Protein AF-A0A0F7XGG3-F1 (afdb_monomer_lite)

Organism: Chlamydia pneumoniae (NCBI:txid83558)

Radius of gyration: 32.43 Å; chains: 1; bounding box: 68×94×107 Å

Sequence (416 aa):
MAEISTPSLPDSSIVSQKTPPVPDPDSSPDHIPTIPTQAPFKPQRKKETPSSIVNAIAFAILAFLSCLGGVFAICLGCSLEITVPLFILTAVFIAFTLLYFIHYLEKPKIPEPLPTPPPSPTLRAPTLTPEIPAPAPGIPLPPTLPKVDRTKLTCNPDIHYPSTYDPKACFSLLKQLFSLDPETRPEDRKYSNKLASILLRSKEKSGFRFHCFKGHFSHDKILNKKSGAVVISSHSSMDFSTTLGRAFAVTTCLQRSCWEKIKNNIPTPEKHLPIGSCVSGPWDVEEGAQLYTSHLIVINPPTLETLIKEKMRRAITLKDFSMKEAFTNLVLAYLQCFDICIEHNLESVQLEVFGLNNLSADQEEFTTWESCCHLALLESVRILLASKEEYALSNVSVNSISQVPLQTACRALFLN

Foldseek 3Di:
DDDDDDDDDDDDDDDDDDDDDDDDDDDDDDDDDDDPDDDPDDPDPPPDDPVLVVVLVVLVVLLVVLVVVLVVCVVVVHDPVRNVVSNVSSVVSVVVNVVSVVVVPPDPDDDDDDDDDDDDDDDDDDDDDDDDDDDDDDDDDDPDDPPPPCQFCLNPHPFDDDPALALVSLLVLCVVFWAWDPVADPVLLVDLVNNAKTWIAGPQDPLFIEMWGAAQLLVDPQQQDAQHEEEDEDAFQLDLVPQDANRVSVSVLADVVQSVVQLVQQPDPSSTADELGKTKDFGDDDVPRRRRHGMYIYHNYDEPVVQAPDDDPDQDDPVRGPLRVNLVSLLSSVSNVVSVSQVSQGQEYEEEQPHLVRHDPPDPCSNSRLSSSSVSVSRSVVSVSPDPDDGNHRYYYYYDHNDTRSSSSSSVSVVD

Secondary structure (DSSP, 8-state):
-----PPPPPP--------------------------PPP---------HHHHHHHHHHHHHHHHHHHHHHHHHHTT--HHHHHHHHHHHHHHHHHHHHHHHHHH-PPPPPPPPPPPPPP-PPPP---PPPPPPPP-------------TT-TTSS--PPPPS--SHHHHHHHHHHHEEE-TTS-GGGGT-TTT--EEEEEESSSTT-EEEEEES-GGG-TTT-STTEEEEEE--TT--GGG--HHHHHHHHTS-HHHHHHHHHT--STT----TTEEEEEE----TTS----SEEEEEE---HHHH-SS--SS---TTSS-HHHHHHHHHHHHHHHHHHHHHTT-SEEEE--TTTTSS-TTSTTHHHHHHHHHHHHHHHHHHHHH--S--S--EEEEEESSS-TTHHHHHHTT--

InterPro domains:
  IPR002589 Macro domain [SM00506] (209-370)

Structure (mmCIF, N/CA/C/O backbone):
data_AF-A0A0F7XGG3-F1
#
_entry.id   AF-A0A0F7XGG3-F1
#
loop_
_atom_site.group_PDB
_atom_site.id
_atom_site.type_symbol
_atom_site.label_atom_id
_atom_site.label_alt_id
_atom_site.label_comp_id
_atom_site.label_asym_id
_atom_site.label_entity_id
_atom_site.label_seq_id
_atom_site.pdbx_PDB_ins_code
_atom_site.Cartn_x
_atom_site.Cartn_y
_atom_site.Cartn_z
_atom_site.occupancy
_atom_site.B_iso_or_equiv
_atom_site.auth_seq_id
_atom_site.auth_comp_id
_atom_site.auth_asym_id
_atom_site.auth_atom_id
_atom_site.pdbx_PDB_model_num
ATOM 1 N N . MET A 1 1 ? -12.583 40.551 -48.349 1.00 45.44 1 MET A N 1
ATOM 2 C CA . MET A 1 1 ? -11.941 41.771 -47.813 1.00 45.44 1 MET A CA 1
ATOM 3 C C . MET A 1 1 ? -12.819 42.291 -46.690 1.00 45.44 1 MET A C 1
ATOM 5 O O . MET A 1 1 ? -14.002 42.454 -46.950 1.00 45.44 1 MET A O 1
ATOM 9 N N . ALA A 1 2 ? -12.240 42.417 -45.492 1.00 32.47 2 ALA A N 1
ATOM 10 C CA . ALA A 1 2 ? -12.778 42.847 -44.185 1.00 32.47 2 ALA A CA 1
ATOM 11 C C . ALA A 1 2 ? -11.985 42.007 -43.159 1.00 32.47 2 ALA A C 1
ATOM 13 O O . ALA A 1 2 ? -12.202 40.803 -43.065 1.00 32.47 2 ALA A O 1
ATOM 14 N N . GLU A 1 3 ? -10.790 42.447 -42.774 1.00 33.53 3 GLU A N 1
ATOM 15 C CA . GLU A 1 3 ? -10.509 43.355 -41.645 1.00 33.53 3 GLU A CA 1
ATOM 16 C C . GLU A 1 3 ? -10.553 42.658 -40.277 1.00 33.53 3 GLU A C 1
ATOM 18 O O . GLU A 1 3 ? -11.521 42.008 -39.894 1.00 33.53 3 GLU A O 1
ATOM 23 N N . ILE A 1 4 ? -9.426 42.781 -39.575 1.00 34.72 4 ILE A N 1
ATOM 24 C CA . ILE A 1 4 ? -9.125 42.201 -38.267 1.00 34.72 4 ILE A CA 1
ATOM 25 C C . ILE A 1 4 ? -9.261 43.322 -37.238 1.00 34.72 4 ILE A C 1
ATOM 27 O O . ILE A 1 4 ? -8.672 44.380 -37.442 1.00 34.72 4 ILE A O 1
ATOM 31 N N . SER A 1 5 ? -9.931 43.063 -36.113 1.00 32.09 5 SER A N 1
ATOM 32 C CA . SER A 1 5 ? -9.920 43.966 -34.955 1.00 32.09 5 SER A CA 1
ATOM 33 C C . SER A 1 5 ? -9.849 43.191 -33.641 1.00 32.09 5 SER A C 1
ATOM 35 O O . SER A 1 5 ? -10.707 42.367 -33.329 1.00 32.09 5 SER A O 1
ATOM 37 N N . THR A 1 6 ? -8.801 43.474 -32.873 1.00 34.25 6 THR A N 1
ATOM 38 C CA . THR A 1 6 ? -8.523 42.963 -31.524 1.00 34.25 6 THR A CA 1
ATOM 39 C C . THR A 1 6 ? -9.273 43.774 -30.459 1.00 34.25 6 THR A C 1
ATOM 41 O O . THR A 1 6 ? -9.382 44.990 -30.613 1.00 34.25 6 THR A O 1
ATOM 44 N N . PRO A 1 7 ? -9.697 43.172 -29.332 1.00 35.31 7 PRO A N 1
ATOM 45 C CA . PRO A 1 7 ? -10.076 43.916 -28.133 1.00 35.31 7 PRO A CA 1
ATOM 46 C C . PRO A 1 7 ? -8.957 43.913 -27.075 1.00 35.31 7 PRO A C 1
ATOM 48 O O . PRO A 1 7 ? -8.387 42.871 -26.749 1.00 35.31 7 PRO A O 1
ATOM 51 N N . SER A 1 8 ? -8.669 45.090 -26.519 1.00 30.08 8 SER A N 1
ATOM 52 C CA . SER A 1 8 ? -7.735 45.329 -25.410 1.00 30.08 8 SER A CA 1
ATOM 53 C C . SER A 1 8 ? -8.461 45.557 -24.069 1.00 30.08 8 SER A C 1
ATOM 55 O O . SER A 1 8 ? -9.666 45.801 -24.023 1.00 30.08 8 SER A O 1
ATOM 57 N N . LEU A 1 9 ? -7.711 45.436 -22.968 1.00 29.84 9 LEU A N 1
ATOM 58 C CA . LEU A 1 9 ? -8.166 45.607 -21.578 1.00 29.84 9 LEU A CA 1
ATOM 59 C C . LEU A 1 9 ? -8.562 47.061 -21.236 1.00 29.84 9 LEU A C 1
ATOM 61 O O . LEU A 1 9 ? -7.975 47.985 -21.800 1.00 29.84 9 LEU A O 1
ATOM 65 N N . PRO A 1 10 ? -9.454 47.275 -20.246 1.00 35.34 10 PRO A N 1
ATOM 66 C CA . PRO A 1 10 ? -9.626 48.558 -19.568 1.00 35.34 10 PRO A CA 1
ATOM 67 C C . PRO A 1 10 ? -8.900 48.621 -18.207 1.00 35.34 10 PRO A C 1
ATOM 69 O O . PRO A 1 10 ? -8.996 47.699 -17.394 1.00 35.34 10 PRO A O 1
ATOM 72 N N . ASP A 1 11 ? -8.240 49.750 -17.939 1.00 28.98 11 ASP A N 1
ATOM 73 C CA . ASP A 1 11 ? -7.736 50.143 -16.614 1.00 28.98 11 ASP A CA 1
ATOM 74 C C . ASP A 1 11 ? -8.867 50.593 -15.668 1.00 28.98 11 ASP A C 1
ATOM 76 O O . ASP A 1 11 ? -9.902 51.102 -16.106 1.00 28.98 11 ASP A O 1
ATOM 80 N N . SER A 1 12 ? -8.636 50.500 -14.352 1.00 30.14 12 SER A N 1
ATOM 81 C CA . SER A 1 12 ? -9.513 51.073 -13.317 1.00 30.14 12 SER A CA 1
ATOM 82 C C . SER A 1 12 ? -8.729 51.925 -12.312 1.00 30.14 12 SER A C 1
ATOM 84 O O . SER A 1 12 ? -7.761 51.451 -11.716 1.00 30.14 12 SER A O 1
ATOM 86 N N . SER A 1 13 ? -9.165 53.169 -12.107 1.00 29.84 13 SER A N 1
ATOM 87 C CA . SER A 1 13 ? -8.491 54.207 -11.314 1.00 29.84 13 SER A CA 1
ATOM 88 C C . SER A 1 13 ? -9.002 54.347 -9.862 1.00 29.84 13 SER A C 1
ATOM 90 O O . SER A 1 13 ? -9.987 53.736 -9.454 1.00 29.84 13 SER A O 1
ATOM 92 N N . ILE A 1 14 ? -8.280 55.143 -9.060 1.00 32.28 14 ILE A N 1
ATOM 93 C CA . ILE A 1 14 ? -8.374 55.279 -7.589 1.00 32.28 14 ILE A CA 1
ATOM 94 C C . ILE A 1 14 ? -9.290 56.446 -7.151 1.00 32.28 14 ILE A C 1
ATOM 96 O O . ILE A 1 14 ? -9.138 57.530 -7.706 1.00 32.28 14 ILE A O 1
ATOM 100 N N . VAL A 1 15 ? -10.130 56.261 -6.103 1.00 28.38 15 VAL A N 1
ATOM 101 C CA . VAL A 1 15 ? -10.662 57.263 -5.113 1.00 28.38 15 VAL A CA 1
ATOM 102 C C . VAL A 1 15 ? -11.691 56.585 -4.154 1.00 28.38 15 VAL A C 1
ATOM 104 O O . VAL A 1 15 ? -12.317 55.622 -4.577 1.00 28.38 15 VAL A O 1
ATOM 107 N N . SER A 1 16 ? -12.027 57.021 -2.917 1.00 28.38 16 SER A N 1
ATOM 108 C CA . SER A 1 16 ? -11.279 57.604 -1.770 1.00 28.38 16 SER A CA 1
ATOM 109 C C . SER A 1 16 ? -12.195 57.748 -0.510 1.00 28.38 16 SER A C 1
ATOM 111 O O . SER A 1 16 ? -13.409 57.789 -0.659 1.00 28.38 16 SER A O 1
ATOM 113 N N . GLN A 1 17 ? -11.610 57.892 0.698 1.00 28.62 17 GLN A N 1
ATOM 114 C CA . GLN A 1 17 ? -12.181 58.352 2.005 1.00 28.62 17 GLN A CA 1
ATOM 115 C C . GLN A 1 17 ? -13.479 57.737 2.617 1.00 28.62 17 GLN A C 1
ATOM 117 O O . GLN A 1 17 ? -14.562 57.900 2.064 1.00 28.62 17 GLN A O 1
ATOM 122 N N . LYS A 1 18 ? -13.415 57.293 3.898 1.00 27.94 18 LYS A N 1
ATOM 123 C CA . LYS A 1 18 ? -14.014 57.984 5.090 1.00 27.94 18 LYS A CA 1
ATOM 124 C C . LYS A 1 18 ? -13.906 57.210 6.433 1.00 27.94 18 LYS A C 1
ATOM 126 O O . LYS A 1 18 ? -14.134 56.009 6.478 1.00 27.94 18 LYS A O 1
ATOM 131 N N . THR A 1 19 ? -13.674 57.947 7.528 1.00 31.27 19 THR A N 1
ATOM 132 C CA . THR A 1 19 ? -13.891 57.585 8.964 1.00 31.27 19 THR A CA 1
ATOM 133 C C . THR A 1 19 ? -15.172 58.283 9.479 1.00 31.27 19 THR A C 1
ATOM 135 O O . THR A 1 19 ? -15.574 59.248 8.814 1.00 31.27 19 THR A O 1
ATOM 138 N N . PRO A 1 20 ? -15.859 57.866 10.581 1.00 39.50 20 PRO A N 1
ATOM 139 C CA . PRO A 1 20 ? -15.524 58.248 11.993 1.00 39.50 20 PRO A CA 1
ATOM 140 C C . PRO A 1 20 ? -16.127 57.249 13.059 1.00 39.50 20 PRO A C 1
ATOM 142 O O . PRO A 1 20 ? -16.384 56.117 12.651 1.00 39.50 20 PRO A O 1
ATOM 145 N N . PRO A 1 21 ? -16.492 57.576 14.340 1.00 45.25 21 PRO A N 1
ATOM 146 C CA . PRO A 1 21 ? -16.024 58.543 15.373 1.00 45.25 21 PRO A CA 1
ATOM 147 C C . PRO A 1 21 ? -15.689 57.898 16.770 1.00 45.25 21 PRO A C 1
ATOM 149 O O . PRO A 1 21 ? -15.742 56.683 16.936 1.00 45.25 21 PRO A O 1
ATOM 152 N N . VAL A 1 22 ? -15.399 58.735 17.788 1.00 34.94 22 VAL A N 1
ATOM 153 C CA . VAL A 1 22 ? -15.164 58.433 19.235 1.00 34.94 22 VAL A CA 1
ATOM 154 C C . VAL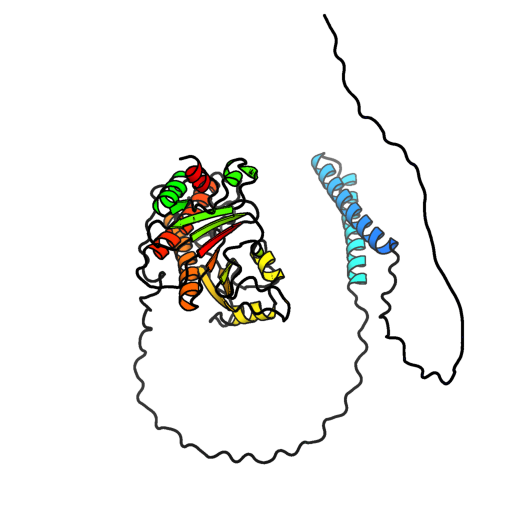 A 1 22 ? -16.182 59.194 20.124 1.00 34.94 22 VAL A C 1
ATOM 156 O O . VAL A 1 22 ? -16.723 60.198 19.652 1.00 34.94 22 VAL A O 1
ATOM 159 N N . PRO A 1 23 ? -16.434 58.771 21.386 1.00 37.69 23 PRO A N 1
ATOM 160 C CA . PRO A 1 23 ? -16.652 59.743 22.478 1.00 37.69 23 PRO A CA 1
ATOM 161 C C . PRO A 1 23 ? -15.954 59.428 23.836 1.00 37.69 23 PRO A C 1
ATOM 163 O O . PRO A 1 23 ? -15.832 58.271 24.231 1.00 37.69 23 PRO A O 1
ATOM 166 N N . ASP A 1 24 ? -15.575 60.502 24.544 1.00 31.09 24 ASP A N 1
ATOM 167 C CA . ASP A 1 24 ? -15.050 60.636 25.936 1.00 31.09 24 ASP A CA 1
ATOM 168 C C . ASP A 1 24 ? -16.215 60.934 26.951 1.00 31.09 24 ASP A C 1
ATOM 170 O O . ASP A 1 24 ? -17.339 61.051 26.442 1.00 31.09 24 ASP A O 1
ATOM 174 N N . PRO A 1 25 ? -16.076 61.096 28.315 1.00 42.84 25 PRO A N 1
ATOM 175 C CA . PRO A 1 25 ? -14.936 61.668 29.080 1.00 42.84 25 PRO A CA 1
ATOM 176 C C . PRO A 1 25 ? -14.661 61.190 30.551 1.00 42.84 25 PRO A C 1
ATOM 178 O O . PRO A 1 25 ? -15.227 60.221 31.051 1.00 42.84 25 PRO A O 1
ATOM 181 N N . ASP A 1 26 ? -13.762 61.930 31.228 1.00 29.91 26 ASP A N 1
ATOM 182 C CA . ASP A 1 26 ? -13.144 61.769 32.567 1.00 29.91 26 ASP A CA 1
ATOM 183 C C . ASP A 1 26 ? -14.029 61.568 33.822 1.00 29.91 26 ASP A C 1
ATOM 185 O O . ASP A 1 26 ? -15.065 62.209 34.005 1.00 29.91 26 ASP A O 1
ATOM 189 N N . SER A 1 27 ? -13.480 60.839 34.811 1.00 28.41 27 SER A N 1
ATOM 190 C CA . SER A 1 27 ? -13.317 61.317 36.209 1.00 28.41 27 SER A CA 1
ATOM 191 C C . SER A 1 27 ? -12.407 60.396 37.059 1.00 28.41 27 SER A C 1
ATOM 193 O O . SER A 1 27 ? -12.286 59.200 36.810 1.00 28.41 27 SER A O 1
ATOM 195 N N . SER A 1 28 ? -11.735 60.970 38.064 1.00 30.11 28 SER A N 1
ATOM 196 C CA . SER A 1 28 ? -10.765 60.342 38.994 1.00 30.11 28 SER A CA 1
ATOM 197 C C . SER A 1 28 ? -10.979 60.926 40.412 1.00 30.11 28 SER A C 1
ATOM 199 O O . SER A 1 28 ? -11.760 61.878 40.507 1.00 30.11 28 SER A O 1
ATOM 201 N N . PRO A 1 29 ? -10.271 60.520 41.493 1.00 43.91 29 PRO A N 1
ATOM 202 C CA . PRO A 1 29 ? -9.370 59.370 41.692 1.00 43.91 29 PRO A CA 1
ATOM 203 C C . PRO A 1 29 ? -9.673 58.561 42.987 1.00 43.91 29 PRO A C 1
ATOM 205 O O . PRO A 1 29 ? -10.435 59.006 43.837 1.00 43.91 29 PRO A O 1
ATOM 208 N N . ASP A 1 30 ? -8.963 57.448 43.213 1.00 30.05 30 ASP A N 1
ATOM 209 C CA . ASP A 1 30 ? -8.635 56.976 44.573 1.00 30.05 30 ASP A CA 1
ATOM 210 C C . ASP A 1 30 ? -7.249 56.298 44.578 1.00 30.05 30 ASP A C 1
ATOM 212 O O . ASP A 1 30 ? -6.901 55.549 43.662 1.00 30.05 30 ASP A O 1
ATOM 216 N N . HIS A 1 31 ? -6.416 56.611 45.573 1.00 30.27 31 HIS A N 1
ATOM 217 C CA . HIS A 1 31 ? -5.000 56.210 45.648 1.00 30.27 31 HIS A CA 1
ATOM 218 C C . HIS A 1 31 ? -4.742 55.131 46.723 1.00 30.27 31 HIS A C 1
ATOM 220 O O . HIS A 1 31 ? -5.538 54.987 47.643 1.00 30.27 31 HIS A O 1
ATOM 226 N N . ILE A 1 32 ? -3.531 54.529 46.663 1.00 29.47 32 ILE A N 1
ATOM 227 C CA . ILE A 1 32 ? -2.770 53.768 47.702 1.00 29.47 32 ILE A CA 1
ATOM 228 C C . ILE A 1 32 ? -2.697 52.235 47.453 1.00 29.47 32 ILE A C 1
ATOM 230 O O . ILE A 1 32 ? -3.733 51.586 47.386 1.00 29.47 32 ILE A O 1
ATOM 234 N N . PRO A 1 33 ? -1.500 51.594 47.453 1.00 33.78 33 PRO A N 1
ATOM 235 C CA . PRO A 1 33 ? -0.199 52.027 46.930 1.00 33.78 33 PRO A CA 1
ATOM 236 C C . PRO A 1 33 ? 0.483 50.949 46.034 1.00 33.78 33 PRO A C 1
ATOM 238 O O . PRO A 1 33 ? 0.059 49.800 45.938 1.00 33.78 33 PRO A O 1
ATOM 241 N N . THR A 1 34 ? 1.603 51.297 45.398 1.00 27.45 34 THR A N 1
ATOM 242 C CA . THR A 1 34 ? 2.355 50.401 44.497 1.00 27.45 34 THR A 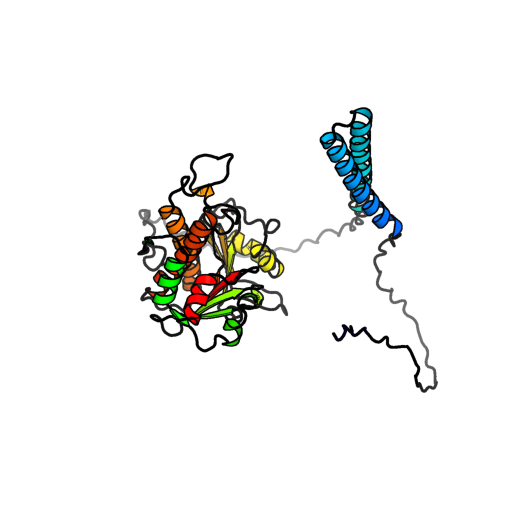CA 1
ATOM 243 C C . THR A 1 34 ? 3.105 49.275 45.228 1.00 27.45 34 THR A C 1
ATOM 245 O O . THR A 1 34 ? 3.983 49.546 46.045 1.00 27.45 34 THR A O 1
ATOM 248 N N . ILE A 1 35 ? 2.869 48.016 44.837 1.00 33.25 35 ILE A N 1
ATOM 249 C CA . ILE A 1 35 ? 3.791 46.885 45.066 1.00 33.25 35 ILE A CA 1
ATOM 250 C C . ILE A 1 35 ? 4.553 46.629 43.752 1.00 33.25 35 ILE A C 1
ATOM 252 O O . ILE A 1 35 ? 3.912 46.563 42.700 1.00 33.25 35 ILE A O 1
ATOM 256 N N . PRO A 1 36 ? 5.895 46.489 43.754 1.00 31.98 36 PRO A N 1
ATOM 257 C CA . PRO A 1 36 ? 6.671 46.296 42.531 1.00 31.98 36 PRO A CA 1
ATOM 258 C C . PRO A 1 36 ? 6.559 44.851 42.020 1.00 31.98 36 PRO A C 1
ATOM 260 O O . PRO A 1 36 ? 7.468 44.038 42.189 1.00 31.98 36 PRO A O 1
ATOM 263 N N . THR A 1 37 ? 5.443 44.524 41.368 1.00 32.81 37 THR A N 1
ATOM 264 C CA . THR A 1 37 ? 5.298 43.252 40.652 1.00 32.81 37 THR A CA 1
ATOM 265 C C . THR A 1 37 ? 6.247 43.249 39.459 1.00 32.81 37 THR A C 1
ATOM 267 O O . THR A 1 37 ? 6.067 43.997 38.497 1.00 32.81 37 THR A O 1
ATOM 270 N N . GLN A 1 38 ? 7.285 42.416 39.545 1.00 34.09 38 GLN A N 1
ATOM 271 C CA . GLN A 1 38 ? 8.300 42.257 38.508 1.00 34.09 38 GLN A CA 1
ATOM 272 C C . GLN A 1 38 ? 7.644 41.978 37.151 1.00 34.09 38 GLN A C 1
ATOM 274 O O . GLN A 1 38 ? 6.859 41.039 37.008 1.00 34.09 38 GLN A O 1
ATOM 279 N N . ALA A 1 39 ? 7.992 42.777 36.140 1.00 32.47 39 ALA A N 1
ATOM 280 C CA . ALA A 1 39 ? 7.596 42.486 34.770 1.00 32.47 39 ALA A CA 1
ATOM 281 C C . ALA A 1 39 ? 8.144 41.104 34.362 1.00 32.47 39 ALA A C 1
ATOM 283 O O . ALA A 1 39 ? 9.301 40.802 34.678 1.00 32.47 39 ALA A O 1
ATOM 284 N N . PRO A 1 40 ? 7.371 40.268 33.642 1.00 34.53 40 PRO A N 1
ATOM 285 C CA . PRO A 1 40 ? 7.863 38.977 33.187 1.00 34.53 40 PRO A CA 1
ATOM 286 C C . PRO A 1 40 ? 9.091 39.187 32.300 1.00 34.53 40 PRO A C 1
ATOM 288 O O . PRO A 1 40 ? 9.033 39.892 31.287 1.00 34.53 40 PRO A O 1
ATOM 291 N N . PHE A 1 41 ? 10.208 38.577 32.702 1.00 33.72 41 PHE A N 1
ATOM 292 C CA . PHE A 1 41 ? 11.487 38.643 32.003 1.00 33.72 41 PHE A CA 1
ATOM 293 C C . PHE A 1 41 ? 11.314 38.114 30.571 1.00 33.72 41 PHE A C 1
ATOM 295 O O . PHE A 1 41 ? 11.330 36.908 30.324 1.00 33.72 41 PHE A O 1
ATOM 302 N N . LYS A 1 42 ? 11.151 39.018 29.598 1.00 30.75 42 LYS A N 1
ATOM 303 C CA . LYS A 1 42 ? 11.278 38.652 28.186 1.00 30.75 42 LYS A CA 1
ATOM 304 C C . LYS A 1 42 ? 12.732 38.237 27.962 1.00 30.75 42 LYS A C 1
ATOM 306 O O . LYS A 1 42 ? 13.611 39.071 28.197 1.00 30.75 42 LYS A O 1
ATOM 311 N N . PRO A 1 43 ? 13.022 37.015 27.480 1.00 33.69 43 PRO A N 1
ATOM 312 C CA . PRO A 1 43 ? 14.374 36.690 27.063 1.00 33.69 43 PRO A CA 1
ATOM 313 C C . PRO A 1 43 ? 14.760 37.655 25.941 1.00 33.69 43 PRO A C 1
ATOM 315 O O . PRO A 1 43 ? 14.116 37.693 24.889 1.00 33.69 43 PRO A O 1
ATOM 318 N N . GLN A 1 44 ? 15.801 38.458 26.172 1.00 35.50 44 GLN A N 1
ATOM 319 C CA . GLN A 1 44 ? 16.398 39.282 25.129 1.00 35.50 44 GLN A CA 1
ATOM 320 C C . GLN A 1 44 ? 17.018 38.355 24.079 1.00 35.50 44 GLN A C 1
ATOM 322 O O . GLN A 1 44 ? 18.201 38.022 24.140 1.00 35.50 44 GLN A O 1
ATOM 327 N N . ARG A 1 45 ? 16.236 37.972 23.062 1.00 40.66 45 ARG A N 1
ATOM 328 C CA . ARG A 1 45 ? 16.833 37.671 21.760 1.00 40.66 45 ARG A CA 1
ATOM 329 C C . ARG A 1 45 ? 17.630 38.912 21.371 1.00 40.66 45 ARG A C 1
ATOM 331 O O . ARG A 1 45 ? 17.048 39.996 21.276 1.00 40.66 45 ARG A O 1
ATOM 338 N N . LYS A 1 46 ? 18.941 38.758 21.147 1.00 40.56 46 LYS A N 1
ATOM 339 C CA . LYS A 1 46 ? 19.716 39.752 20.394 1.00 40.56 46 LYS A CA 1
ATOM 340 C C . LYS A 1 46 ? 18.889 40.082 19.151 1.00 40.56 46 LYS A C 1
ATOM 342 O O . LYS A 1 46 ? 18.532 39.173 18.406 1.00 40.56 46 LYS A O 1
ATOM 347 N N . LYS A 1 47 ? 18.552 41.358 18.946 1.00 43.84 47 LYS A N 1
ATOM 348 C CA . LYS A 1 47 ? 18.032 41.797 17.650 1.00 43.84 47 LYS A CA 1
ATOM 349 C C . LYS A 1 47 ? 19.164 41.607 16.653 1.00 43.84 47 LYS A C 1
ATOM 351 O O . LYS A 1 47 ? 20.091 42.411 16.614 1.00 43.84 47 LYS A O 1
ATOM 356 N N . GLU A 1 48 ? 19.103 40.514 15.908 1.00 50.31 48 GLU A N 1
ATOM 357 C CA . GLU A 1 48 ? 19.951 40.297 14.747 1.00 50.31 48 GLU A CA 1
ATOM 358 C C . GLU A 1 48 ? 19.779 41.489 13.809 1.00 50.31 48 GLU A C 1
ATOM 360 O O . GLU A 1 48 ? 18.659 41.897 13.486 1.00 50.31 48 GLU A O 1
ATOM 365 N N . THR A 1 49 ? 20.891 42.084 13.388 1.00 52.22 49 THR A N 1
ATOM 366 C CA . THR A 1 49 ? 20.850 43.036 12.287 1.00 52.22 49 THR A CA 1
ATOM 367 C C . THR A 1 49 ? 20.511 42.238 11.024 1.00 52.22 49 THR A C 1
ATOM 369 O O . THR A 1 49 ? 21.242 41.299 10.699 1.00 52.22 49 THR A O 1
ATOM 372 N N . PRO A 1 50 ? 19.439 42.581 10.276 1.00 55.47 50 PRO A N 1
ATOM 373 C CA . PRO A 1 50 ? 19.010 41.799 9.109 1.00 55.47 50 PRO A CA 1
ATOM 374 C C . PRO A 1 50 ? 20.107 41.669 8.039 1.00 55.47 50 PRO A C 1
ATOM 376 O O . PRO A 1 50 ? 20.116 40.712 7.272 1.00 55.47 50 PRO A O 1
ATOM 379 N N . SER A 1 51 ? 21.091 42.576 8.053 1.00 61.78 51 SER A N 1
ATOM 380 C CA . SER A 1 51 ? 22.330 42.487 7.275 1.00 61.78 51 SER A CA 1
ATOM 381 C C . SER A 1 51 ? 23.073 41.148 7.421 1.00 61.78 51 SER A C 1
ATOM 383 O O . SER A 1 51 ? 23.612 40.656 6.436 1.00 61.78 51 SER A O 1
ATOM 385 N N . SER A 1 52 ? 23.108 40.535 8.610 1.00 69.00 52 SER A N 1
ATOM 386 C CA . SER A 1 52 ? 23.976 39.374 8.862 1.00 69.00 52 SER A CA 1
ATOM 387 C C . SER A 1 52 ? 23.485 38.096 8.162 1.00 69.00 52 SER A C 1
ATOM 389 O O . SER A 1 52 ? 24.271 37.429 7.492 1.00 69.00 52 SER A O 1
ATOM 391 N N . ILE A 1 53 ? 22.177 37.813 8.224 1.00 75.94 53 ILE A N 1
ATOM 392 C CA . ILE A 1 53 ? 21.548 36.696 7.491 1.00 75.94 53 ILE A CA 1
ATOM 393 C C . ILE A 1 53 ? 21.633 36.931 5.976 1.00 75.94 53 ILE A C 1
ATOM 395 O O . ILE A 1 53 ? 21.964 36.016 5.224 1.00 75.94 53 ILE A O 1
ATOM 399 N N . VAL A 1 54 ? 21.376 38.164 5.522 1.00 79.44 54 VAL A N 1
ATOM 400 C CA . VAL A 1 54 ? 21.448 38.526 4.097 1.00 79.44 54 VAL A CA 1
ATOM 401 C C . VAL A 1 54 ? 22.855 38.294 3.536 1.00 79.44 54 VAL A C 1
ATOM 403 O O . VAL A 1 54 ? 22.983 37.734 2.450 1.00 79.44 54 VAL A O 1
ATOM 406 N N . ASN A 1 55 ? 23.907 38.626 4.291 1.00 80.00 55 ASN A N 1
ATOM 407 C CA . ASN A 1 55 ? 25.290 38.365 3.883 1.00 80.00 55 ASN A CA 1
ATOM 408 C C . ASN A 1 55 ? 25.590 36.858 3.775 1.00 80.00 55 ASN A C 1
ATOM 410 O O . ASN A 1 55 ? 26.216 36.433 2.809 1.00 80.00 55 ASN A O 1
ATOM 414 N N . ALA A 1 56 ? 25.114 36.035 4.718 1.00 81.12 56 ALA A N 1
ATOM 415 C CA . ALA A 1 56 ? 25.298 34.582 4.664 1.00 81.12 56 ALA A CA 1
ATOM 416 C C . ALA A 1 56 ? 24.612 33.948 3.438 1.00 81.12 56 ALA A C 1
ATOM 418 O O . ALA A 1 56 ? 25.207 33.123 2.746 1.00 81.12 56 ALA A O 1
ATOM 419 N N . ILE A 1 57 ? 23.388 34.387 3.120 1.00 83.94 57 ILE A N 1
ATOM 420 C CA . ILE A 1 57 ? 22.663 33.963 1.912 1.00 83.94 57 ILE A CA 1
ATOM 421 C C . ILE A 1 57 ? 23.396 34.434 0.644 1.00 83.94 57 ILE A C 1
ATOM 423 O O . ILE A 1 57 ? 23.544 33.660 -0.301 1.00 83.94 57 ILE A O 1
ATOM 427 N N . ALA A 1 58 ? 23.910 35.668 0.626 1.00 86.75 58 ALA A N 1
ATOM 428 C CA . ALA A 1 58 ? 24.679 36.193 -0.501 1.00 86.75 58 ALA A CA 1
ATOM 429 C C . ALA A 1 58 ? 25.966 35.387 -0.757 1.00 86.75 58 ALA A C 1
ATOM 431 O O . ALA A 1 58 ? 26.251 35.055 -1.908 1.00 86.75 58 ALA A O 1
ATOM 432 N N . PHE A 1 59 ? 26.710 35.002 0.288 1.00 88.31 59 PHE A N 1
ATOM 433 C CA . PHE A 1 59 ? 27.891 34.143 0.138 1.00 88.31 59 PHE A CA 1
ATOM 434 C C . PHE A 1 59 ? 27.539 32.738 -0.367 1.00 88.31 59 PHE A C 1
ATOM 436 O O . PHE A 1 59 ? 28.235 32.228 -1.243 1.00 88.31 59 PHE A O 1
ATOM 443 N N . ALA A 1 60 ? 26.433 32.141 0.086 1.00 87.00 60 ALA A N 1
ATOM 444 C CA . ALA A 1 60 ? 25.971 30.853 -0.435 1.00 87.00 60 ALA A CA 1
ATOM 445 C C . ALA A 1 60 ? 25.618 30.917 -1.939 1.00 87.00 60 ALA A C 1
ATOM 447 O O . ALA A 1 60 ? 25.993 30.028 -2.706 1.00 87.00 60 ALA A O 1
ATOM 448 N N . ILE A 1 61 ? 24.959 31.995 -2.383 1.00 89.44 61 ILE A N 1
ATOM 449 C CA . ILE A 1 61 ? 24.651 32.231 -3.805 1.00 89.44 61 ILE A CA 1
ATOM 450 C C . ILE A 1 61 ? 25.940 32.440 -4.615 1.00 89.44 61 ILE A C 1
ATOM 452 O O . ILE A 1 61 ? 26.102 31.845 -5.680 1.00 89.44 61 ILE A O 1
ATOM 456 N N . LEU A 1 62 ? 26.888 33.233 -4.107 1.00 90.69 62 LEU A N 1
ATOM 457 C CA . LEU A 1 62 ? 28.176 33.469 -4.765 1.00 90.69 62 LEU A CA 1
ATOM 458 C C . LEU A 1 62 ? 29.031 32.196 -4.869 1.00 90.69 62 LEU A C 1
ATOM 460 O O . LEU A 1 62 ? 29.671 31.987 -5.901 1.00 90.69 62 LEU A O 1
ATOM 464 N N . ALA A 1 63 ? 29.004 31.313 -3.864 1.00 90.12 63 ALA A N 1
ATOM 465 C CA . ALA A 1 63 ? 29.631 29.992 -3.936 1.00 90.12 63 ALA A CA 1
ATOM 466 C C . ALA A 1 63 ? 29.032 29.145 -5.071 1.00 90.12 63 ALA A C 1
ATOM 468 O O . ALA A 1 63 ? 29.766 28.589 -5.886 1.00 90.12 63 ALA A O 1
ATOM 469 N N . PHE A 1 64 ? 27.700 29.086 -5.158 1.00 91.06 64 PHE A N 1
ATOM 470 C CA . PHE A 1 64 ? 26.990 28.320 -6.184 1.00 91.06 64 PHE A CA 1
ATOM 471 C C . PHE A 1 64 ? 27.286 28.829 -7.604 1.00 91.06 64 PHE A C 1
ATOM 473 O O . PHE A 1 64 ? 27.615 28.037 -8.487 1.00 91.06 64 PHE A O 1
ATOM 480 N N . LEU A 1 65 ? 27.250 30.151 -7.809 1.00 91.31 65 LEU A N 1
ATOM 481 C CA . LEU A 1 65 ? 27.579 30.782 -9.092 1.00 91.31 65 LEU A CA 1
ATOM 482 C C . LEU A 1 65 ? 29.052 30.583 -9.484 1.00 91.31 65 LEU A C 1
ATOM 484 O O . LEU A 1 65 ? 29.337 30.309 -10.648 1.00 91.31 65 LEU A O 1
ATOM 488 N N . SER A 1 66 ? 29.980 30.664 -8.525 1.00 88.69 66 SER A N 1
ATOM 489 C CA . SER A 1 66 ? 31.412 30.421 -8.770 1.00 88.69 66 SER A CA 1
ATOM 490 C C . SER A 1 66 ? 31.679 28.962 -9.159 1.00 88.69 66 SER A C 1
ATOM 492 O O . SER A 1 66 ? 32.447 28.701 -10.085 1.00 88.69 66 SER A O 1
ATOM 494 N N . CYS A 1 67 ? 30.988 28.016 -8.513 1.00 91.12 67 CYS A N 1
ATOM 495 C CA . CYS A 1 67 ? 31.088 26.588 -8.807 1.00 91.12 67 CYS A CA 1
ATOM 496 C C . CYS A 1 67 ? 30.554 26.268 -10.211 1.00 91.12 67 CYS A C 1
ATOM 498 O O . CYS A 1 67 ? 31.246 25.639 -11.011 1.00 91.12 67 CYS A O 1
ATOM 500 N N . LEU A 1 68 ? 29.360 26.776 -10.545 1.00 90.81 68 LEU A N 1
ATOM 501 C CA . LEU A 1 68 ? 28.788 26.680 -11.891 1.00 90.81 68 LEU A CA 1
ATOM 502 C C . LEU A 1 68 ? 29.722 27.282 -12.943 1.00 90.81 68 LEU A C 1
ATOM 504 O O . LEU A 1 68 ? 29.975 26.643 -13.960 1.00 90.81 68 LEU A O 1
ATOM 508 N N . GLY A 1 69 ? 30.278 28.469 -12.686 1.00 88.25 69 GLY A N 1
ATOM 509 C CA . GLY A 1 69 ? 31.259 29.105 -13.566 1.00 88.25 69 GLY A CA 1
ATOM 510 C C . GLY A 1 69 ? 32.493 28.231 -13.804 1.00 88.25 69 GLY A C 1
ATOM 511 O O . GLY A 1 69 ? 32.920 28.087 -14.947 1.00 88.25 69 GLY A O 1
ATOM 512 N N . GLY A 1 70 ? 33.029 27.597 -12.756 1.00 86.06 70 GLY A N 1
ATOM 513 C CA . GLY A 1 70 ? 34.153 26.661 -12.860 1.00 86.06 70 GLY A CA 1
ATOM 514 C C . GLY A 1 70 ? 33.822 25.413 -13.686 1.00 86.06 70 GLY A C 1
ATOM 515 O O . GLY A 1 70 ? 34.615 25.009 -14.535 1.00 86.06 70 GLY A O 1
ATOM 516 N N . VAL A 1 71 ? 32.630 24.835 -13.504 1.00 88.38 71 VAL A N 1
ATOM 517 C CA . VAL A 1 71 ? 32.154 23.692 -14.306 1.00 88.38 71 VAL A CA 1
ATOM 518 C C . VAL A 1 71 ? 31.961 24.088 -15.774 1.00 88.38 71 VAL A C 1
ATOM 520 O O . VAL A 1 71 ? 32.452 23.389 -16.658 1.00 88.38 71 VAL A O 1
ATOM 523 N N . PHE A 1 72 ? 31.327 25.231 -16.056 1.00 88.19 72 PHE A N 1
ATOM 524 C CA . PHE A 1 72 ? 31.178 25.732 -17.427 1.00 88.19 72 PHE A CA 1
ATOM 525 C C . PHE A 1 72 ? 32.528 26.045 -18.087 1.00 88.19 72 PHE A C 1
ATOM 527 O O . PHE A 1 72 ? 32.704 25.724 -19.259 1.00 88.19 72 PHE A O 1
ATOM 534 N N . ALA A 1 73 ? 33.497 26.601 -17.352 1.00 86.69 73 ALA A N 1
ATOM 535 C CA . ALA A 1 73 ? 34.849 26.838 -17.860 1.00 86.69 73 ALA A CA 1
ATOM 536 C C . ALA A 1 73 ? 35.549 25.530 -18.277 1.00 86.69 73 ALA A C 1
ATOM 538 O O . ALA A 1 73 ? 36.161 25.487 -19.344 1.00 86.69 73 ALA A O 1
ATOM 539 N N . ILE A 1 74 ? 35.394 24.447 -17.502 1.00 86.44 74 ILE A N 1
ATOM 540 C CA . ILE A 1 74 ? 35.888 23.109 -17.876 1.00 86.44 74 ILE A CA 1
ATOM 541 C C . ILE A 1 74 ? 35.171 22.595 -19.131 1.00 86.44 74 ILE A C 1
ATOM 543 O O . ILE A 1 74 ? 35.828 22.167 -20.078 1.00 86.44 74 ILE A O 1
ATOM 547 N N . CYS A 1 75 ? 33.836 22.656 -19.171 1.00 87.19 75 CYS A N 1
ATOM 548 C CA . CYS A 1 75 ? 33.048 22.171 -20.309 1.00 87.19 75 CYS A CA 1
ATOM 549 C C . CYS A 1 75 ? 33.323 22.934 -21.618 1.00 87.19 75 CYS A C 1
ATOM 551 O O . CYS A 1 75 ? 33.159 22.365 -22.694 1.00 87.19 75 CYS A O 1
ATOM 553 N N . LEU A 1 76 ? 33.747 24.198 -21.532 1.00 87.88 76 LEU A N 1
ATOM 554 C CA . LEU A 1 76 ? 34.131 25.037 -22.671 1.00 87.88 76 LEU A CA 1
ATOM 555 C C . LEU A 1 76 ? 35.634 24.964 -23.010 1.00 87.88 76 LEU A C 1
ATOM 557 O O . LEU A 1 76 ? 36.079 25.646 -23.931 1.00 87.88 76 LEU A O 1
ATOM 561 N N . GLY A 1 77 ? 36.418 24.144 -22.300 1.00 83.88 77 GLY A N 1
ATOM 562 C CA . GLY A 1 77 ? 37.848 23.955 -22.567 1.00 83.88 77 GLY A CA 1
ATOM 563 C C . GLY A 1 77 ? 38.735 25.151 -22.197 1.00 83.88 77 GLY A C 1
ATOM 564 O O . GLY A 1 77 ? 39.814 25.311 -22.767 1.00 83.88 77 GLY A O 1
ATOM 565 N N . CYS A 1 78 ? 38.301 26.005 -21.267 1.00 83.06 78 CYS A N 1
ATOM 566 C CA . CYS A 1 78 ? 39.080 27.155 -20.810 1.00 83.06 78 CYS A CA 1
ATOM 567 C C . CYS A 1 78 ? 40.349 26.733 -20.045 1.00 83.06 78 CYS A C 1
ATOM 569 O O . CYS A 1 78 ? 40.392 25.691 -19.389 1.00 83.06 78 CYS A O 1
ATOM 571 N N . SER A 1 79 ? 41.372 27.596 -20.066 1.00 85.44 79 SER A N 1
ATOM 572 C CA . SER A 1 79 ? 42.632 27.383 -19.337 1.00 85.44 79 SER A CA 1
ATOM 573 C C . SER A 1 79 ? 42.417 27.127 -17.836 1.00 85.44 79 SER A C 1
ATOM 575 O O . SER A 1 79 ? 41.509 27.681 -17.200 1.00 85.44 79 SER A O 1
ATOM 577 N N . LEU A 1 80 ? 43.317 26.337 -17.241 1.00 81.19 80 LEU A N 1
ATOM 578 C CA . LEU A 1 80 ? 43.392 26.134 -15.791 1.00 81.19 80 LEU A CA 1
ATOM 579 C C . LEU A 1 80 ? 43.574 27.457 -15.031 1.00 81.19 80 LEU A C 1
ATOM 581 O O . LEU A 1 80 ? 43.089 27.576 -13.911 1.00 81.19 80 LEU A O 1
ATOM 585 N N . GLU A 1 81 ? 44.178 28.469 -15.656 1.00 83.62 81 GLU A N 1
ATOM 586 C CA . GLU A 1 81 ? 44.347 29.819 -15.096 1.00 83.62 81 GLU A CA 1
ATOM 587 C C . GLU A 1 81 ? 43.018 30.541 -14.814 1.00 83.62 81 GLU A C 1
ATOM 589 O O . GLU A 1 81 ? 42.969 31.402 -13.943 1.00 83.62 81 GLU A O 1
ATOM 594 N N . ILE A 1 82 ? 41.935 30.179 -15.510 1.00 78.75 82 ILE A N 1
ATOM 595 C CA . ILE A 1 82 ? 40.578 30.711 -15.282 1.00 78.75 82 ILE A CA 1
ATOM 596 C C . ILE A 1 82 ? 39.796 29.773 -14.355 1.00 78.75 82 ILE A C 1
ATOM 598 O O . ILE A 1 82 ? 39.095 30.208 -13.441 1.00 78.75 82 ILE A O 1
ATOM 602 N N . THR A 1 83 ? 39.944 28.468 -14.576 1.00 83.31 83 THR A N 1
ATOM 603 C CA . THR A 1 83 ? 39.203 27.423 -13.864 1.00 83.31 83 THR A CA 1
ATOM 604 C C . THR A 1 83 ? 39.599 27.325 -12.386 1.00 83.31 83 THR A C 1
ATOM 606 O O . THR A 1 83 ? 38.733 27.259 -11.514 1.00 83.31 83 THR A O 1
ATOM 609 N N . VAL A 1 84 ? 40.899 27.344 -12.071 1.00 84.88 84 VAL A N 1
ATOM 610 C CA . VAL A 1 84 ? 41.403 27.164 -10.697 1.00 84.88 84 VAL A CA 1
ATOM 611 C C . VAL A 1 84 ? 40.966 28.306 -9.760 1.00 84.88 84 VAL A C 1
ATOM 613 O O . VAL A 1 84 ? 40.445 27.994 -8.684 1.00 84.88 84 VAL A O 1
ATOM 616 N N . PRO A 1 85 ? 41.059 29.602 -10.131 1.00 89.50 85 PRO A N 1
ATOM 617 C CA . PRO A 1 85 ? 40.534 30.691 -9.304 1.00 89.50 85 PRO A CA 1
ATOM 618 C C . PRO A 1 85 ? 39.040 30.582 -8.976 1.00 89.50 85 PRO A C 1
ATOM 620 O O . PRO A 1 85 ? 38.651 30.919 -7.861 1.00 89.50 85 PRO A O 1
ATOM 623 N N . LEU A 1 86 ? 38.203 30.074 -9.890 1.00 86.44 86 LEU A N 1
ATOM 624 C CA . LEU A 1 86 ? 36.760 29.913 -9.652 1.00 86.44 86 LEU A CA 1
ATOM 625 C C . LEU A 1 86 ? 36.462 28.859 -8.574 1.00 86.44 86 LEU A C 1
ATOM 627 O O . LEU A 1 86 ? 35.607 29.075 -7.709 1.00 86.44 86 LEU A O 1
ATOM 631 N N . PHE A 1 87 ? 37.208 27.751 -8.551 1.00 87.06 87 PHE A N 1
ATOM 632 C CA . PHE A 1 87 ? 37.090 26.748 -7.486 1.00 87.06 87 PHE A CA 1
ATOM 633 C C . PHE A 1 87 ? 37.687 27.220 -6.152 1.00 87.06 87 PHE A C 1
ATOM 635 O O . PHE A 1 87 ? 37.100 26.954 -5.103 1.00 87.06 87 PHE A O 1
ATOM 642 N N . ILE A 1 88 ? 38.781 27.991 -6.171 1.00 90.75 88 ILE A N 1
ATOM 643 C CA . ILE A 1 88 ? 39.315 28.644 -4.961 1.00 90.75 88 ILE A CA 1
ATOM 644 C C . ILE A 1 88 ? 38.275 29.612 -4.377 1.00 90.75 88 ILE A C 1
ATOM 646 O O . ILE A 1 88 ? 37.977 29.555 -3.185 1.00 90.75 88 ILE A O 1
ATOM 650 N N . LEU A 1 89 ? 37.667 30.455 -5.215 1.00 88.19 89 LEU A N 1
ATOM 651 C CA . LEU A 1 89 ? 36.641 31.415 -4.806 1.00 88.19 89 LEU A CA 1
ATOM 652 C C . LEU A 1 89 ? 35.390 30.713 -4.244 1.00 88.19 89 LEU A C 1
ATOM 654 O O . LEU A 1 89 ? 34.846 31.132 -3.222 1.00 88.19 89 LEU A O 1
ATOM 658 N N . THR A 1 90 ? 34.991 29.591 -4.851 1.00 89.69 90 THR A N 1
ATOM 659 C CA . THR A 1 90 ? 33.928 28.710 -4.339 1.00 89.69 90 THR A CA 1
ATOM 660 C C . THR A 1 90 ? 34.240 28.221 -2.922 1.00 89.69 90 THR A C 1
ATOM 662 O O . THR A 1 90 ? 33.407 28.362 -2.026 1.00 89.69 90 THR A O 1
ATOM 665 N N . ALA A 1 91 ? 35.446 27.691 -2.689 1.00 89.31 91 ALA A N 1
ATOM 666 C CA . ALA A 1 91 ? 35.866 27.206 -1.374 1.00 89.31 91 ALA A CA 1
ATOM 667 C C . ALA A 1 91 ? 35.894 28.326 -0.317 1.00 89.31 91 ALA A C 1
ATOM 669 O O . ALA A 1 91 ? 35.460 28.114 0.816 1.00 89.31 91 ALA A O 1
ATOM 670 N N . VAL A 1 92 ? 36.329 29.533 -0.695 1.00 91.06 92 VAL A N 1
ATOM 671 C CA . VAL A 1 92 ? 36.332 30.722 0.174 1.00 91.06 92 VAL A CA 1
ATOM 672 C C . VAL A 1 92 ? 34.910 31.122 0.590 1.00 91.06 92 VAL A C 1
ATOM 674 O O . VAL A 1 92 ? 34.655 31.328 1.777 1.00 91.06 92 VAL A O 1
ATOM 677 N N . PHE A 1 93 ? 33.954 31.183 -0.341 1.00 90.25 93 PHE A N 1
ATOM 678 C CA . PHE A 1 93 ? 32.564 31.516 -0.006 1.00 90.25 93 PHE A CA 1
ATOM 679 C C . PHE A 1 93 ? 31.865 30.429 0.827 1.00 90.25 93 PHE A C 1
ATOM 681 O O . PHE A 1 93 ? 31.091 30.755 1.734 1.00 90.25 93 PHE A O 1
ATOM 688 N N . ILE A 1 94 ? 32.176 29.149 0.596 1.00 87.94 94 ILE A N 1
ATOM 689 C CA . ILE A 1 94 ? 31.720 28.049 1.461 1.00 87.94 94 ILE A CA 1
ATOM 690 C C . ILE A 1 94 ? 32.295 28.213 2.874 1.00 87.94 94 ILE A C 1
ATOM 692 O O . ILE A 1 94 ? 31.543 28.118 3.841 1.00 87.94 94 ILE A O 1
ATOM 696 N N . ALA A 1 95 ? 33.586 28.530 3.017 1.00 87.81 95 ALA A N 1
ATOM 697 C CA . ALA A 1 95 ? 34.211 28.750 4.321 1.00 87.81 95 ALA A CA 1
ATOM 698 C C . ALA A 1 95 ? 33.560 29.911 5.095 1.00 87.81 95 ALA A C 1
ATOM 700 O O . ALA A 1 95 ? 33.238 29.745 6.271 1.00 87.81 95 ALA A O 1
ATOM 701 N N . PHE A 1 96 ? 33.278 31.050 4.449 1.00 85.94 96 PHE A N 1
ATOM 702 C CA . PHE A 1 96 ? 32.543 32.154 5.086 1.00 85.94 96 PHE A CA 1
ATOM 703 C C . PHE A 1 96 ? 31.120 31.760 5.507 1.00 85.94 96 PHE A C 1
ATOM 705 O O . PHE A 1 96 ? 30.677 32.119 6.599 1.00 85.94 96 PHE A O 1
ATOM 712 N N . THR A 1 97 ? 30.424 30.978 4.680 1.00 84.88 97 THR A N 1
ATOM 713 C CA . THR A 1 97 ? 29.078 30.471 4.991 1.00 84.88 97 THR A CA 1
ATOM 714 C C . THR A 1 97 ? 29.109 29.510 6.188 1.00 84.88 97 THR A C 1
ATOM 716 O O . THR A 1 97 ? 28.286 29.618 7.095 1.00 84.88 97 THR A O 1
ATOM 719 N N . LEU A 1 98 ? 30.092 28.606 6.251 1.00 83.44 98 LEU A N 1
ATOM 720 C CA . LEU A 1 98 ? 30.272 27.678 7.371 1.00 83.44 98 LEU A CA 1
ATOM 721 C C . LEU A 1 98 ? 30.677 28.394 8.666 1.00 83.44 98 LEU A C 1
ATOM 723 O O . LEU A 1 98 ? 30.129 28.077 9.717 1.00 83.44 98 LEU A O 1
ATOM 727 N N . LEU A 1 99 ? 31.571 29.387 8.605 1.00 83.38 99 LEU A N 1
ATOM 728 C CA . LEU A 1 99 ? 31.938 30.212 9.764 1.00 83.38 99 LEU A CA 1
ATOM 729 C C . LEU A 1 99 ? 30.725 30.952 10.342 1.00 83.38 99 LEU A C 1
ATOM 731 O O . LEU A 1 99 ? 30.572 31.007 11.562 1.00 83.38 99 LEU A O 1
ATOM 735 N N . TYR A 1 100 ? 29.832 31.454 9.483 1.00 81.38 100 TYR A N 1
ATOM 736 C CA . TYR A 1 100 ? 28.561 32.031 9.916 1.00 81.38 100 TYR A CA 1
ATOM 737 C C . TYR A 1 100 ? 27.696 31.006 10.667 1.00 81.38 100 TYR A C 1
ATOM 739 O O . TYR A 1 100 ? 27.254 31.284 11.781 1.00 81.38 100 TYR A O 1
ATOM 747 N N . PHE A 1 101 ? 27.502 29.802 10.115 1.00 74.56 101 PHE A N 1
ATOM 748 C CA . PHE A 1 101 ? 26.716 28.758 10.783 1.00 74.56 101 PHE A CA 1
ATOM 749 C C . PHE A 1 101 ? 27.350 28.259 12.087 1.00 74.56 101 PHE A C 1
ATOM 751 O O . PHE A 1 101 ? 26.624 28.034 13.051 1.00 74.56 101 PHE A O 1
ATOM 758 N N . ILE A 1 102 ? 28.678 28.134 12.163 1.00 79.38 102 ILE A N 1
ATOM 759 C CA . ILE A 1 102 ? 29.385 27.761 13.399 1.00 79.38 102 ILE A CA 1
ATOM 760 C C . ILE A 1 102 ? 29.149 28.822 14.481 1.00 79.38 102 ILE A C 1
ATOM 762 O O . ILE A 1 102 ? 28.737 28.479 15.587 1.00 79.38 102 ILE A O 1
ATOM 766 N N . HIS A 1 103 ? 29.309 30.107 14.150 1.00 70.06 103 HIS A N 1
ATOM 767 C CA . HIS A 1 103 ? 29.070 31.203 15.093 1.00 70.06 103 HIS A CA 1
ATOM 768 C C . HIS A 1 103 ? 27.587 31.351 15.486 1.00 70.06 103 HIS A C 1
ATOM 770 O O . HIS A 1 103 ? 27.276 31.809 16.582 1.00 70.06 103 HIS A O 1
ATOM 776 N N . TYR A 1 104 ? 26.660 30.937 14.615 1.00 66.44 104 TYR A N 1
ATOM 777 C CA . TYR A 1 104 ? 25.219 30.938 14.885 1.00 66.44 104 TYR A CA 1
ATOM 778 C C . TYR A 1 104 ? 24.756 29.740 15.738 1.00 66.44 104 TYR A C 1
ATOM 780 O O . TYR A 1 104 ? 23.812 29.854 16.521 1.00 66.44 104 TYR A O 1
ATOM 788 N N . LEU A 1 105 ? 25.415 28.584 15.606 1.00 61.62 105 LEU A N 1
ATOM 789 C CA . LEU A 1 105 ? 25.119 27.370 16.377 1.00 61.62 105 LEU A CA 1
ATOM 790 C C . LEU A 1 105 ? 25.766 27.365 17.771 1.00 61.62 105 LEU A C 1
ATOM 792 O O . LEU A 1 105 ? 25.365 26.568 18.625 1.00 61.62 105 LEU A O 1
ATOM 796 N N . GLU A 1 106 ? 26.708 28.274 18.032 1.00 56.62 106 GLU A N 1
ATOM 797 C CA . GLU A 1 106 ? 27.294 28.516 19.351 1.00 56.62 106 GLU A CA 1
ATOM 798 C C . GLU A 1 106 ? 26.264 29.181 20.293 1.00 56.62 106 GLU A C 1
ATOM 800 O O . GLU A 1 106 ? 26.234 30.393 20.516 1.00 56.62 106 GLU A O 1
ATOM 805 N N . LYS A 1 107 ? 25.350 28.361 20.831 1.00 44.34 107 LYS A N 1
ATOM 806 C CA . LYS A 1 107 ? 24.316 28.800 21.781 1.00 44.34 107 LYS A CA 1
ATOM 807 C C . LYS A 1 107 ? 24.942 29.500 22.998 1.00 44.34 107 LYS A C 1
ATOM 809 O O . LYS A 1 107 ? 25.972 29.046 23.499 1.00 44.34 107 LYS A O 1
ATOM 814 N N . PRO A 1 108 ? 24.286 30.536 23.558 1.00 47.50 108 PRO A N 1
ATOM 815 C CA . PRO A 1 108 ? 24.747 31.140 24.799 1.00 47.50 108 PRO A CA 1
ATOM 816 C C . PRO A 1 108 ? 24.757 30.097 25.921 1.00 47.50 108 PRO A C 1
ATOM 818 O O . PRO A 1 108 ? 23.796 29.339 26.077 1.00 47.50 108 PRO A O 1
ATOM 821 N N . LYS A 1 109 ? 25.842 30.076 26.707 1.00 38.84 109 LYS A N 1
ATOM 822 C CA . LYS A 1 109 ? 25.966 29.221 27.893 1.00 38.84 109 LYS A CA 1
ATOM 823 C C . LYS A 1 109 ? 24.761 29.441 28.809 1.00 38.84 109 LYS A C 1
ATOM 825 O O . LYS A 1 109 ? 24.509 30.562 29.248 1.00 38.84 109 LYS A O 1
ATOM 830 N N . ILE A 1 110 ? 24.040 28.361 29.096 1.00 41.31 110 ILE A N 1
ATOM 831 C CA . ILE A 1 110 ? 23.000 28.336 30.126 1.00 41.31 110 ILE A CA 1
ATOM 832 C C . ILE A 1 110 ? 23.702 28.576 31.475 1.00 41.31 110 ILE A C 1
ATOM 834 O O . ILE A 1 110 ? 24.696 27.895 31.738 1.00 41.31 110 ILE A O 1
ATOM 838 N N . PRO A 1 111 ? 23.246 29.524 32.315 1.00 41.09 111 PRO A N 1
ATOM 839 C CA . PRO A 1 111 ? 23.788 29.687 33.658 1.00 41.09 111 PRO A CA 1
ATOM 840 C C . PRO A 1 111 ? 23.588 28.412 34.480 1.00 41.09 111 PRO A C 1
ATOM 842 O O . PRO A 1 111 ? 22.502 27.834 34.490 1.00 41.09 111 PRO A O 1
ATOM 845 N N . GLU A 1 112 ? 24.642 27.993 35.170 1.00 41.53 112 GLU A N 1
ATOM 846 C CA . GLU A 1 112 ? 24.631 26.849 36.081 1.00 41.53 112 GLU A CA 1
ATOM 847 C C . GLU A 1 112 ? 23.571 27.064 37.185 1.00 41.53 112 GLU A C 1
ATOM 849 O O . GLU A 1 112 ? 23.572 28.122 37.825 1.00 41.53 112 GLU A O 1
ATOM 854 N N . PRO A 1 113 ? 22.641 26.118 37.420 1.00 42.12 113 PRO A N 1
ATOM 855 C CA . PRO A 1 113 ? 21.710 26.230 38.535 1.00 42.12 113 PRO A CA 1
ATOM 856 C C . PRO A 1 113 ? 22.463 26.053 39.861 1.00 42.12 113 PRO A C 1
ATOM 858 O O . PRO A 1 113 ? 23.312 25.171 39.986 1.00 42.12 113 PRO A O 1
ATOM 861 N N . LEU A 1 114 ? 22.143 26.887 40.860 1.00 44.44 114 LEU A N 1
ATOM 862 C CA . LEU A 1 114 ? 22.767 26.810 42.186 1.00 44.44 114 LEU A CA 1
ATOM 863 C C . LEU A 1 114 ? 22.592 25.416 42.826 1.00 44.44 114 LEU A C 1
ATOM 865 O O . LEU A 1 114 ? 21.567 24.767 42.596 1.00 44.44 114 LEU A O 1
ATOM 869 N N . PRO A 1 115 ? 23.527 24.978 43.694 1.00 46.44 115 PRO A N 1
ATOM 870 C CA . PRO A 1 115 ? 23.420 23.690 44.368 1.00 46.44 115 PRO A CA 1
ATOM 871 C C . PRO A 1 115 ? 22.179 23.642 45.266 1.00 46.44 115 PRO A C 1
ATOM 873 O O . PRO A 1 115 ? 22.046 24.430 46.204 1.00 46.44 115 PRO A O 1
ATOM 876 N N . THR A 1 116 ? 21.283 22.687 45.020 1.00 45.47 116 THR A N 1
ATOM 877 C CA . THR A 1 116 ? 20.203 22.366 45.960 1.00 45.47 116 THR A CA 1
ATOM 878 C C . THR A 1 116 ? 20.776 21.766 47.250 1.00 45.47 116 THR A C 1
ATOM 880 O O . THR A 1 116 ? 21.668 20.917 47.169 1.00 45.47 116 THR A O 1
ATOM 883 N N . PRO A 1 117 ? 20.270 22.154 48.437 1.00 46.03 117 PRO A N 1
ATOM 884 C CA . PRO A 1 117 ? 20.731 21.603 49.710 1.00 46.03 117 PRO A CA 1
ATOM 885 C C . PRO A 1 117 ? 20.399 20.102 49.835 1.00 46.03 117 PRO A C 1
ATOM 887 O O . PRO A 1 117 ? 19.441 19.630 49.217 1.00 46.03 117 PRO A O 1
ATOM 890 N N . PRO A 1 118 ? 21.172 19.335 50.628 1.00 51.16 118 PRO A N 1
ATOM 891 C CA . PRO A 1 118 ? 21.009 17.887 50.726 1.00 51.16 118 PRO A CA 1
ATOM 892 C C . PRO A 1 118 ? 19.681 17.497 51.405 1.00 51.16 118 PRO A C 1
ATOM 894 O O . PRO A 1 118 ? 19.240 18.183 52.331 1.00 51.16 118 PRO A O 1
ATOM 897 N N . PRO A 1 119 ? 19.051 16.379 50.998 1.00 44.62 119 PRO A N 1
ATOM 898 C CA . PRO A 1 119 ? 17.806 15.918 51.601 1.00 44.62 119 PRO A CA 1
ATOM 899 C C . PRO A 1 119 ? 18.025 15.446 53.045 1.00 44.62 119 PRO A C 1
ATOM 901 O O . PRO A 1 119 ? 18.928 14.658 53.330 1.00 44.62 119 PRO A O 1
ATOM 904 N N . SER A 1 120 ? 17.164 15.895 53.960 1.00 35.38 120 SER A N 1
ATOM 905 C CA . SER A 1 120 ? 17.121 15.374 55.331 1.00 35.38 120 SER A CA 1
ATOM 906 C C . SER A 1 120 ? 16.659 13.906 55.350 1.00 35.38 120 SER A C 1
ATOM 908 O O . SER A 1 120 ? 15.818 13.520 54.534 1.00 35.38 120 SER A O 1
ATOM 910 N N . PRO A 1 121 ? 17.171 13.068 56.270 1.00 40.44 121 PRO A N 1
ATOM 911 C CA . PRO A 1 121 ? 16.909 11.633 56.251 1.00 40.44 121 PRO A CA 1
ATOM 912 C C . PRO A 1 121 ? 15.468 11.313 56.666 1.00 40.44 121 PRO A C 1
ATOM 914 O O . PRO A 1 121 ? 15.083 11.483 57.823 1.00 40.44 121 PRO A O 1
ATOM 917 N N . THR A 1 122 ? 14.669 10.787 55.737 1.00 38.59 122 THR A N 1
ATOM 918 C CA . THR A 1 122 ? 13.363 10.205 56.065 1.00 38.59 122 THR A CA 1
ATOM 919 C C . THR A 1 122 ? 13.565 8.834 56.712 1.00 38.59 122 THR A C 1
ATOM 921 O O . THR A 1 122 ? 14.108 7.922 56.086 1.00 38.59 122 THR A O 1
ATOM 924 N N . LEU A 1 123 ? 13.118 8.673 57.961 1.00 35.41 123 LEU A N 1
ATOM 925 C CA . LEU A 1 123 ? 13.108 7.376 58.642 1.00 35.41 123 LEU A CA 1
ATOM 926 C C . LEU A 1 123 ? 12.286 6.355 57.842 1.00 35.41 123 LEU A C 1
ATOM 928 O O . LEU A 1 123 ? 11.082 6.526 57.654 1.00 35.41 123 LEU A O 1
ATOM 932 N N . ARG A 1 124 ? 12.923 5.257 57.420 1.00 34.91 124 ARG A N 1
ATOM 933 C CA . ARG A 1 124 ? 12.205 4.068 56.949 1.00 34.91 124 ARG A CA 1
ATOM 934 C C . ARG A 1 124 ? 11.612 3.340 58.152 1.00 34.91 124 ARG A C 1
ATOM 936 O O . ARG A 1 124 ? 12.358 2.820 58.979 1.00 34.91 124 ARG A O 1
ATOM 943 N N . ALA A 1 125 ? 10.287 3.256 58.217 1.00 36.75 125 ALA A N 1
ATOM 944 C CA . ALA A 1 125 ? 9.628 2.260 59.055 1.00 36.75 125 ALA A CA 1
ATOM 945 C C . ALA A 1 125 ? 9.917 0.847 58.497 1.00 36.75 125 ALA A C 1
ATOM 947 O O . ALA A 1 125 ? 9.966 0.684 57.273 1.00 36.75 125 ALA A O 1
ATOM 948 N N . PRO A 1 126 ? 10.124 -0.174 59.347 1.00 36.22 126 PRO A N 1
ATOM 949 C CA . PRO A 1 126 ? 10.363 -1.534 58.881 1.00 36.22 126 PRO A CA 1
ATOM 950 C C . PRO A 1 126 ? 9.062 -2.161 58.368 1.00 36.22 126 PRO A C 1
ATOM 952 O O . PRO A 1 126 ? 8.134 -2.414 59.136 1.00 36.22 126 PRO A O 1
ATOM 955 N N . THR A 1 127 ? 9.001 -2.450 57.069 1.00 32.97 127 THR A N 1
ATOM 956 C CA . THR A 1 127 ? 7.922 -3.260 56.495 1.00 32.97 127 THR A CA 1
ATOM 957 C C . THR A 1 127 ? 8.164 -4.725 56.844 1.00 32.97 127 THR A C 1
ATOM 959 O O . THR A 1 127 ? 9.121 -5.329 56.362 1.00 32.97 127 THR A O 1
ATOM 962 N N . LEU A 1 128 ? 7.299 -5.299 57.681 1.00 35.41 128 LEU A N 1
ATOM 963 C CA . LEU A 1 128 ? 7.262 -6.738 57.930 1.00 35.41 128 LEU A CA 1
ATOM 964 C C . LEU A 1 128 ? 6.796 -7.459 56.660 1.00 35.41 128 LEU A C 1
ATOM 966 O O . LEU A 1 128 ? 5.652 -7.296 56.239 1.00 35.41 128 LEU A O 1
ATOM 970 N N . THR A 1 129 ? 7.674 -8.268 56.073 1.00 33.00 129 THR A N 1
ATOM 971 C CA . THR A 1 129 ? 7.345 -9.168 54.962 1.00 33.00 129 THR A CA 1
ATOM 972 C C . THR A 1 129 ? 7.040 -10.555 55.532 1.00 33.00 129 THR A C 1
ATOM 974 O O . THR A 1 129 ? 7.938 -11.150 56.128 1.00 33.00 129 THR A O 1
ATOM 977 N N . PRO A 1 130 ? 5.824 -11.106 55.371 1.00 39.84 130 PRO A N 1
ATOM 978 C CA . PRO A 1 130 ? 5.572 -12.511 55.674 1.00 39.84 130 PRO A CA 1
ATOM 979 C C . PRO A 1 130 ? 6.267 -13.394 54.631 1.00 39.84 130 PRO A C 1
ATOM 981 O O . PRO A 1 130 ? 6.045 -13.222 53.431 1.00 39.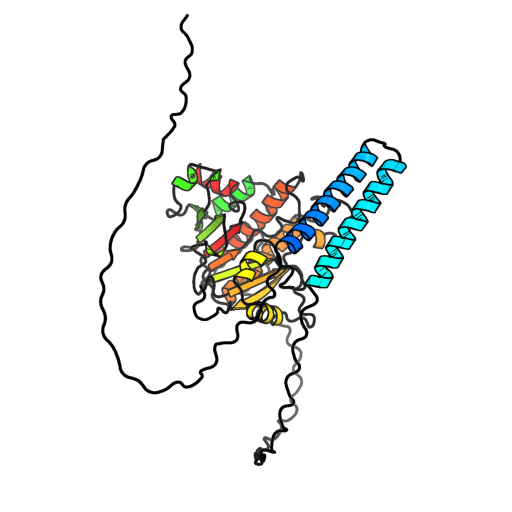84 130 PRO A O 1
ATOM 984 N N . GLU A 1 131 ? 7.091 -14.346 55.071 1.00 32.84 131 GLU A N 1
ATOM 985 C CA . GLU A 1 131 ? 7.634 -15.376 54.182 1.00 32.84 131 GLU A CA 1
ATOM 986 C C . GLU A 1 131 ? 6.501 -16.255 53.636 1.00 32.84 131 GLU A C 1
ATOM 988 O O . GLU A 1 131 ? 5.770 -16.898 54.391 1.00 32.84 131 GLU A O 1
ATOM 993 N N . ILE A 1 132 ? 6.383 -16.319 52.310 1.00 40.22 132 ILE A N 1
ATOM 994 C CA . ILE A 1 132 ? 5.626 -17.368 51.625 1.00 40.22 132 ILE A CA 1
ATOM 995 C C . ILE A 1 132 ? 6.640 -18.464 51.265 1.00 40.22 132 ILE A C 1
ATOM 997 O O . ILE A 1 132 ? 7.593 -18.168 50.538 1.00 40.22 132 ILE A O 1
ATOM 1001 N N . PRO A 1 133 ? 6.488 -19.710 51.753 1.00 41.16 133 PRO A N 1
ATOM 1002 C CA . PRO A 1 133 ? 7.447 -20.772 51.471 1.00 41.16 133 PRO A CA 1
ATOM 1003 C C . PRO A 1 133 ? 7.440 -21.149 49.983 1.00 41.16 133 PRO A C 1
ATOM 1005 O O . PRO A 1 133 ? 6.389 -21.225 49.344 1.00 41.16 133 PRO A O 1
ATOM 1008 N N . ALA A 1 134 ? 8.630 -21.398 49.435 1.00 38.84 134 ALA A N 1
ATOM 1009 C CA . ALA A 1 134 ? 8.811 -21.720 48.024 1.00 38.84 134 ALA A CA 1
ATOM 1010 C C . ALA A 1 134 ? 8.163 -23.072 47.644 1.00 38.84 134 ALA A C 1
ATOM 1012 O O . ALA A 1 134 ? 8.292 -24.043 48.397 1.00 38.84 134 ALA A O 1
ATOM 1013 N N . PRO A 1 135 ? 7.516 -23.185 46.468 1.00 41.41 135 PRO A N 1
ATOM 1014 C CA . PRO A 1 135 ? 7.023 -24.465 45.975 1.00 41.41 135 PRO A CA 1
ATOM 1015 C C . PRO A 1 135 ? 8.176 -25.364 45.494 1.00 41.41 135 PRO A C 1
ATOM 1017 O O . PRO A 1 135 ? 9.171 -24.898 44.939 1.00 41.41 135 PRO A O 1
ATOM 1020 N N . ALA A 1 136 ? 8.021 -26.671 45.714 1.00 45.12 136 ALA A N 1
ATOM 1021 C CA . ALA A 1 136 ? 9.003 -27.699 45.373 1.00 45.12 136 ALA A CA 1
ATOM 1022 C C . ALA A 1 136 ? 9.286 -27.790 43.852 1.00 45.12 136 ALA A C 1
ATOM 1024 O O . ALA A 1 136 ? 8.409 -27.463 43.047 1.00 45.12 136 ALA A O 1
ATOM 1025 N N . PRO A 1 137 ? 10.478 -28.266 43.434 1.00 44.72 137 PRO A N 1
ATOM 1026 C CA . PRO A 1 137 ? 10.852 -28.343 42.022 1.00 44.72 137 PRO A CA 1
ATOM 1027 C C . PRO A 1 137 ? 9.973 -29.335 41.249 1.00 44.72 137 PRO A C 1
ATOM 1029 O O . PRO A 1 137 ? 10.086 -30.553 41.397 1.00 44.72 137 PRO A O 1
ATOM 1032 N N . GLY A 1 138 ? 9.100 -28.792 40.400 1.00 39.66 138 GLY A N 1
ATOM 1033 C CA . GLY A 1 138 ? 8.286 -29.552 39.456 1.00 39.66 138 GLY A CA 1
ATOM 1034 C C . GLY A 1 138 ? 9.102 -30.092 38.277 1.00 39.66 138 GLY A C 1
ATOM 1035 O O . GLY A 1 138 ? 10.049 -29.463 37.808 1.00 39.66 138 GLY A O 1
ATOM 1036 N N . ILE A 1 139 ? 8.698 -31.268 37.798 1.00 42.47 139 ILE A N 1
ATOM 1037 C CA . ILE A 1 139 ? 9.290 -31.999 36.668 1.00 42.47 139 ILE A CA 1
ATOM 1038 C C . ILE A 1 139 ? 9.337 -31.102 35.411 1.00 42.47 139 ILE A C 1
ATOM 1040 O O . ILE A 1 139 ? 8.326 -30.466 35.102 1.00 42.47 139 ILE A O 1
ATOM 1044 N N . PRO A 1 140 ? 10.448 -31.065 34.647 1.00 37.81 140 PRO A N 1
ATOM 1045 C CA . PRO A 1 140 ? 10.500 -30.301 33.405 1.00 37.8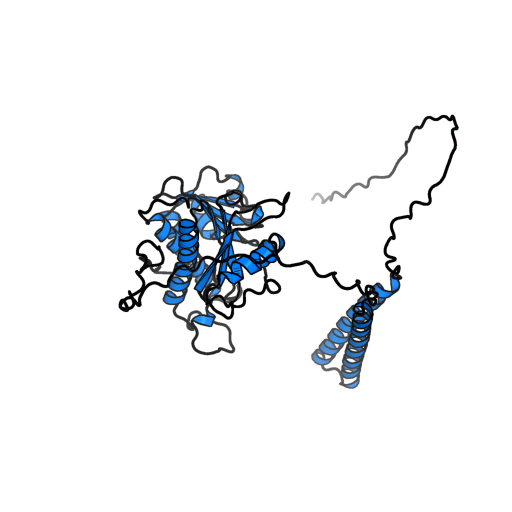1 140 PRO A CA 1
ATOM 1046 C C . PRO A 1 140 ? 9.550 -30.907 32.365 1.00 37.81 140 PRO A C 1
ATOM 1048 O O . PRO A 1 140 ? 9.773 -32.017 31.878 1.00 37.81 140 PRO A O 1
ATOM 1051 N N . LEU A 1 141 ? 8.496 -30.170 31.996 1.00 38.16 141 LEU A N 1
ATOM 1052 C CA . LEU A 1 141 ? 7.723 -30.502 30.800 1.00 38.16 141 LEU A CA 1
ATOM 1053 C C . LEU A 1 141 ? 8.608 -30.320 29.552 1.00 38.16 141 LEU A C 1
ATOM 1055 O O . LEU A 1 141 ? 9.401 -29.375 29.500 1.00 38.16 141 LEU A O 1
ATOM 1059 N N . PRO A 1 142 ? 8.471 -31.186 28.531 1.00 39.09 142 PRO A N 1
ATOM 1060 C CA . PRO A 1 142 ? 9.166 -30.998 27.265 1.00 39.09 142 PRO A CA 1
ATOM 1061 C C . PRO A 1 142 ? 8.719 -29.684 26.602 1.00 39.09 142 PRO A C 1
ATOM 1063 O O . PRO A 1 142 ? 7.572 -29.268 26.789 1.00 39.09 142 PRO A O 1
ATOM 1066 N N . PRO A 1 143 ? 9.586 -29.029 25.807 1.00 42.47 143 PRO A N 1
ATOM 1067 C CA . PRO A 1 143 ? 9.236 -27.790 25.130 1.00 42.47 143 PRO A CA 1
ATOM 1068 C C . PRO A 1 143 ? 8.082 -28.038 24.155 1.00 42.47 143 PRO A C 1
ATOM 1070 O O . PRO A 1 143 ? 8.249 -28.665 23.106 1.00 42.47 143 PRO A O 1
ATOM 1073 N N . THR A 1 144 ? 6.899 -27.539 24.504 1.00 39.78 144 THR A N 1
ATOM 1074 C CA . THR A 1 144 ? 5.744 -27.545 23.611 1.00 39.78 144 THR A CA 1
ATOM 1075 C C . THR A 1 144 ? 6.080 -26.680 22.402 1.00 39.78 144 THR A C 1
ATOM 1077 O O . THR A 1 144 ? 6.229 -25.465 22.535 1.00 39.78 144 THR A O 1
ATOM 1080 N N . LEU A 1 145 ? 6.204 -27.307 21.227 1.00 39.88 145 LEU A N 1
ATOM 1081 C CA . LEU A 1 145 ? 6.302 -26.608 19.944 1.00 39.88 145 LEU A CA 1
ATOM 1082 C C . LEU A 1 145 ? 5.222 -25.513 19.882 1.00 39.88 145 LEU A C 1
ATOM 1084 O O . LEU A 1 145 ? 4.065 -25.810 20.203 1.00 39.88 145 LEU A O 1
ATOM 1088 N N . PRO A 1 146 ? 5.562 -24.268 19.494 1.00 38.50 146 PRO A N 1
ATOM 1089 C CA . PRO A 1 146 ? 4.584 -23.193 19.444 1.00 38.50 146 PRO A CA 1
ATOM 1090 C C . PRO A 1 146 ? 3.427 -23.609 18.535 1.00 38.50 146 PRO A C 1
ATOM 1092 O O . PRO A 1 146 ? 3.631 -23.983 17.377 1.00 38.50 146 PRO A O 1
ATOM 1095 N N . LYS A 1 147 ? 2.202 -23.573 19.076 1.00 32.84 147 LYS A N 1
ATOM 1096 C CA . LYS A 1 147 ? 0.988 -23.787 18.286 1.00 32.84 147 LYS A CA 1
ATOM 1097 C C . LYS A 1 147 ? 0.973 -22.747 17.169 1.00 32.84 147 LYS A C 1
ATOM 1099 O O . LYS A 1 147 ? 0.854 -21.559 17.445 1.00 32.84 147 LYS A O 1
ATOM 1104 N N . VAL A 1 148 ? 1.077 -23.209 15.925 1.00 37.34 148 VAL A N 1
ATOM 1105 C CA . VAL A 1 148 ? 0.801 -22.374 14.754 1.00 37.34 148 VAL A CA 1
ATOM 1106 C C . VAL A 1 148 ? -0.663 -21.964 14.836 1.00 37.34 148 VAL A C 1
ATOM 1108 O O . VAL A 1 148 ? -1.544 -22.828 14.828 1.00 37.34 148 VAL A O 1
ATOM 1111 N N . ASP A 1 149 ? -0.905 -20.664 14.959 1.00 50.19 149 ASP A N 1
ATOM 1112 C CA . ASP A 1 149 ? -2.246 -20.114 15.099 1.00 50.19 149 ASP A CA 1
ATOM 1113 C C . ASP A 1 149 ? -2.935 -20.140 13.728 1.00 50.19 149 ASP A C 1
ATOM 1115 O O . ASP A 1 149 ? -2.645 -19.339 12.839 1.00 50.19 149 ASP A O 1
ATOM 1119 N N . ARG A 1 150 ? -3.776 -21.161 13.515 1.00 50.78 150 ARG A N 1
ATOM 1120 C CA . ARG A 1 150 ? -4.338 -21.530 12.198 1.00 50.78 150 ARG A CA 1
ATOM 1121 C C . ARG A 1 150 ? -5.382 -20.543 11.650 1.00 50.78 150 ARG A C 1
ATOM 1123 O O . ARG A 1 150 ? -5.937 -20.805 10.590 1.00 50.78 150 ARG A O 1
ATOM 1130 N N . THR A 1 151 ? -5.655 -19.469 12.380 1.00 65.62 151 THR A N 1
ATOM 1131 C CA . THR A 1 151 ? -6.617 -18.397 12.077 1.00 65.62 151 THR A CA 1
ATOM 1132 C C . THR A 1 151 ? -5.995 -17.224 11.313 1.00 65.62 151 THR A C 1
ATOM 1134 O O . THR A 1 151 ? -6.707 -16.443 10.694 1.00 65.62 151 THR A O 1
ATOM 1137 N N . LYS A 1 152 ? -4.661 -17.080 11.307 1.00 86.12 152 LYS A N 1
ATOM 1138 C CA . LYS A 1 152 ? -4.002 -15.970 10.597 1.00 86.12 152 LYS A CA 1
ATOM 1139 C C . LYS A 1 152 ? -4.076 -16.158 9.078 1.00 86.12 152 LYS A C 1
ATOM 1141 O O . LYS A 1 152 ? -3.710 -17.217 8.570 1.00 86.12 152 LYS A O 1
ATOM 1146 N N . LEU A 1 153 ? -4.460 -15.113 8.342 1.00 90.81 153 LEU A N 1
ATOM 1147 C CA . LEU A 1 153 ? -4.517 -15.080 6.872 1.00 90.81 153 LEU A CA 1
ATOM 1148 C C . LEU A 1 153 ? -3.147 -15.374 6.244 1.00 90.81 153 LEU A C 1
ATOM 1150 O O . LEU A 1 153 ? -3.056 -15.910 5.142 1.00 90.81 153 LEU A O 1
ATOM 1154 N N . THR A 1 154 ? -2.068 -15.045 6.957 1.00 90.19 154 THR A N 1
ATOM 1155 C CA . THR A 1 154 ? -0.684 -15.370 6.583 1.00 90.19 154 THR A CA 1
ATOM 1156 C C . THR A 1 154 ? -0.314 -16.856 6.710 1.00 90.19 154 THR A C 1
ATOM 1158 O O . THR A 1 154 ? 0.722 -17.269 6.183 1.00 90.19 154 THR A O 1
ATOM 1161 N N . CYS A 1 155 ? -1.132 -17.693 7.358 1.00 87.75 155 CYS A N 1
ATOM 1162 C CA . CYS A 1 155 ? -0.868 -19.122 7.531 1.00 87.75 155 CYS A CA 1
ATOM 1163 C C . CYS A 1 155 ? -1.318 -19.936 6.301 1.00 87.75 155 CYS A C 1
ATOM 1165 O O . CYS A 1 155 ? -2.449 -20.411 6.235 1.00 87.75 155 CYS A O 1
ATOM 1167 N N . ASN A 1 156 ? -0.395 -20.171 5.362 1.00 86.19 156 ASN A N 1
ATOM 1168 C CA . ASN A 1 156 ? -0.634 -20.879 4.091 1.00 86.19 156 ASN A CA 1
ATOM 1169 C C . ASN A 1 156 ? -1.753 -20.250 3.226 1.00 86.19 156 ASN A C 1
ATOM 1171 O O . ASN A 1 156 ? -2.718 -20.941 2.887 1.00 86.19 156 ASN A O 1
ATOM 1175 N N . PRO A 1 157 ? -1.642 -18.963 2.847 1.00 92.50 157 PRO A N 1
ATOM 1176 C CA . PRO A 1 157 ? -2.619 -18.320 1.979 1.00 92.50 157 PRO A CA 1
ATOM 1177 C C . PRO A 1 157 ? -2.706 -19.004 0.611 1.00 92.50 157 PRO A C 1
ATOM 1179 O O . PRO A 1 157 ? -1.693 -19.314 -0.022 1.00 92.50 157 PRO A O 1
ATOM 1182 N N . ASP A 1 158 ? -3.933 -19.165 0.129 1.00 94.31 158 ASP A N 1
ATOM 1183 C CA . ASP A 1 158 ? -4.240 -19.612 -1.228 1.00 94.31 158 ASP A CA 1
ATOM 1184 C C . ASP A 1 158 ? -3.988 -18.466 -2.221 1.00 94.31 158 ASP A C 1
ATOM 1186 O O . ASP A 1 158 ? -4.910 -17.742 -2.584 1.00 94.31 158 ASP A O 1
ATOM 1190 N N . ILE A 1 159 ? -2.720 -18.231 -2.582 1.00 97.31 159 ILE A N 1
ATOM 1191 C CA . ILE A 1 159 ? -2.311 -17.137 -3.479 1.00 97.31 159 ILE A CA 1
ATOM 1192 C C . ILE A 1 159 ? -2.492 -17.548 -4.945 1.00 97.31 159 ILE A C 1
ATOM 1194 O O . ILE A 1 159 ? -1.792 -18.425 -5.460 1.00 97.31 159 ILE A O 1
ATOM 1198 N N . HIS A 1 160 ? -3.367 -16.836 -5.649 1.00 96.88 160 HIS A N 1
ATOM 1199 C CA . HIS A 1 160 ? -3.525 -16.911 -7.093 1.00 96.88 160 HIS A CA 1
ATOM 1200 C C . HIS A 1 160 ? -2.484 -16.035 -7.797 1.00 96.88 160 HIS A C 1
ATOM 1202 O O . HIS A 1 160 ? -2.407 -14.823 -7.601 1.00 96.88 160 HIS A O 1
ATOM 1208 N N . TYR A 1 161 ? -1.692 -16.656 -8.669 1.00 95.88 161 TYR A N 1
ATOM 1209 C CA . TYR A 1 161 ? -0.675 -15.962 -9.454 1.00 95.88 161 TYR A CA 1
ATOM 1210 C C . TYR A 1 161 ? -1.268 -15.463 -10.778 1.00 95.88 161 TYR A C 1
ATOM 1212 O O . TYR A 1 161 ? -1.849 -16.268 -11.514 1.00 95.88 161 TYR A O 1
ATOM 1220 N N . PRO A 1 162 ? -1.120 -14.172 -11.123 1.00 92.31 162 PRO A N 1
ATOM 1221 C CA . PRO A 1 162 ? -1.626 -13.643 -12.381 1.00 92.31 162 PRO A CA 1
ATOM 1222 C C . PRO A 1 162 ? -0.816 -14.188 -13.567 1.00 92.31 162 PRO A C 1
ATOM 1224 O O . PRO A 1 162 ? 0.399 -14.374 -13.483 1.00 92.31 162 PRO A O 1
ATOM 1227 N N . SER A 1 163 ? -1.487 -14.424 -14.697 1.00 90.81 163 SER A N 1
ATOM 1228 C CA . SER A 1 163 ? -0.841 -14.862 -15.943 1.00 90.81 163 SER A CA 1
ATOM 1229 C C . SER A 1 163 ? -0.056 -13.742 -16.634 1.00 90.81 163 SER A C 1
ATOM 1231 O O . SER A 1 163 ? 0.936 -14.020 -17.307 1.00 90.81 163 SER A O 1
ATOM 1233 N N . THR A 1 164 ? -0.468 -12.485 -16.449 1.00 94.25 164 THR A N 1
ATOM 1234 C CA . THR A 1 164 ? 0.247 -11.284 -16.896 1.00 94.25 164 THR A CA 1
ATOM 1235 C C . THR A 1 164 ? 0.241 -10.210 -15.807 1.00 94.25 164 THR A C 1
ATOM 1237 O O . THR A 1 164 ? -0.719 -10.068 -15.051 1.00 94.25 164 THR A O 1
ATOM 1240 N N . TYR A 1 165 ? 1.322 -9.434 -15.731 1.00 94.69 165 TYR A N 1
ATOM 1241 C CA . TYR A 1 165 ? 1.475 -8.321 -14.790 1.00 94.69 165 TYR A CA 1
ATOM 1242 C C . TYR A 1 165 ? 1.227 -7.001 -15.526 1.00 94.69 165 TYR A C 1
ATOM 1244 O O . TYR A 1 165 ? 2.158 -6.253 -15.806 1.00 94.69 165 TYR A O 1
ATOM 1252 N N . ASP A 1 166 ? -0.026 -6.749 -15.910 1.00 93.94 166 ASP A N 1
ATOM 1253 C CA . ASP A 1 166 ? -0.403 -5.588 -16.726 1.00 93.94 166 ASP A CA 1
ATOM 1254 C C . ASP A 1 166 ? -1.690 -4.883 -16.226 1.00 93.94 166 ASP A C 1
ATOM 1256 O O . ASP A 1 166 ? -2.450 -5.448 -15.428 1.00 93.94 166 ASP A O 1
ATOM 1260 N N . PRO A 1 167 ? -1.997 -3.657 -16.703 1.00 91.94 167 PRO A N 1
ATOM 1261 C CA . PRO A 1 167 ? -3.174 -2.913 -16.249 1.00 91.94 167 PRO A CA 1
ATOM 1262 C C . PRO A 1 167 ? -4.532 -3.566 -16.565 1.00 91.94 167 PRO A C 1
ATOM 1264 O O . PRO A 1 167 ? -5.525 -3.248 -15.903 1.00 91.94 167 PRO A O 1
ATOM 1267 N N . LYS A 1 168 ? -4.616 -4.472 -17.552 1.00 93.00 168 LYS A N 1
ATOM 1268 C CA . LYS A 1 168 ? -5.842 -5.230 -17.860 1.00 93.00 168 LYS A CA 1
ATOM 1269 C C . LYS A 1 168 ? -6.060 -6.345 -16.842 1.00 93.00 168 LYS A C 1
ATOM 1271 O O . LYS A 1 168 ? -7.211 -6.590 -16.480 1.00 93.00 168 LYS A O 1
ATOM 1276 N N . ALA A 1 169 ? -4.994 -6.978 -16.350 1.00 95.25 169 ALA A N 1
ATOM 1277 C CA . ALA A 1 169 ? -5.074 -7.916 -15.233 1.00 95.25 169 ALA A CA 1
ATOM 1278 C C . ALA A 1 169 ? -5.583 -7.202 -13.967 1.00 95.25 169 ALA A C 1
ATOM 1280 O O . ALA A 1 169 ? -6.554 -7.661 -13.362 1.00 95.25 169 ALA A O 1
ATOM 1281 N N . CYS A 1 170 ? -5.032 -6.020 -13.644 1.00 95.25 170 CYS A N 1
ATOM 1282 C CA . CYS A 1 170 ? -5.519 -5.176 -12.542 1.00 95.25 170 CYS A CA 1
ATOM 1283 C C . CYS A 1 170 ? -7.019 -4.867 -12.679 1.00 95.25 170 CYS A C 1
ATOM 1285 O O . CYS A 1 170 ? -7.783 -5.059 -11.736 1.00 95.25 170 CYS A O 1
ATOM 1287 N N . PHE A 1 171 ? -7.458 -4.420 -13.862 1.00 94.56 171 PHE A N 1
ATOM 1288 C CA . PHE A 1 171 ? -8.874 -4.158 -14.142 1.00 94.56 171 PHE A CA 1
ATOM 1289 C C . PHE A 1 171 ? -9.754 -5.404 -14.003 1.00 94.56 171 PHE A C 1
ATOM 1291 O O . PHE A 1 171 ? -10.832 -5.319 -13.421 1.00 94.56 171 PHE A O 1
ATOM 1298 N N . SER A 1 172 ? -9.309 -6.550 -14.517 1.00 95.12 172 SER A N 1
ATOM 1299 C CA . SER A 1 172 ? -10.093 -7.789 -14.510 1.00 95.12 172 SER A CA 1
ATOM 1300 C C . SER A 1 172 ? -10.329 -8.290 -13.086 1.00 95.12 172 SER A C 1
ATOM 1302 O O . SER A 1 172 ? -11.474 -8.563 -12.728 1.00 95.12 172 SER A O 1
ATOM 1304 N N . LEU A 1 173 ? -9.285 -8.316 -12.249 1.00 96.06 173 LEU A N 1
ATOM 1305 C CA . LEU A 1 173 ? -9.404 -8.698 -10.840 1.00 96.06 173 LEU A CA 1
ATOM 1306 C C . LEU A 1 173 ? -10.241 -7.678 -10.050 1.00 96.06 173 LEU A C 1
ATOM 1308 O O . LEU A 1 173 ? -11.166 -8.058 -9.337 1.00 96.06 173 LEU A O 1
ATOM 1312 N N . LEU A 1 174 ? -10.015 -6.375 -10.246 1.00 95.56 174 LEU A N 1
ATOM 1313 C CA . LEU A 1 174 ? -10.828 -5.329 -9.616 1.00 95.56 174 LEU A CA 1
ATOM 1314 C C . LEU A 1 174 ? -12.319 -5.458 -9.989 1.00 95.56 174 LEU A C 1
ATOM 1316 O O . LEU A 1 174 ? -13.189 -5.368 -9.122 1.00 95.56 174 LEU A O 1
ATOM 1320 N N . LYS A 1 175 ? -12.622 -5.724 -11.268 1.00 95.25 175 LYS A N 1
ATOM 1321 C CA . LYS A 1 175 ? -13.982 -5.957 -11.776 1.00 95.25 175 LYS A CA 1
ATOM 1322 C C . LYS A 1 175 ? -14.589 -7.252 -11.247 1.00 95.25 175 LYS A C 1
ATOM 1324 O O . LYS A 1 175 ? -15.807 -7.304 -11.084 1.00 95.25 175 LYS A O 1
ATOM 1329 N N . GLN A 1 176 ? -13.793 -8.287 -10.997 1.00 95.69 176 GLN A N 1
ATOM 1330 C CA . GLN A 1 176 ? -14.263 -9.531 -10.390 1.00 95.69 176 GLN A CA 1
ATOM 1331 C C . GLN A 1 176 ? -14.721 -9.290 -8.947 1.00 95.69 176 GLN A C 1
ATOM 1333 O O . GLN A 1 176 ? -15.864 -9.602 -8.624 1.00 95.69 176 GLN A O 1
ATOM 1338 N N . LEU A 1 177 ? -13.866 -8.681 -8.121 1.00 96.25 177 LEU A N 1
ATOM 1339 C CA . LEU A 1 177 ? -14.086 -8.517 -6.679 1.00 96.25 177 LEU A CA 1
ATOM 1340 C C . LEU A 1 177 ? -15.143 -7.454 -6.337 1.00 96.25 177 LEU A C 1
ATOM 1342 O O . LEU A 1 177 ? -15.884 -7.592 -5.360 1.00 96.25 177 LEU A O 1
ATOM 1346 N N . PHE A 1 178 ? -15.225 -6.385 -7.135 1.00 95.62 178 PHE A N 1
ATOM 1347 C CA . PHE A 1 178 ? -15.942 -5.172 -6.753 1.00 95.62 178 PHE A CA 1
ATOM 1348 C C . PHE A 1 178 ? -16.998 -4.704 -7.757 1.00 95.62 178 PHE A C 1
ATOM 1350 O O . PHE A 1 178 ? -16.962 -4.988 -8.957 1.00 95.62 178 PHE A O 1
ATOM 1357 N N . SER A 1 179 ? -17.950 -3.929 -7.236 1.00 92.38 179 SER A N 1
ATOM 1358 C CA . SER A 1 179 ? -18.796 -3.013 -8.006 1.00 92.38 179 SER A CA 1
ATOM 1359 C C . SER A 1 179 ? -18.515 -1.578 -7.570 1.00 92.38 179 SER A C 1
ATOM 1361 O O . SER A 1 179 ? -18.118 -1.348 -6.429 1.00 92.38 179 SER A O 1
ATOM 1363 N N . LEU A 1 180 ? -18.793 -0.602 -8.432 1.00 89.50 180 LEU A N 1
ATOM 1364 C CA . LEU A 1 180 ? -18.786 0.803 -8.028 1.00 89.50 180 LEU A CA 1
ATOM 1365 C C . LEU A 1 180 ? -19.825 1.053 -6.916 1.00 89.50 180 LEU A C 1
ATOM 1367 O O . LEU A 1 180 ? -20.968 0.598 -7.026 1.00 89.50 180 LEU A O 1
ATOM 1371 N N . ASP A 1 181 ? -19.439 1.766 -5.857 1.00 87.44 181 ASP A N 1
ATOM 1372 C CA . ASP A 1 181 ? -20.374 2.196 -4.814 1.00 87.44 181 ASP A CA 1
ATOM 1373 C C . ASP A 1 181 ? -21.168 3.434 -5.299 1.00 87.44 181 ASP A C 1
ATOM 1375 O O . ASP A 1 181 ? -20.547 4.376 -5.812 1.00 87.44 181 ASP A O 1
ATOM 1379 N N . PRO A 1 182 ? -22.512 3.464 -5.159 1.00 83.38 182 PRO A N 1
ATOM 1380 C CA . PRO A 1 182 ? -23.354 4.609 -5.518 1.00 83.38 182 PRO A CA 1
ATOM 1381 C C . PRO A 1 182 ? -22.978 5.940 -4.852 1.00 83.38 182 PRO A C 1
ATOM 1383 O O . PRO A 1 182 ? -23.299 6.990 -5.404 1.00 83.38 182 PRO A O 1
ATOM 1386 N N . GLU A 1 183 ? -22.289 5.924 -3.707 1.00 80.19 183 GLU A N 1
ATOM 1387 C CA . GLU A 1 183 ? -21.766 7.134 -3.054 1.00 80.19 183 GLU A CA 1
ATOM 1388 C C . GLU A 1 183 ? -20.617 7.795 -3.843 1.00 80.19 183 GLU A C 1
ATOM 1390 O O . GLU A 1 183 ? -20.272 8.954 -3.591 1.00 80.19 183 GLU A O 1
ATOM 1395 N N . THR A 1 184 ? -20.026 7.099 -4.823 1.00 74.62 184 THR A N 1
ATOM 1396 C CA . THR A 1 184 ? -18.967 7.661 -5.671 1.00 74.62 184 THR A CA 1
ATOM 1397 C C . THR A 1 184 ? -19.527 8.726 -6.607 1.00 74.62 184 THR A C 1
ATOM 1399 O O . THR A 1 184 ? -20.324 8.438 -7.505 1.00 74.62 184 THR A O 1
ATOM 1402 N N . ARG A 1 185 ? -19.069 9.970 -6.431 1.00 68.50 185 ARG A N 1
ATOM 1403 C CA . ARG A 1 185 ? -19.620 11.139 -7.123 1.00 68.50 185 ARG A CA 1
ATOM 1404 C C . ARG A 1 185 ? -19.480 11.001 -8.648 1.00 68.50 185 ARG A C 1
ATOM 1406 O O . ARG A 1 185 ? -18.371 10.808 -9.147 1.00 68.50 185 ARG A O 1
ATOM 1413 N N . PRO A 1 186 ? -20.566 11.169 -9.428 1.00 64.19 186 PRO A N 1
ATOM 1414 C CA . PRO A 1 186 ? -20.493 11.118 -10.890 1.00 64.19 186 PRO A CA 1
ATOM 1415 C C . PRO A 1 186 ? -19.570 12.180 -11.507 1.00 64.19 186 PRO A C 1
ATOM 1417 O O . PRO A 1 186 ? -19.016 11.962 -12.581 1.00 64.19 186 PRO A O 1
ATOM 1420 N N . GLU A 1 187 ? -19.376 13.315 -10.831 1.00 62.97 187 GLU A N 1
ATOM 1421 C CA . GLU A 1 187 ? -18.516 14.416 -11.284 1.00 62.97 187 GLU A CA 1
ATOM 1422 C C . GLU A 1 187 ? -17.035 14.026 -11.385 1.00 62.97 187 GLU A C 1
ATOM 1424 O O . GLU A 1 187 ? -16.352 14.466 -12.314 1.00 62.97 187 GLU A O 1
ATOM 1429 N N . ASP A 1 188 ? -16.564 13.127 -10.513 1.00 61.53 188 ASP A N 1
ATOM 1430 C CA . ASP A 1 188 ? -15.187 12.616 -10.523 1.00 61.53 188 ASP A CA 1
ATOM 1431 C C . ASP A 1 188 ? -14.866 11.856 -11.829 1.00 61.53 188 ASP A C 1
ATOM 1433 O O . ASP A 1 188 ? -13.709 11.766 -12.242 1.00 61.53 188 ASP A O 1
ATOM 1437 N N . ARG A 1 189 ? -15.897 11.372 -12.543 1.00 57.12 189 ARG A N 1
ATOM 1438 C CA . ARG A 1 189 ? -15.769 10.727 -13.862 1.00 57.12 189 ARG A CA 1
ATOM 1439 C C . ARG A 1 189 ? -15.468 11.718 -14.991 1.00 57.12 189 ARG A C 1
ATOM 1441 O O . ARG A 1 189 ? -14.879 11.331 -15.995 1.00 57.12 189 ARG A O 1
ATOM 1448 N N . LYS A 1 190 ? -15.910 12.977 -14.867 1.00 54.00 190 LYS A N 1
ATOM 1449 C CA . LYS A 1 190 ? -15.951 13.944 -15.983 1.00 54.00 190 LYS A CA 1
ATOM 1450 C C . LYS A 1 190 ? -14.597 14.597 -16.272 1.00 54.00 190 LYS A C 1
ATOM 1452 O O . LYS A 1 190 ? -14.352 15.028 -17.395 1.00 54.00 190 LYS A O 1
ATOM 1457 N N . TYR A 1 191 ? -13.715 14.656 -15.275 1.00 59.97 191 TYR A N 1
ATOM 1458 C CA . TYR A 1 191 ? -12.392 15.270 -15.386 1.00 59.97 191 TYR A CA 1
ATOM 1459 C C . TYR A 1 191 ? -11.334 14.309 -14.849 1.00 59.97 191 TYR A C 1
ATOM 1461 O O . TYR A 1 191 ? -11.075 14.247 -13.649 1.00 59.97 191 TYR A O 1
ATOM 1469 N N . SER A 1 192 ? -10.706 13.557 -15.755 1.00 56.31 192 SER A N 1
ATOM 1470 C CA . SER A 1 192 ? -9.735 12.505 -15.430 1.00 56.31 192 SER A CA 1
ATOM 1471 C C . SER A 1 192 ? -8.610 12.984 -14.501 1.00 56.31 192 SER A C 1
ATOM 1473 O O . SER A 1 192 ? -8.226 12.260 -13.584 1.00 56.31 192 SER A O 1
ATOM 1475 N N . ASN A 1 193 ? -8.129 14.213 -14.692 1.00 61.78 193 ASN A N 1
ATOM 1476 C CA . ASN A 1 193 ? -7.098 14.871 -13.886 1.00 61.78 193 ASN A CA 1
ATOM 1477 C C . ASN A 1 193 ? -7.570 15.364 -12.500 1.00 61.78 193 ASN A C 1
ATOM 1479 O O . ASN A 1 193 ? -6.725 15.661 -11.658 1.00 61.78 193 ASN A O 1
ATOM 1483 N N . LYS A 1 194 ? -8.885 15.446 -12.254 1.00 65.62 194 LYS A N 1
ATOM 1484 C CA . LYS A 1 194 ? -9.483 15.843 -10.963 1.00 65.62 194 LYS A CA 1
ATOM 1485 C C . LYS A 1 194 ? -9.975 14.665 -10.120 1.00 65.62 194 LYS A C 1
ATOM 1487 O O . LYS A 1 194 ? -10.275 14.867 -8.950 1.00 65.62 194 LYS A O 1
ATOM 1492 N N . LEU A 1 195 ? -10.038 13.462 -10.696 1.00 71.44 195 LEU A N 1
ATOM 1493 C CA . LEU A 1 195 ? -10.404 12.221 -10.013 1.00 71.44 195 LEU A CA 1
ATOM 1494 C C . LEU A 1 195 ? -9.554 12.044 -8.745 1.00 71.44 195 LEU A C 1
ATOM 1496 O O . LEU A 1 195 ? -8.355 11.776 -8.839 1.00 71.44 195 LEU A O 1
ATOM 1500 N N . ALA A 1 196 ? -10.180 12.226 -7.580 1.00 79.38 196 ALA A N 1
ATOM 1501 C CA . ALA A 1 196 ? -9.506 12.251 -6.280 1.00 79.38 196 ALA A CA 1
ATOM 1502 C C . ALA A 1 196 ? -9.932 11.112 -5.341 1.00 79.38 196 ALA A C 1
ATOM 1504 O O . ALA A 1 196 ? -9.204 10.793 -4.407 1.00 79.38 196 ALA A O 1
ATOM 1505 N N . SER A 1 197 ? -11.090 10.492 -5.570 1.00 86.81 197 SER A N 1
ATOM 1506 C CA . SER A 1 197 ? -11.652 9.444 -4.714 1.00 86.81 197 SER A CA 1
ATOM 1507 C C . SER A 1 197 ? -12.507 8.488 -5.543 1.00 86.81 197 SER A C 1
ATOM 1509 O O . SER A 1 197 ? -13.247 8.926 -6.420 1.00 86.81 197 SER A O 1
ATOM 1511 N N . ILE A 1 198 ? -12.424 7.189 -5.262 1.00 88.56 198 ILE A N 1
ATOM 1512 C CA . ILE A 1 198 ? -13.227 6.138 -5.901 1.00 88.56 198 ILE A CA 1
ATOM 1513 C C . ILE A 1 198 ? -13.618 5.136 -4.824 1.00 88.56 198 ILE A C 1
ATOM 1515 O O . ILE A 1 198 ? -12.733 4.527 -4.224 1.00 88.56 198 ILE A O 1
ATOM 1519 N N . LEU A 1 199 ? -14.919 4.967 -4.578 1.00 90.06 199 LEU A N 1
ATOM 1520 C CA . LEU A 1 199 ? -15.423 4.008 -3.603 1.00 90.06 199 LEU A CA 1
ATOM 1521 C C . LEU A 1 199 ? -16.020 2.794 -4.315 1.00 90.06 199 LEU A C 1
ATOM 1523 O O . LEU A 1 199 ? -16.845 2.906 -5.222 1.00 90.06 199 LEU A O 1
ATOM 1527 N N . LEU A 1 200 ? -15.587 1.616 -3.898 1.00 92.75 200 LEU A N 1
ATOM 1528 C CA . LEU A 1 200 ? -16.015 0.335 -4.424 1.00 92.75 200 LEU A CA 1
ATOM 1529 C C . LEU A 1 200 ? -16.629 -0.492 -3.293 1.00 92.75 200 LEU A C 1
ATOM 1531 O O . LEU A 1 200 ? -16.129 -0.490 -2.171 1.00 92.75 200 LEU A O 1
ATOM 1535 N N . ARG A 1 201 ? -17.695 -1.231 -3.593 1.00 94.12 201 ARG A N 1
ATOM 1536 C CA . ARG A 1 201 ? -18.328 -2.188 -2.672 1.00 94.12 201 ARG A CA 1
ATOM 1537 C C . ARG A 1 201 ? -18.012 -3.612 -3.110 1.00 94.12 201 ARG A C 1
ATOM 1539 O O . ARG A 1 201 ? -18.036 -3.901 -4.313 1.00 94.12 201 ARG A O 1
ATOM 1546 N N . SER A 1 202 ? -17.702 -4.490 -2.159 1.00 95.50 202 SER A N 1
ATOM 1547 C CA . SER A 1 202 ? -17.460 -5.905 -2.458 1.00 95.50 202 SER A CA 1
ATOM 1548 C C . SER A 1 202 ? -18.711 -6.554 -3.051 1.00 95.50 202 SER A C 1
ATOM 1550 O O . SER A 1 202 ? -19.841 -6.194 -2.711 1.00 95.50 202 SER A O 1
ATOM 1552 N N . LYS A 1 203 ? -18.505 -7.505 -3.963 1.00 94.94 203 LYS A N 1
ATOM 1553 C CA . LYS A 1 203 ? -19.566 -8.377 -4.486 1.00 94.94 203 LYS A CA 1
ATOM 1554 C C . LYS A 1 203 ? -19.826 -9.594 -3.601 1.00 94.94 203 LYS A C 1
ATOM 1556 O O . LYS A 1 203 ? -20.917 -10.149 -3.666 1.00 94.94 203 LYS A O 1
ATOM 1561 N N . GLU A 1 204 ? -18.842 -9.995 -2.800 1.00 90.56 204 GLU A N 1
ATOM 1562 C CA . GLU A 1 204 ? -18.865 -11.243 -2.026 1.00 90.56 204 GLU A CA 1
ATOM 1563 C C . GLU A 1 204 ? -19.178 -10.999 -0.542 1.00 90.56 204 GLU A C 1
ATOM 1565 O O . GLU A 1 204 ? -19.959 -11.744 0.047 1.00 90.56 204 GLU A O 1
ATOM 1570 N N . LYS A 1 205 ? -18.635 -9.928 0.059 1.00 91.19 205 LYS A N 1
ATOM 1571 C CA . LYS A 1 205 ? -18.813 -9.611 1.487 1.00 91.19 205 LYS A CA 1
ATOM 1572 C C . LYS A 1 205 ? -19.618 -8.322 1.659 1.00 91.19 205 LYS A C 1
ATOM 1574 O O . LYS A 1 205 ? -19.110 -7.221 1.451 1.00 91.19 205 LYS A O 1
ATOM 1579 N N . SER A 1 206 ? -20.899 -8.461 2.009 1.00 89.75 206 SER A N 1
ATOM 1580 C CA . SER A 1 206 ? -21.802 -7.319 2.218 1.00 89.75 206 SER A CA 1
ATOM 1581 C C . SER A 1 206 ? -21.241 -6.345 3.261 1.00 89.75 206 SER A C 1
ATOM 1583 O O . SER A 1 206 ? -20.625 -6.759 4.239 1.00 89.75 206 SER A O 1
ATOM 1585 N N . GLY A 1 207 ? -21.428 -5.043 3.037 1.00 89.81 207 GLY A N 1
ATOM 1586 C CA . GLY A 1 207 ? -20.880 -3.983 3.889 1.00 89.81 207 GLY A CA 1
ATOM 1587 C C . GLY A 1 207 ? -19.382 -3.699 3.705 1.00 89.81 207 GLY A C 1
ATOM 1588 O O . GLY A 1 207 ? -18.935 -2.637 4.131 1.00 89.81 207 GLY A O 1
ATOM 1589 N N . PHE A 1 208 ? -18.613 -4.569 3.035 1.00 95.00 208 PHE A N 1
ATOM 1590 C CA . PHE A 1 208 ? -17.193 -4.316 2.791 1.00 95.00 208 PHE A CA 1
ATOM 1591 C C . PHE A 1 208 ? -16.976 -3.284 1.675 1.00 95.00 208 PHE A C 1
ATOM 1593 O O . PHE A 1 208 ? -17.507 -3.417 0.563 1.00 95.00 208 PHE A O 1
ATOM 1600 N N . ARG A 1 209 ? -16.130 -2.290 1.951 1.00 94.62 209 ARG A N 1
ATOM 1601 C CA . ARG A 1 209 ? -15.762 -1.199 1.046 1.00 94.62 209 ARG A CA 1
ATOM 1602 C C . ARG A 1 209 ? -14.259 -1.162 0.782 1.00 94.62 209 ARG A C 1
ATOM 1604 O O . ARG A 1 209 ? -13.446 -1.285 1.694 1.00 94.62 209 ARG A O 1
ATOM 1611 N N . PHE A 1 210 ? -13.904 -0.934 -0.478 1.00 95.19 210 PHE A N 1
ATOM 1612 C CA . PHE A 1 210 ? -12.540 -0.677 -0.927 1.00 95.19 210 PHE A CA 1
ATOM 1613 C C . PHE A 1 210 ? -12.460 0.722 -1.542 1.00 95.19 210 PHE A C 1
ATOM 1615 O O . PHE A 1 210 ? -13.292 1.089 -2.373 1.00 95.19 210 PHE A O 1
ATOM 1622 N N . HIS A 1 211 ? -11.487 1.524 -1.127 1.00 93.25 211 HIS A N 1
ATOM 1623 C CA . HIS A 1 211 ? -11.421 2.948 -1.458 1.00 93.25 211 HIS A CA 1
ATOM 1624 C C . HIS A 1 211 ? -10.058 3.313 -2.032 1.00 93.25 211 HIS A C 1
ATOM 1626 O O . HIS A 1 211 ? -9.030 3.032 -1.428 1.00 93.25 211 HIS A O 1
ATOM 1632 N N . CYS A 1 212 ? -10.037 3.951 -3.201 1.00 92.56 212 CYS A N 1
ATOM 1633 C CA . CYS A 1 212 ? -8.816 4.510 -3.777 1.00 92.56 212 CYS A CA 1
ATOM 1634 C C . CYS A 1 212 ? -8.881 6.033 -3.700 1.00 92.56 212 CYS A C 1
ATOM 1636 O O . CYS A 1 212 ? -9.792 6.641 -4.267 1.00 92.56 212 CYS A O 1
ATOM 1638 N N . PHE A 1 213 ? -7.908 6.657 -3.037 1.00 89.00 213 PHE A N 1
ATOM 1639 C CA . PHE A 1 213 ? -7.935 8.090 -2.745 1.00 89.00 213 PHE A CA 1
ATOM 1640 C C . PHE A 1 213 ? -6.583 8.779 -2.991 1.00 89.00 213 PHE A C 1
ATOM 1642 O O . PHE A 1 213 ? -5.526 8.302 -2.580 1.00 89.00 213 PHE A O 1
ATOM 1649 N N . LYS A 1 214 ? -6.635 9.941 -3.650 1.00 89.75 214 LYS A N 1
ATOM 1650 C CA . LYS A 1 214 ? -5.508 10.851 -3.862 1.00 89.75 214 LYS A CA 1
ATOM 1651 C C . LYS A 1 214 ? -5.559 12.006 -2.864 1.00 89.75 214 LYS A C 1
ATOM 1653 O O . LYS A 1 214 ? -6.453 12.848 -2.949 1.00 89.75 214 LYS A O 1
ATOM 1658 N N . GLY A 1 215 ? -4.548 12.119 -2.007 1.00 88.31 215 GLY A N 1
ATOM 1659 C CA . GLY A 1 215 ? -4.379 13.269 -1.117 1.00 88.31 215 GLY A CA 1
ATOM 1660 C C . GLY A 1 215 ? -3.607 12.950 0.160 1.00 88.31 215 GLY A C 1
ATOM 1661 O O . GLY A 1 215 ? -2.885 11.961 0.231 1.00 88.31 215 GLY A O 1
ATOM 1662 N N . HIS A 1 216 ? -3.757 13.808 1.169 1.00 88.75 216 HIS A N 1
ATOM 1663 C CA . HIS A 1 216 ? -3.166 13.619 2.495 1.00 88.75 216 HIS A CA 1
ATOM 1664 C C . HIS A 1 216 ? -3.942 12.571 3.308 1.00 88.75 216 HIS A C 1
ATOM 1666 O O . HIS A 1 216 ? -5.173 12.575 3.268 1.00 88.75 216 HIS A O 1
ATOM 1672 N N . PHE A 1 217 ? -3.248 11.717 4.071 1.00 87.62 217 PHE A N 1
ATOM 1673 C CA . PHE A 1 217 ? -3.846 10.567 4.772 1.00 87.62 217 PHE A CA 1
ATOM 1674 C C . PHE A 1 217 ? -5.060 10.945 5.644 1.00 87.62 217 PHE A C 1
ATOM 1676 O O . PHE A 1 217 ? -6.065 10.237 5.635 1.00 87.62 217 PHE A O 1
ATOM 1683 N N . SER A 1 218 ? -4.999 12.098 6.324 1.00 86.12 218 SER A N 1
ATOM 1684 C CA . SER A 1 218 ? -6.045 12.606 7.226 1.00 86.12 218 SER A CA 1
ATOM 1685 C C . SER A 1 218 ? -7.327 13.093 6.539 1.00 86.12 218 SER A C 1
ATOM 1687 O O . SER A 1 218 ? -8.331 13.321 7.213 1.00 86.12 218 SER A O 1
ATOM 1689 N N . HIS A 1 219 ? -7.329 13.275 5.215 1.00 86.62 219 HIS A N 1
ATOM 1690 C CA . HIS A 1 219 ? -8.531 13.668 4.466 1.00 86.62 219 HIS A CA 1
ATOM 1691 C C . HIS A 1 219 ? -9.395 12.467 4.052 1.00 86.62 219 HIS A C 1
ATOM 1693 O O . HIS A 1 219 ? -10.466 12.647 3.464 1.00 86.62 219 HIS A O 1
ATOM 1699 N N . ASP A 1 220 ? -8.953 11.248 4.362 1.00 84.19 220 ASP A N 1
ATOM 1700 C CA . ASP A 1 220 ? -9.719 10.035 4.129 1.00 84.19 220 ASP A CA 1
ATOM 1701 C C . ASP A 1 220 ? -10.896 9.921 5.109 1.00 84.19 220 ASP A C 1
ATOM 1703 O O . ASP A 1 220 ? -10.756 9.662 6.306 1.00 84.19 220 ASP A O 1
ATOM 1707 N N . LYS A 1 221 ? -12.096 10.101 4.559 1.00 73.31 221 LYS A N 1
ATOM 1708 C CA . LYS A 1 221 ? -13.364 10.082 5.297 1.00 73.31 221 LYS A CA 1
ATOM 1709 C C . LYS A 1 221 ? -13.741 8.702 5.834 1.00 73.31 221 LYS A C 1
ATOM 1711 O O . LYS A 1 221 ? -14.629 8.624 6.675 1.00 73.31 221 LYS A O 1
ATOM 1716 N N . ILE A 1 222 ? -13.119 7.636 5.335 1.00 73.62 222 ILE A N 1
ATOM 1717 C CA . ILE A 1 222 ? -13.430 6.253 5.707 1.00 73.62 222 ILE A CA 1
ATOM 1718 C C . ILE A 1 222 ? -12.545 5.796 6.872 1.00 73.62 222 ILE A C 1
ATOM 1720 O O . ILE A 1 222 ? -12.991 5.047 7.744 1.00 73.62 222 ILE A O 1
ATOM 1724 N N . LEU A 1 223 ? -11.308 6.294 6.911 1.00 71.12 223 LEU A N 1
ATOM 1725 C CA . LEU A 1 223 ? -10.337 6.007 7.960 1.00 71.12 223 LEU A CA 1
ATOM 1726 C C . LEU A 1 223 ? -10.656 6.703 9.292 1.00 71.12 223 LEU A C 1
ATOM 1728 O O . LEU A 1 223 ? -10.453 6.079 10.329 1.00 71.12 223 LEU A O 1
ATOM 1732 N N . ASN A 1 224 ? -11.126 7.960 9.261 1.00 67.75 224 ASN A N 1
ATOM 1733 C CA . ASN A 1 224 ? -11.245 8.859 10.425 1.00 67.75 224 ASN A CA 1
ATOM 1734 C C . ASN A 1 224 ? -12.267 8.387 11.491 1.00 67.75 224 ASN A C 1
ATOM 1736 O O . ASN A 1 224 ? -13.337 8.973 11.671 1.00 67.75 224 ASN A O 1
ATOM 1740 N N . LYS A 1 225 ? -11.924 7.311 12.205 1.00 73.62 225 LYS A N 1
ATOM 1741 C CA . LYS A 1 225 ? -12.728 6.586 13.196 1.00 73.62 225 LYS A CA 1
ATOM 1742 C C . LYS A 1 225 ? -11.855 6.108 14.365 1.00 73.62 225 LYS A C 1
ATOM 1744 O O . LYS A 1 225 ? -10.659 5.867 14.222 1.00 73.62 225 LYS A O 1
ATOM 1749 N N . LYS A 1 226 ? -12.491 5.854 15.516 1.00 79.81 226 LYS A N 1
ATOM 1750 C CA . LYS A 1 226 ? -11.858 5.258 16.716 1.00 79.81 226 LYS A CA 1
ATOM 1751 C C . LYS A 1 226 ? -11.476 3.772 16.569 1.00 79.81 226 LYS A C 1
ATOM 1753 O O . LYS A 1 226 ? -10.896 3.200 17.485 1.00 79.81 226 LYS A O 1
ATOM 1758 N N . SER A 1 227 ? -11.788 3.158 15.435 1.00 88.19 227 SER A N 1
ATOM 1759 C CA . SER A 1 227 ? -11.528 1.756 15.081 1.00 88.19 227 SER A CA 1
ATOM 1760 C C . SER A 1 227 ? -10.704 1.646 13.785 1.00 88.19 227 SER A C 1
ATOM 1762 O O . SER A 1 227 ? -10.803 0.652 13.071 1.00 88.19 227 SER A O 1
ATOM 1764 N N . GLY A 1 228 ? -9.918 2.679 13.462 1.00 92.38 228 GLY A N 1
ATOM 1765 C CA . GLY A 1 228 ? -9.040 2.710 12.290 1.00 92.38 228 GLY A CA 1
ATOM 1766 C C . GLY A 1 228 ? -7.581 2.331 12.579 1.00 92.38 228 GLY A C 1
ATOM 1767 O O . GLY A 1 228 ? -7.107 2.467 13.709 1.00 92.38 228 GLY A O 1
ATOM 1768 N N . ALA A 1 229 ? -6.862 1.929 11.526 1.00 94.38 229 ALA A N 1
ATOM 1769 C CA . ALA A 1 229 ? -5.401 1.854 11.466 1.00 94.38 229 ALA A CA 1
ATOM 1770 C C . ALA A 1 229 ? -4.826 2.583 10.241 1.00 94.38 229 ALA A C 1
ATOM 1772 O O . ALA A 1 229 ? -5.305 2.430 9.116 1.00 94.38 229 ALA A O 1
ATOM 1773 N N . VAL A 1 230 ? -3.715 3.296 10.434 1.00 94.62 230 VAL A N 1
ATOM 1774 C CA . VAL A 1 230 ? -2.854 3.756 9.332 1.00 94.62 230 VAL A CA 1
ATOM 1775 C C . VAL A 1 230 ? -1.662 2.818 9.211 1.00 94.62 230 VAL A C 1
ATOM 1777 O O . VAL A 1 230 ? -0.969 2.580 10.198 1.00 94.62 230 VAL A O 1
ATOM 1780 N N . VAL A 1 231 ? -1.389 2.334 7.999 1.00 95.44 231 VAL A N 1
ATOM 1781 C CA . VAL A 1 231 ? -0.133 1.644 7.678 1.00 95.44 231 VAL A CA 1
ATOM 1782 C C . VAL A 1 231 ? 0.870 2.628 7.077 1.00 95.44 231 VAL A C 1
ATOM 1784 O O . VAL A 1 231 ? 0.497 3.469 6.251 1.00 95.44 231 VAL A O 1
ATOM 1787 N N . ILE A 1 232 ? 2.138 2.520 7.471 1.00 94.31 232 ILE A N 1
ATOM 1788 C CA . ILE A 1 232 ? 3.265 3.242 6.866 1.00 94.31 232 ILE A CA 1
ATOM 1789 C C . ILE A 1 232 ? 4.472 2.328 6.670 1.00 94.31 232 ILE A C 1
ATOM 1791 O O . ILE A 1 232 ? 4.823 1.541 7.551 1.00 94.31 232 ILE A O 1
ATOM 1795 N N . SER A 1 233 ? 5.143 2.481 5.533 1.00 93.06 233 SER A N 1
ATOM 1796 C CA . SER A 1 233 ? 6.452 1.877 5.296 1.00 93.06 233 SER A CA 1
ATOM 1797 C C . SER A 1 233 ? 7.541 2.601 6.090 1.00 93.06 233 SER A C 1
ATOM 1799 O O . SER A 1 233 ? 7.603 3.830 6.118 1.00 93.06 233 SER A O 1
ATOM 1801 N N . SER A 1 234 ? 8.446 1.837 6.688 1.00 92.25 234 SER A N 1
ATOM 1802 C CA . SER A 1 234 ? 9.685 2.319 7.293 1.00 92.25 234 SER A CA 1
ATOM 1803 C C . SER A 1 234 ? 10.839 1.377 6.941 1.00 92.25 234 SER A C 1
ATOM 1805 O O . SER A 1 234 ? 10.659 0.363 6.276 1.00 92.25 234 SER A O 1
ATOM 1807 N N . HIS A 1 235 ? 12.042 1.734 7.362 1.00 89.44 235 HIS A N 1
ATOM 1808 C CA . HIS A 1 235 ? 13.259 0.942 7.208 1.00 89.44 235 HIS A CA 1
ATOM 1809 C C . HIS A 1 235 ? 13.566 0.203 8.523 1.00 89.44 235 HIS A C 1
ATOM 1811 O O . HIS A 1 235 ? 13.019 0.539 9.574 1.00 89.44 235 HIS A O 1
ATOM 1817 N N . SER A 1 236 ? 14.475 -0.777 8.477 1.00 91.56 236 SER A N 1
ATOM 1818 C CA . SER A 1 236 ? 14.761 -1.692 9.598 1.00 91.56 236 SER A CA 1
ATOM 1819 C C . SER A 1 236 ? 14.973 -1.005 10.955 1.00 91.56 236 SER A C 1
ATOM 1821 O O . SER A 1 236 ? 14.378 -1.416 11.947 1.00 91.56 236 SER A O 1
ATOM 1823 N N . SER A 1 237 ? 15.758 0.076 11.029 1.00 90.50 237 SER A N 1
ATOM 1824 C CA . SER A 1 237 ? 16.031 0.744 12.310 1.00 90.50 237 SER A CA 1
ATOM 1825 C C . SER A 1 237 ? 14.875 1.576 12.867 1.00 90.50 237 SER A C 1
ATOM 1827 O O . SER A 1 237 ? 14.983 2.033 14.007 1.00 90.50 237 SER A O 1
ATOM 1829 N N . MET A 1 238 ? 13.786 1.783 12.114 1.00 91.62 238 MET A N 1
ATOM 1830 C CA . MET A 1 238 ? 12.659 2.644 12.491 1.00 91.62 238 MET A CA 1
ATOM 1831 C C . MET A 1 238 ? 13.122 3.959 13.142 1.00 91.62 238 MET A C 1
ATOM 1833 O O . MET A 1 238 ? 12.686 4.324 14.237 1.00 91.62 238 MET A O 1
ATOM 1837 N N . ASP A 1 239 ? 14.065 4.652 12.507 1.00 88.88 239 ASP A N 1
ATOM 1838 C CA . ASP A 1 239 ? 14.482 5.976 12.957 1.00 88.88 239 ASP A CA 1
ATOM 1839 C C . ASP A 1 239 ? 13.409 7.003 12.563 1.00 88.88 239 ASP A C 1
ATOM 1841 O O . ASP A 1 239 ? 13.028 7.136 11.400 1.00 88.88 239 ASP A O 1
ATOM 1845 N N . PHE A 1 240 ? 12.894 7.719 13.563 1.00 85.88 240 PHE A N 1
ATOM 1846 C CA . PHE A 1 240 ? 11.884 8.760 13.390 1.00 85.88 240 PHE A CA 1
ATOM 1847 C C . PHE A 1 240 ? 12.387 9.898 12.479 1.00 85.88 240 PHE A C 1
ATOM 1849 O O . PHE A 1 240 ? 11.615 10.473 11.711 1.00 85.88 240 PHE A O 1
ATOM 1856 N N . SER A 1 241 ? 13.688 10.209 12.546 1.00 86.00 241 SER A N 1
ATOM 1857 C CA . SER A 1 241 ? 14.316 11.351 11.870 1.00 86.00 241 SER A CA 1
ATOM 1858 C C . SER A 1 241 ? 14.550 11.155 10.369 1.00 86.00 241 SER A C 1
ATOM 1860 O O . SER A 1 241 ? 14.710 12.134 9.645 1.00 86.00 241 SER A O 1
ATOM 1862 N N . THR A 1 242 ? 14.523 9.910 9.891 1.00 85.81 242 THR A N 1
ATOM 1863 C CA . THR A 1 242 ? 14.739 9.536 8.483 1.00 85.81 242 THR A CA 1
ATOM 1864 C C . THR A 1 242 ? 13.439 9.131 7.777 1.00 85.81 242 THR A C 1
ATOM 1866 O O . THR A 1 242 ? 13.463 8.569 6.679 1.00 85.81 242 THR A O 1
ATOM 1869 N N . THR A 1 243 ? 12.284 9.417 8.387 1.00 86.31 243 THR A N 1
ATOM 1870 C CA . THR A 1 243 ? 10.974 9.201 7.759 1.00 86.31 243 THR A CA 1
ATOM 1871 C C . THR A 1 243 ? 10.763 10.157 6.580 1.00 86.31 243 THR A C 1
ATOM 1873 O O . THR A 1 243 ? 11.114 11.333 6.637 1.00 86.31 243 THR A O 1
ATOM 1876 N N . LEU A 1 244 ? 10.196 9.645 5.481 1.00 85.00 244 LEU A N 1
ATOM 1877 C CA . LEU A 1 244 ? 9.990 10.377 4.224 1.00 85.00 244 LEU A CA 1
ATOM 1878 C C . LEU A 1 244 ? 8.580 10.139 3.665 1.00 85.00 244 LEU A C 1
ATOM 1880 O O . LEU A 1 244 ? 7.900 9.181 4.035 1.00 85.00 244 LEU A O 1
ATOM 1884 N N . GLY A 1 245 ? 8.135 11.015 2.759 1.00 85.62 245 GLY A N 1
ATOM 1885 C CA . GLY A 1 245 ? 6.865 10.868 2.041 1.00 85.62 245 GLY A CA 1
ATOM 1886 C C . GLY A 1 245 ? 5.658 10.712 2.973 1.00 85.62 245 GLY A C 1
ATOM 1887 O O . GLY A 1 245 ? 5.429 11.538 3.856 1.00 85.62 245 GLY A O 1
ATOM 1888 N N . ARG A 1 246 ? 4.882 9.637 2.781 1.00 87.44 246 ARG A N 1
ATOM 1889 C CA . ARG A 1 246 ? 3.720 9.314 3.624 1.00 87.44 246 ARG A CA 1
ATOM 1890 C C . ARG A 1 246 ? 4.106 9.056 5.080 1.00 87.44 246 ARG A C 1
ATOM 1892 O O . ARG A 1 246 ? 3.404 9.533 5.967 1.00 87.44 246 ARG A O 1
ATOM 1899 N N . ALA A 1 247 ? 5.205 8.340 5.329 1.00 90.50 247 ALA A N 1
ATOM 1900 C CA . ALA A 1 247 ? 5.663 8.063 6.687 1.00 90.50 247 ALA A CA 1
ATOM 1901 C C . ALA A 1 247 ? 5.955 9.368 7.437 1.00 90.50 247 ALA A C 1
ATOM 1903 O O . ALA A 1 247 ? 5.480 9.527 8.554 1.00 90.50 247 ALA A O 1
ATOM 1904 N N . PHE A 1 248 ? 6.619 10.330 6.784 1.00 90.31 248 PHE A N 1
ATOM 1905 C CA . PHE A 1 248 ? 6.843 11.672 7.334 1.00 90.31 248 PHE A CA 1
ATOM 1906 C C . PHE A 1 248 ? 5.532 12.420 7.614 1.00 90.31 248 PHE A C 1
ATOM 1908 O O . PHE A 1 248 ? 5.339 12.947 8.704 1.00 90.31 248 PHE A O 1
ATOM 1915 N N . ALA A 1 249 ? 4.596 12.438 6.660 1.00 89.19 249 ALA A N 1
ATOM 1916 C CA . ALA A 1 249 ? 3.300 13.089 6.858 1.00 89.19 249 ALA A CA 1
ATOM 1917 C C . ALA A 1 249 ? 2.576 12.537 8.103 1.00 89.19 249 ALA A C 1
ATOM 1919 O O . ALA A 1 249 ? 2.119 13.299 8.952 1.00 89.19 249 ALA A O 1
ATOM 1920 N N . VAL A 1 250 ? 2.552 11.212 8.257 1.00 89.69 250 VAL A N 1
ATOM 1921 C CA . VAL A 1 250 ? 1.967 10.526 9.416 1.00 89.69 250 VAL A CA 1
ATOM 1922 C C . VAL A 1 250 ? 2.728 10.835 10.709 1.00 89.69 250 VAL A C 1
ATOM 1924 O O . VAL A 1 250 ? 2.096 11.181 11.707 1.00 89.69 250 VAL A O 1
ATOM 1927 N N . THR A 1 251 ? 4.065 10.784 10.708 1.00 88.69 251 THR A N 1
ATOM 1928 C CA . THR A 1 251 ? 4.867 11.056 11.912 1.00 88.69 251 THR A CA 1
ATOM 1929 C C . THR A 1 251 ? 4.822 12.514 12.360 1.00 88.69 251 THR A C 1
ATOM 1931 O O . THR A 1 251 ? 4.924 12.758 13.557 1.00 88.69 251 THR A O 1
ATOM 1934 N N . THR A 1 252 ? 4.572 13.486 11.472 1.00 87.62 252 THR A N 1
ATOM 1935 C CA . THR A 1 252 ? 4.345 14.889 11.893 1.00 87.62 252 THR A CA 1
ATOM 1936 C C . THR A 1 252 ? 3.072 15.088 12.720 1.00 87.62 252 THR A C 1
ATOM 1938 O O . THR A 1 252 ? 2.975 16.065 13.460 1.00 87.62 252 THR A O 1
ATOM 1941 N N . CYS A 1 253 ? 2.110 14.165 12.634 1.00 86.69 253 CYS A N 1
ATOM 1942 C CA . CYS A 1 253 ? 0.903 14.149 13.463 1.00 86.69 253 CYS A CA 1
ATOM 1943 C C . CYS A 1 253 ? 1.009 13.206 14.677 1.00 86.69 253 CYS A C 1
ATOM 1945 O O . CYS A 1 253 ? 0.061 13.104 15.456 1.00 86.69 253 CYS A O 1
ATOM 1947 N N . LEU A 1 254 ? 2.131 12.497 14.827 1.00 87.06 254 LEU A N 1
ATOM 1948 C CA . LEU A 1 254 ? 2.356 11.475 15.844 1.00 87.06 254 LEU A CA 1
ATOM 1949 C C . LEU A 1 254 ? 3.325 12.000 16.907 1.00 87.06 254 LEU A C 1
ATOM 1951 O O . LEU A 1 254 ? 4.395 12.520 16.589 1.00 87.06 254 LEU A O 1
ATOM 1955 N N . GLN A 1 255 ? 3.017 11.799 18.188 1.00 84.88 255 GLN A N 1
ATOM 1956 C CA . GLN A 1 255 ? 4.016 12.050 19.224 1.00 84.88 255 GLN A CA 1
ATOM 1957 C C . GLN A 1 255 ? 5.191 11.073 19.082 1.00 84.88 255 GLN A C 1
ATOM 1959 O O . GLN A 1 255 ? 5.002 9.863 18.937 1.00 84.88 255 GLN A O 1
ATOM 1964 N N . ARG A 1 256 ? 6.423 11.570 19.244 1.00 87.88 256 ARG A N 1
ATOM 1965 C CA . ARG A 1 256 ? 7.617 10.710 19.257 1.00 87.88 256 ARG A CA 1
ATOM 1966 C C . ARG A 1 256 ? 7.536 9.615 20.329 1.00 87.88 256 ARG A C 1
ATOM 1968 O O . ARG A 1 256 ? 7.954 8.494 20.077 1.00 87.88 256 ARG A O 1
ATOM 1975 N N . SER A 1 257 ? 6.950 9.900 21.492 1.00 88.75 257 SER A N 1
ATOM 1976 C CA . SER A 1 257 ? 6.675 8.908 22.546 1.00 88.75 257 SER A CA 1
ATOM 1977 C C . SER A 1 257 ? 5.876 7.703 22.032 1.00 88.75 257 SER A C 1
ATOM 1979 O O . SER A 1 257 ? 6.209 6.569 22.364 1.00 88.75 257 SER A O 1
ATOM 1981 N N . CYS A 1 258 ? 4.858 7.931 21.198 1.00 89.44 258 CYS A N 1
ATOM 1982 C CA . CYS A 1 258 ? 4.043 6.882 20.591 1.00 89.44 258 CYS A CA 1
ATOM 1983 C C . CYS A 1 258 ? 4.860 6.039 19.593 1.00 89.44 258 CYS A C 1
ATOM 1985 O O . CYS A 1 258 ? 4.820 4.810 19.653 1.00 89.44 258 CYS A O 1
ATOM 1987 N N . TRP A 1 259 ? 5.698 6.676 18.764 1.00 90.75 259 TRP A N 1
ATOM 1988 C CA . TRP A 1 259 ? 6.641 5.966 17.889 1.00 90.75 259 TRP A CA 1
ATOM 1989 C C . TRP A 1 259 ? 7.602 5.062 18.670 1.00 90.75 259 TRP A C 1
ATOM 1991 O O . TRP A 1 259 ? 7.734 3.882 18.349 1.00 90.75 259 TRP A O 1
ATOM 2001 N N . GLU A 1 260 ? 8.251 5.584 19.717 1.00 91.50 260 GLU A N 1
ATOM 2002 C CA . GLU A 1 260 ? 9.201 4.798 20.515 1.00 91.50 260 GLU A CA 1
ATOM 2003 C C . GLU A 1 260 ? 8.487 3.666 21.286 1.00 91.50 260 GLU A C 1
ATOM 2005 O O . GLU A 1 260 ? 9.041 2.575 21.405 1.00 91.50 260 GLU A O 1
ATOM 2010 N N . LYS A 1 261 ? 7.240 3.856 21.761 1.00 92.38 261 LYS A N 1
ATOM 2011 C CA . LYS A 1 261 ? 6.414 2.763 22.325 1.00 92.38 261 LYS A CA 1
ATOM 2012 C C . LYS A 1 261 ? 6.208 1.636 21.307 1.00 92.38 261 LYS A C 1
ATOM 2014 O O . LYS A 1 261 ? 6.471 0.482 21.628 1.00 92.38 261 LYS A O 1
ATOM 2019 N N . ILE A 1 262 ? 5.791 1.968 20.083 1.00 93.56 262 ILE A N 1
ATOM 2020 C CA . ILE A 1 262 ? 5.563 0.987 19.010 1.00 93.56 262 ILE A CA 1
ATOM 2021 C C . ILE A 1 262 ? 6.875 0.288 18.635 1.00 93.56 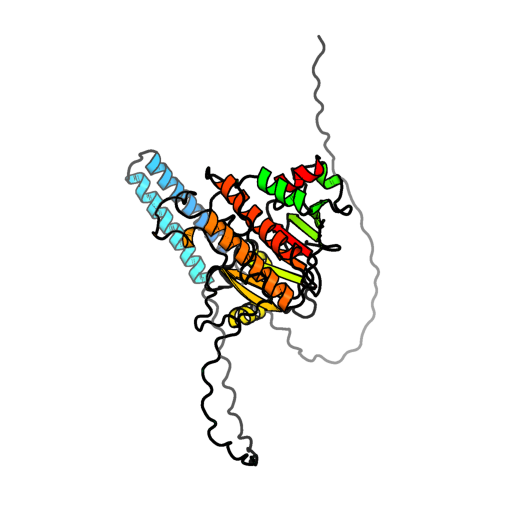262 ILE A C 1
ATOM 2023 O O . ILE A 1 262 ? 6.927 -0.937 18.572 1.00 93.56 262 ILE A O 1
ATOM 2027 N N . LYS A 1 263 ? 7.973 1.036 18.478 1.00 92.81 263 LYS A N 1
ATOM 2028 C CA . LYS A 1 263 ? 9.307 0.470 18.233 1.00 92.81 263 LYS A CA 1
ATOM 2029 C C . LYS A 1 263 ? 9.758 -0.472 19.357 1.00 92.81 263 LYS A C 1
ATOM 2031 O O . LYS A 1 263 ? 10.382 -1.496 19.091 1.00 92.81 263 LYS A O 1
ATOM 2036 N N . ASN A 1 264 ? 9.412 -0.182 20.611 1.00 91.62 264 ASN A N 1
ATOM 2037 C CA . ASN A 1 264 ? 9.730 -1.056 21.740 1.00 91.62 264 ASN A CA 1
ATOM 2038 C C . ASN A 1 264 ? 8.989 -2.404 21.709 1.00 91.62 264 ASN A C 1
ATOM 2040 O O . ASN A 1 264 ? 9.514 -3.361 22.284 1.00 91.62 264 ASN A O 1
ATOM 2044 N N . ASN A 1 265 ? 7.870 -2.525 20.983 1.00 91.38 265 ASN A N 1
ATOM 2045 C CA . ASN A 1 265 ? 7.173 -3.801 20.765 1.00 91.38 265 ASN A CA 1
ATOM 2046 C C . ASN A 1 265 ? 7.941 -4.758 19.831 1.00 91.38 265 ASN A C 1
ATOM 2048 O O . ASN A 1 265 ? 7.617 -5.943 19.780 1.00 91.38 265 ASN A O 1
ATOM 2052 N N . ILE A 1 266 ? 8.977 -4.293 19.117 1.00 91.19 266 ILE A N 1
ATOM 2053 C CA . ILE A 1 266 ? 9.834 -5.169 18.307 1.00 91.19 266 ILE A CA 1
ATOM 2054 C C . ILE A 1 266 ? 10.540 -6.176 19.241 1.00 91.19 266 ILE A C 1
ATOM 2056 O O . ILE A 1 266 ? 11.241 -5.753 20.169 1.00 91.19 266 ILE A O 1
ATOM 2060 N N . PRO A 1 267 ? 10.415 -7.499 19.019 1.00 82.69 267 PRO A N 1
ATOM 2061 C CA . PRO A 1 267 ? 10.929 -8.514 19.945 1.00 82.69 267 PRO A CA 1
ATOM 2062 C C . PRO A 1 267 ? 12.458 -8.679 19.903 1.00 82.69 267 PRO A C 1
ATOM 2064 O O . PRO A 1 267 ? 13.025 -9.347 20.765 1.00 82.69 267 PRO A O 1
ATOM 2067 N N . THR A 1 268 ? 13.146 -8.085 18.922 1.00 82.88 268 THR A N 1
ATOM 2068 C CA . THR A 1 268 ? 14.608 -8.154 18.798 1.00 82.88 268 THR A CA 1
ATOM 2069 C C . THR A 1 268 ? 15.300 -7.212 19.800 1.00 82.88 268 THR A C 1
ATOM 2071 O O . THR A 1 268 ? 14.821 -6.094 20.019 1.00 82.88 268 THR A O 1
ATOM 2074 N N . PRO A 1 269 ? 16.448 -7.601 20.396 1.00 82.25 269 PRO A N 1
ATOM 2075 C CA . PRO A 1 269 ? 17.208 -6.720 21.292 1.00 82.25 269 PRO A CA 1
ATOM 2076 C C . PRO A 1 269 ? 17.661 -5.414 20.624 1.00 82.25 269 PRO A C 1
ATOM 2078 O O . PRO A 1 269 ? 17.666 -4.367 21.261 1.00 82.25 269 PRO A O 1
ATOM 2081 N N . GLU A 1 270 ? 17.988 -5.470 19.330 1.00 84.25 270 GLU A N 1
ATOM 2082 C CA . GLU A 1 270 ? 18.422 -4.319 18.525 1.00 84.25 270 GLU A CA 1
ATOM 2083 C C . GLU A 1 270 ? 17.286 -3.335 18.189 1.00 84.25 270 GLU A C 1
ATOM 2085 O O . GLU A 1 270 ? 17.551 -2.247 17.683 1.00 84.25 270 GLU A O 1
ATOM 2090 N N . LYS A 1 271 ? 16.017 -3.706 18.431 1.00 88.50 271 LYS A N 1
ATOM 2091 C CA . LYS A 1 271 ? 14.825 -2.953 17.987 1.00 88.50 271 LYS A CA 1
ATOM 2092 C C . LYS A 1 271 ? 14.853 -2.630 16.487 1.00 88.50 271 LYS A C 1
ATOM 2094 O O . LYS A 1 271 ? 14.414 -1.567 16.046 1.00 88.50 271 LYS A O 1
ATOM 2099 N N . HIS A 1 272 ? 15.362 -3.592 15.721 1.00 92.25 272 HIS A N 1
ATOM 2100 C CA . HIS A 1 272 ? 15.369 -3.621 14.265 1.00 92.25 272 HIS A CA 1
ATOM 2101 C C . HIS A 1 272 ? 14.181 -4.447 13.758 1.00 92.25 272 HIS A C 1
ATOM 2103 O O . HIS A 1 272 ? 14.032 -5.612 14.141 1.00 92.25 272 HIS A O 1
ATOM 2109 N N . LEU A 1 273 ? 13.338 -3.836 12.921 1.00 92.19 273 LEU A N 1
ATOM 2110 C CA . LEU A 1 273 ? 12.169 -4.448 12.293 1.00 92.19 273 LEU A CA 1
ATOM 2111 C C . LEU A 1 273 ? 12.614 -5.260 11.062 1.00 92.19 273 LEU A C 1
ATOM 2113 O O . LEU A 1 273 ? 13.083 -4.662 10.088 1.00 92.19 273 LEU A O 1
ATOM 2117 N N . PRO A 1 274 ? 12.483 -6.601 11.054 1.00 91.62 274 PRO A N 1
ATOM 2118 C CA . PRO A 1 274 ? 12.928 -7.409 9.922 1.00 91.62 274 PRO A CA 1
ATOM 2119 C C . PRO A 1 274 ? 12.172 -7.077 8.629 1.00 91.62 274 PRO A C 1
ATOM 2121 O O . PRO A 1 274 ? 11.035 -6.606 8.654 1.00 91.62 274 PRO A O 1
ATOM 2124 N N . ILE A 1 275 ? 12.803 -7.342 7.485 1.00 90.50 275 ILE A N 1
ATOM 2125 C CA . ILE A 1 275 ? 12.174 -7.177 6.168 1.00 90.50 275 ILE A CA 1
ATOM 2126 C C . ILE A 1 275 ? 10.942 -8.084 6.071 1.00 90.50 275 ILE A C 1
ATOM 2128 O O . ILE A 1 275 ? 10.968 -9.235 6.505 1.00 90.50 275 ILE A O 1
ATOM 2132 N N . GLY A 1 276 ? 9.861 -7.554 5.505 1.00 87.50 276 GLY A N 1
ATOM 2133 C CA . GLY A 1 276 ? 8.575 -8.231 5.403 1.00 87.50 276 GLY A CA 1
ATOM 2134 C C . GLY A 1 276 ? 7.860 -8.411 6.743 1.00 87.50 276 GLY A C 1
ATOM 2135 O O . GLY A 1 276 ? 6.960 -9.238 6.804 1.00 87.50 276 GLY A O 1
ATOM 2136 N N . SER A 1 277 ? 8.255 -7.695 7.804 1.00 92.19 277 SER A N 1
ATOM 2137 C CA . SER A 1 277 ? 7.601 -7.740 9.121 1.00 92.19 277 SER A CA 1
ATOM 2138 C C . SER A 1 277 ? 6.906 -6.426 9.469 1.00 92.19 277 SER A C 1
ATOM 2140 O O . SER A 1 277 ? 7.362 -5.340 9.095 1.00 92.19 277 SER A O 1
ATOM 2142 N N . CYS A 1 278 ? 5.834 -6.538 10.251 1.00 95.12 278 CYS A N 1
ATOM 2143 C CA . CYS A 1 278 ? 5.097 -5.421 10.835 1.00 95.12 278 CYS A CA 1
ATOM 2144 C C . CYS A 1 278 ? 5.342 -5.298 12.348 1.00 95.12 278 CYS A C 1
ATOM 2146 O O . CYS A 1 278 ? 5.609 -6.285 13.033 1.00 95.12 278 CYS A O 1
ATOM 2148 N N . VAL A 1 279 ? 5.165 -4.091 12.881 1.00 95.75 279 VAL A N 1
ATOM 2149 C CA . VAL A 1 279 ? 4.954 -3.819 14.308 1.00 95.75 279 VAL A CA 1
ATOM 2150 C C . VAL A 1 279 ? 3.824 -2.799 14.457 1.00 95.75 279 VAL A C 1
ATOM 2152 O O . VAL A 1 279 ? 3.674 -1.905 13.624 1.00 95.75 279 VAL A O 1
ATOM 2155 N N . SER A 1 280 ? 3.005 -2.932 15.495 1.00 95.31 280 SER A N 1
ATOM 2156 C CA . SER A 1 280 ? 1.816 -2.106 15.706 1.00 95.31 280 SER A CA 1
ATOM 2157 C C . SER A 1 280 ? 1.711 -1.582 17.136 1.00 95.31 280 SER A C 1
ATOM 2159 O O . SER A 1 280 ? 2.399 -2.034 18.059 1.00 95.31 280 SER A O 1
ATOM 2161 N N . GLY A 1 281 ? 0.822 -0.610 17.311 1.00 94.00 281 GLY A N 1
ATOM 2162 C CA . GLY A 1 281 ? 0.331 -0.187 18.614 1.00 94.00 281 GLY A CA 1
ATOM 2163 C C . GLY A 1 281 ? -0.713 0.927 18.508 1.00 94.00 281 GLY A C 1
ATOM 2164 O O . GLY A 1 281 ? -1.023 1.387 17.401 1.00 94.00 281 GLY A O 1
ATOM 2165 N N . PRO A 1 282 ? -1.264 1.358 19.653 1.00 91.44 282 PRO A N 1
ATOM 2166 C CA . PRO A 1 282 ? -2.219 2.454 19.701 1.00 91.44 282 PRO A CA 1
ATOM 2167 C C . PRO A 1 282 ? -1.562 3.773 19.280 1.00 91.44 282 PRO A C 1
ATOM 2169 O O . PRO A 1 282 ? -0.409 4.042 19.622 1.00 91.44 282 PRO A O 1
ATOM 2172 N N . TRP A 1 283 ? -2.319 4.612 18.577 1.00 89.19 283 TRP A N 1
ATOM 2173 C CA . TRP A 1 283 ? -1.972 6.008 18.325 1.00 89.19 283 TRP A CA 1
ATOM 2174 C C . TRP A 1 283 ? -2.482 6.856 19.493 1.00 89.19 283 TRP A C 1
ATOM 2176 O O . TRP A 1 283 ? -3.636 7.285 19.519 1.00 89.19 283 TRP A O 1
ATOM 2186 N N . ASP A 1 284 ? -1.604 7.118 20.458 1.00 82.62 284 ASP A N 1
ATOM 2187 C CA . ASP A 1 284 ? -1.888 8.058 21.544 1.00 82.62 284 ASP A CA 1
ATOM 2188 C C . ASP A 1 284 ? -1.887 9.502 21.007 1.00 82.62 284 ASP A C 1
ATOM 2190 O O . ASP A 1 284 ? -0.971 9.906 20.283 1.00 82.62 284 ASP A O 1
ATOM 2194 N N . VAL A 1 285 ? -2.893 10.297 21.380 1.00 74.88 285 VAL A N 1
ATOM 2195 C CA . VAL A 1 285 ? -2.984 11.734 21.058 1.00 74.88 285 VAL A CA 1
ATOM 2196 C C . VAL A 1 285 ? -3.057 12.574 22.325 1.00 74.88 285 VAL A C 1
ATOM 2198 O O . VAL A 1 285 ? -3.591 12.150 23.348 1.00 74.88 285 VAL A O 1
ATOM 2201 N N . GLU A 1 286 ? -2.523 13.786 22.222 1.00 70.31 286 GLU A N 1
ATOM 2202 C CA . GLU A 1 286 ? -2.599 14.821 23.251 1.00 70.31 286 GLU A CA 1
ATOM 2203 C C . GLU A 1 286 ? -4.044 15.307 23.460 1.00 70.31 286 GLU A C 1
ATOM 2205 O O . GLU A 1 286 ? -4.875 15.265 22.547 1.00 70.31 286 GLU A O 1
ATOM 2210 N N . GLU A 1 287 ? -4.353 15.794 24.661 1.00 67.81 287 GLU A N 1
ATOM 2211 C CA . GLU A 1 287 ? -5.682 16.319 24.974 1.00 67.81 287 GLU A CA 1
ATOM 2212 C C . GLU A 1 287 ? -5.986 17.559 24.111 1.00 67.81 287 GLU A C 1
ATOM 2214 O O . GLU A 1 287 ? -5.243 18.538 24.111 1.00 67.81 287 GLU A O 1
ATOM 2219 N N . GLY A 1 288 ? -7.067 17.496 23.327 1.00 66.50 288 GLY A N 1
ATOM 2220 C CA . GLY A 1 288 ? -7.433 18.527 22.347 1.00 66.50 288 GLY A CA 1
ATOM 2221 C C . GLY A 1 288 ? -6.854 18.338 20.936 1.00 66.50 288 GLY A C 1
ATOM 2222 O O . GLY A 1 288 ? -7.245 19.075 20.030 1.00 66.50 288 GLY A O 1
ATOM 2223 N N . ALA A 1 289 ? -5.983 17.349 20.702 1.00 71.75 289 ALA A N 1
ATOM 2224 C CA . ALA A 1 289 ? -5.505 17.015 19.359 1.00 71.75 289 ALA A CA 1
ATOM 2225 C C . ALA A 1 289 ? -6.550 16.221 18.547 1.00 71.75 289 ALA A C 1
ATOM 2227 O O . ALA A 1 289 ? -7.364 15.470 19.090 1.00 71.75 289 ALA A O 1
ATOM 2228 N N . GLN A 1 290 ? -6.519 16.353 17.216 1.00 73.25 290 GLN A N 1
ATOM 2229 C CA . GLN A 1 290 ? -7.413 15.598 16.334 1.00 73.25 290 GLN A CA 1
ATOM 2230 C C . GLN A 1 290 ? -6.964 14.131 16.219 1.00 73.25 290 GLN A C 1
ATOM 2232 O O . GLN A 1 290 ? -5.924 13.832 15.637 1.00 73.25 290 GLN A O 1
ATOM 2237 N N . LEU A 1 291 ? -7.787 13.208 16.724 1.00 72.06 291 LEU A N 1
ATOM 2238 C CA . LEU A 1 291 ? -7.628 11.769 16.504 1.00 72.06 291 LEU A CA 1
ATOM 2239 C C . LEU A 1 291 ? -8.006 11.414 15.054 1.00 72.06 291 LEU A C 1
ATOM 2241 O O . LEU A 1 291 ? -9.178 11.489 14.685 1.00 72.06 291 LEU A O 1
ATOM 2245 N N . TYR A 1 292 ? -7.027 10.996 14.250 1.00 77.69 292 TYR A N 1
ATOM 2246 C CA . TYR A 1 292 ? -7.248 10.510 12.877 1.00 77.69 292 TYR A CA 1
ATOM 2247 C C . TYR A 1 292 ? -7.541 9.004 12.812 1.00 77.69 292 TYR A C 1
ATOM 2249 O O . TYR A 1 292 ? -8.244 8.533 11.929 1.00 77.69 292 TYR A O 1
ATOM 2257 N N . THR A 1 293 ? -6.970 8.231 13.729 1.00 85.94 293 THR A N 1
ATOM 2258 C CA . THR A 1 293 ? -6.981 6.763 13.732 1.00 85.94 293 THR A CA 1
ATOM 2259 C C . THR A 1 293 ? -6.657 6.296 15.147 1.00 85.94 293 THR A C 1
ATOM 2261 O O . THR A 1 293 ? -5.992 7.032 15.873 1.00 85.94 293 THR A O 1
ATOM 2264 N N . SER A 1 294 ? -7.098 5.108 15.566 1.00 88.31 294 SER A N 1
ATOM 2265 C CA . SER A 1 294 ? -6.748 4.582 16.896 1.00 88.31 294 SER A CA 1
ATOM 2266 C C . SER A 1 294 ? -5.464 3.767 16.912 1.00 88.31 294 SER A C 1
ATOM 2268 O O . SER A 1 294 ? -4.889 3.593 17.982 1.00 88.31 294 SER A O 1
ATOM 2270 N N . HIS A 1 295 ? -5.008 3.276 15.759 1.00 93.25 295 HIS A N 1
ATOM 2271 C CA . HIS A 1 295 ? -3.799 2.466 15.636 1.00 93.25 295 HIS A CA 1
ATOM 2272 C C . HIS A 1 295 ? -2.860 2.967 14.536 1.00 93.25 295 HIS A C 1
ATOM 2274 O O . HIS A 1 295 ? -3.280 3.548 13.527 1.00 93.25 295 HIS A O 1
ATOM 2280 N N . LEU A 1 296 ? -1.576 2.672 14.734 1.00 94.56 296 LEU A N 1
ATOM 2281 C CA . LEU A 1 296 ? -0.520 2.786 13.738 1.00 94.56 296 LEU A CA 1
ATOM 2282 C C . LEU A 1 296 ? 0.116 1.406 13.534 1.00 94.56 296 LEU A C 1
ATOM 2284 O O . LEU A 1 296 ? 0.439 0.709 14.497 1.00 94.56 296 LEU A O 1
ATOM 2288 N N . ILE A 1 297 ? 0.311 1.031 12.273 1.00 96.44 297 ILE A N 1
ATOM 2289 C CA . ILE A 1 297 ? 1.037 -0.170 11.862 1.00 96.44 297 ILE A CA 1
ATOM 2290 C C . ILE A 1 297 ? 2.245 0.296 11.051 1.00 96.44 297 ILE A C 1
ATOM 2292 O O . ILE A 1 297 ? 2.103 0.972 10.031 1.00 96.44 297 ILE A O 1
ATOM 2296 N N . VAL A 1 298 ? 3.443 -0.057 11.504 1.00 96.31 298 VAL A N 1
ATOM 2297 C CA . VAL A 1 298 ? 4.689 0.207 10.785 1.00 96.31 298 VAL A CA 1
ATOM 2298 C C . VAL A 1 298 ? 5.169 -1.097 10.172 1.00 96.31 298 VAL A C 1
ATOM 2300 O O . VAL A 1 298 ? 5.328 -2.093 10.874 1.00 96.31 298 VAL A O 1
ATOM 2303 N N . ILE A 1 299 ? 5.409 -1.091 8.866 1.00 96.06 299 ILE A N 1
ATOM 2304 C CA . ILE A 1 299 ? 5.941 -2.235 8.126 1.00 96.06 299 ILE A CA 1
ATOM 2305 C C . ILE A 1 299 ? 7.316 -1.890 7.559 1.00 96.06 299 ILE A C 1
ATOM 2307 O O . ILE A 1 299 ? 7.536 -0.770 7.106 1.00 96.06 299 ILE A O 1
ATOM 2311 N N . ASN A 1 300 ? 8.240 -2.848 7.553 1.00 94.12 300 ASN A N 1
ATOM 2312 C CA . ASN A 1 300 ? 9.445 -2.785 6.728 1.00 94.12 300 ASN A CA 1
ATOM 2313 C C . ASN A 1 300 ? 9.186 -3.635 5.472 1.00 94.12 300 ASN A C 1
ATOM 2315 O O . ASN A 1 300 ? 9.391 -4.849 5.525 1.00 94.12 300 ASN A O 1
ATOM 2319 N N . PRO A 1 301 ? 8.616 -3.072 4.388 1.00 91.38 301 PRO A N 1
ATOM 2320 C CA . PRO A 1 301 ? 8.112 -3.869 3.275 1.00 91.38 301 PRO A CA 1
ATOM 2321 C C . PRO A 1 301 ? 9.254 -4.571 2.522 1.00 91.38 301 PRO A C 1
ATOM 2323 O O . PRO A 1 301 ? 10.375 -4.060 2.478 1.00 91.38 301 PRO A O 1
ATOM 2326 N N . PRO A 1 302 ? 8.990 -5.728 1.889 1.00 90.56 302 PRO A N 1
ATOM 2327 C CA . PRO A 1 302 ? 9.968 -6.367 1.019 1.00 90.56 302 PRO A CA 1
ATOM 2328 C C . PRO A 1 302 ? 10.301 -5.452 -0.166 1.00 90.56 302 PRO A C 1
ATOM 2330 O O . PRO A 1 302 ? 9.414 -4.827 -0.750 1.00 90.56 302 PRO A O 1
ATOM 2333 N N . THR A 1 303 ? 11.580 -5.392 -0.536 1.00 90.62 303 THR A N 1
ATOM 2334 C CA . THR A 1 303 ? 12.061 -4.627 -1.696 1.00 90.62 303 THR A CA 1
ATOM 2335 C C . THR A 1 303 ? 12.729 -5.551 -2.705 1.00 90.62 303 THR A C 1
ATOM 2337 O O . THR A 1 303 ? 13.235 -6.616 -2.345 1.00 90.62 303 THR A O 1
ATOM 2340 N N . LEU A 1 304 ? 12.789 -5.135 -3.972 1.00 91.06 304 LEU A N 1
ATOM 2341 C CA . LEU A 1 304 ? 13.479 -5.900 -5.018 1.00 91.06 304 LEU A CA 1
ATOM 2342 C C . LEU A 1 304 ? 14.940 -6.216 -4.670 1.00 91.06 304 LEU A C 1
ATOM 2344 O O . LEU A 1 304 ? 15.395 -7.327 -4.916 1.00 91.06 304 LEU A O 1
ATOM 2348 N N . GLU A 1 305 ? 15.647 -5.289 -4.017 1.00 86.38 305 GLU A N 1
ATOM 2349 C CA . GLU A 1 305 ? 17.023 -5.496 -3.542 1.00 86.38 305 GLU A CA 1
ATOM 2350 C C . GLU A 1 305 ? 17.166 -6.717 -2.626 1.00 86.38 305 GLU A C 1
ATOM 2352 O O . GLU A 1 305 ? 18.180 -7.406 -2.677 1.00 86.38 305 GLU A O 1
ATOM 2357 N N . THR A 1 306 ? 16.145 -7.030 -1.822 1.00 85.38 306 THR A N 1
ATOM 2358 C CA . THR A 1 306 ? 16.184 -8.158 -0.873 1.00 85.38 306 THR A CA 1
ATOM 2359 C C . THR A 1 306 ? 16.019 -9.526 -1.538 1.00 85.38 306 THR A C 1
ATOM 2361 O O . THR A 1 306 ? 16.325 -10.543 -0.922 1.00 85.38 306 THR A O 1
ATOM 2364 N N . LEU A 1 307 ? 15.590 -9.555 -2.804 1.00 86.75 307 LEU A N 1
ATOM 2365 C CA . LEU A 1 307 ? 15.480 -10.765 -3.627 1.00 86.75 307 LEU A CA 1
ATOM 2366 C C . LEU A 1 307 ? 16.736 -11.022 -4.473 1.00 86.75 307 LEU A C 1
ATOM 2368 O O . LEU A 1 307 ? 16.891 -12.099 -5.051 1.00 86.75 307 LEU A O 1
ATOM 2372 N N . ILE A 1 308 ? 17.631 -10.037 -4.569 1.00 87.12 308 ILE A N 1
ATOM 2373 C CA . ILE A 1 308 ? 18.808 -10.080 -5.432 1.00 87.12 308 ILE A CA 1
ATOM 2374 C C . ILE A 1 308 ? 20.009 -10.526 -4.592 1.00 87.12 308 ILE A C 1
ATOM 2376 O O . ILE A 1 308 ? 20.449 -9.839 -3.673 1.00 87.12 308 ILE A O 1
ATOM 2380 N N . LYS A 1 309 ? 20.570 -11.694 -4.923 1.00 77.00 309 LYS A N 1
ATOM 2381 C CA . LYS A 1 309 ? 21.665 -12.316 -4.150 1.00 77.00 309 LYS A CA 1
ATOM 2382 C C . LYS A 1 309 ? 22.989 -11.549 -4.211 1.00 77.00 309 LYS A C 1
ATOM 2384 O O . LYS A 1 309 ? 23.814 -11.688 -3.311 1.00 77.00 309 LYS A O 1
ATOM 2389 N N . GLU A 1 310 ? 23.209 -10.768 -5.266 1.00 78.31 310 GLU A N 1
ATOM 2390 C CA . GLU A 1 310 ? 24.462 -10.056 -5.522 1.00 78.31 310 GLU A CA 1
ATOM 2391 C C . GLU A 1 310 ? 24.253 -8.539 -5.523 1.00 78.31 310 GLU A C 1
ATOM 2393 O O . GLU A 1 310 ? 23.329 -8.022 -6.147 1.00 78.31 310 GLU A O 1
ATOM 2398 N N . LYS A 1 311 ? 25.150 -7.790 -4.867 1.00 76.06 311 LYS A N 1
ATOM 2399 C CA . LYS A 1 311 ? 25.106 -6.321 -4.893 1.00 76.06 311 LYS A CA 1
ATOM 2400 C C . LYS A 1 311 ? 25.409 -5.797 -6.296 1.00 76.06 311 LYS A C 1
ATOM 2402 O O . LYS A 1 311 ? 26.571 -5.689 -6.690 1.00 76.06 311 LYS A O 1
ATOM 2407 N N . MET A 1 312 ? 24.366 -5.426 -7.029 1.00 74.75 312 MET A N 1
ATOM 2408 C CA . MET A 1 312 ? 24.506 -4.856 -8.364 1.00 74.75 312 MET A CA 1
ATOM 2409 C C . MET A 1 312 ? 24.938 -3.387 -8.336 1.00 74.75 312 MET A C 1
ATOM 2411 O O . MET A 1 312 ? 24.577 -2.618 -7.451 1.00 74.75 312 MET A O 1
ATOM 2415 N N . ARG A 1 313 ? 25.713 -2.996 -9.354 1.00 81.12 313 ARG A N 1
ATOM 2416 C CA . ARG A 1 313 ? 26.144 -1.608 -9.620 1.00 81.12 313 ARG A CA 1
ATOM 2417 C C . ARG A 1 313 ? 25.422 -0.987 -10.827 1.00 81.12 313 ARG A C 1
ATOM 2419 O O . ARG A 1 313 ? 25.938 -0.063 -11.447 1.00 81.12 313 ARG A O 1
ATOM 2426 N N . ARG A 1 314 ? 24.263 -1.536 -11.193 1.00 86.69 314 ARG A N 1
ATOM 2427 C CA . ARG A 1 314 ? 23.405 -1.099 -12.305 1.00 86.69 314 ARG A CA 1
ATOM 2428 C C . ARG A 1 314 ? 21.948 -1.050 -11.851 1.00 86.69 314 ARG A C 1
ATOM 2430 O O . ARG A 1 314 ? 21.631 -1.585 -10.791 1.00 86.69 314 ARG A O 1
ATOM 2437 N N . ALA A 1 315 ? 21.080 -0.465 -12.673 1.00 85.75 315 ALA A N 1
ATOM 2438 C CA . ALA A 1 315 ? 19.637 -0.536 -12.469 1.00 85.75 315 ALA A CA 1
ATOM 2439 C C . ALA A 1 315 ? 19.150 -1.996 -12.380 1.00 85.75 315 ALA A C 1
ATOM 2441 O O . ALA A 1 315 ? 19.672 -2.886 -13.067 1.00 85.75 315 ALA A O 1
ATOM 2442 N N . ILE A 1 316 ? 18.158 -2.210 -11.516 1.00 8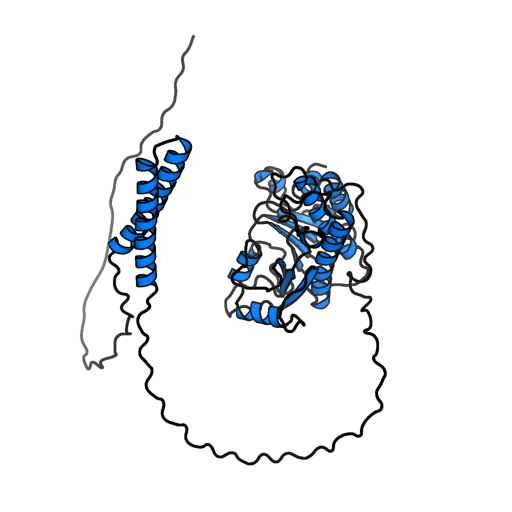8.19 316 ILE A N 1
ATOM 2443 C CA . ILE A 1 316 ? 17.442 -3.476 -11.357 1.00 88.19 316 ILE A CA 1
ATOM 2444 C C . ILE A 1 316 ? 16.489 -3.644 -12.543 1.00 88.19 316 ILE A C 1
ATOM 2446 O O . ILE A 1 316 ? 15.830 -2.695 -12.948 1.00 88.19 316 ILE A O 1
ATOM 2450 N N . THR A 1 317 ? 16.412 -4.859 -13.072 1.00 89.50 317 THR A N 1
ATOM 2451 C CA . THR A 1 317 ? 15.519 -5.274 -14.161 1.00 89.50 317 THR A CA 1
ATOM 2452 C C . THR A 1 317 ? 14.692 -6.476 -13.708 1.00 89.50 317 THR A C 1
ATOM 2454 O O . THR A 1 317 ? 15.072 -7.182 -12.770 1.00 89.50 317 THR A O 1
ATOM 2457 N N . LEU A 1 318 ? 13.597 -6.801 -14.404 1.00 90.38 318 LEU A N 1
ATOM 2458 C CA . LEU A 1 318 ? 12.759 -7.967 -14.047 1.00 90.38 318 LEU A CA 1
ATOM 2459 C C . LEU A 1 318 ? 13.451 -9.330 -14.246 1.00 90.38 318 LEU A C 1
ATOM 2461 O O . LEU A 1 318 ? 12.869 -10.366 -13.935 1.00 90.38 318 LEU A O 1
ATOM 2465 N N . LYS A 1 319 ? 14.676 -9.347 -14.786 1.00 90.19 319 LYS A N 1
ATOM 2466 C CA . LYS A 1 319 ? 15.502 -10.555 -14.942 1.00 90.19 319 LYS A CA 1
ATOM 2467 C C . LYS A 1 319 ? 16.315 -10.884 -13.689 1.00 90.19 319 LYS A C 1
ATOM 2469 O O . LYS A 1 319 ? 16.855 -11.981 -13.597 1.00 90.19 319 LYS A O 1
ATOM 2474 N N . ASP A 1 320 ? 16.415 -9.945 -12.749 1.00 90.44 320 ASP A N 1
ATOM 2475 C CA . ASP A 1 320 ? 17.341 -10.032 -11.616 1.00 90.44 320 ASP A CA 1
ATOM 2476 C C . ASP A 1 320 ? 16.739 -10.701 -10.375 1.00 90.44 320 ASP A C 1
ATOM 2478 O O . ASP A 1 320 ? 17.457 -11.041 -9.436 1.00 90.44 320 ASP A O 1
ATOM 2482 N N . PHE A 1 321 ? 15.421 -10.899 -10.371 1.00 92.19 321 PHE A N 1
ATOM 2483 C CA . PHE A 1 321 ? 14.660 -11.463 -9.264 1.00 92.19 321 PHE A CA 1
ATOM 2484 C C . PHE A 1 321 ? 13.477 -12.294 -9.778 1.00 92.19 321 PHE A C 1
ATOM 2486 O O . PHE A 1 321 ? 13.038 -12.169 -10.921 1.00 92.19 321 PHE A O 1
ATOM 2493 N N . SER A 1 322 ? 12.918 -13.140 -8.915 1.00 93.75 322 SER A N 1
ATOM 2494 C CA . SER A 1 322 ? 11.698 -13.885 -9.225 1.00 93.75 322 SER A CA 1
ATOM 2495 C C . SER A 1 322 ? 10.471 -12.985 -9.061 1.00 93.75 322 SER A C 1
ATOM 2497 O O . SER A 1 322 ? 10.070 -12.676 -7.940 1.00 93.75 322 SER A O 1
ATOM 2499 N N . MET A 1 323 ? 9.823 -12.602 -10.169 1.00 94.19 323 MET A N 1
ATOM 2500 C CA . MET A 1 323 ? 8.540 -11.871 -10.142 1.00 94.19 323 MET A CA 1
ATOM 2501 C C . MET A 1 323 ? 7.479 -12.578 -9.287 1.00 94.19 323 MET A C 1
ATOM 2503 O O . MET A 1 323 ? 6.721 -11.922 -8.577 1.00 94.19 323 MET A O 1
ATOM 2507 N N . LYS A 1 324 ? 7.458 -13.918 -9.309 1.00 95.44 324 LYS A N 1
ATOM 2508 C CA . LYS A 1 324 ? 6.535 -14.731 -8.506 1.00 95.44 324 LYS A CA 1
ATOM 2509 C C . LYS A 1 324 ? 6.801 -14.585 -7.003 1.00 95.44 324 LYS A C 1
ATOM 2511 O O . LYS A 1 324 ? 5.863 -14.504 -6.220 1.00 95.44 324 LYS A O 1
ATOM 2516 N N . GLU A 1 325 ? 8.070 -14.550 -6.611 1.00 95.25 325 GLU A N 1
ATOM 2517 C CA . GLU A 1 325 ? 8.496 -14.404 -5.215 1.00 95.25 325 GLU A CA 1
ATOM 2518 C C . GLU A 1 325 ? 8.270 -12.976 -4.708 1.00 95.25 325 GLU A C 1
ATOM 2520 O O . GLU A 1 325 ? 7.727 -12.789 -3.622 1.00 95.25 325 GLU A O 1
ATOM 2525 N N . ALA A 1 326 ? 8.576 -11.970 -5.536 1.00 95.88 326 ALA A N 1
ATOM 2526 C CA . ALA A 1 326 ? 8.254 -10.571 -5.261 1.00 95.88 326 ALA A CA 1
ATOM 2527 C C . ALA A 1 326 ? 6.749 -10.373 -5.027 1.00 95.88 326 ALA A C 1
ATOM 2529 O O . ALA A 1 326 ? 6.351 -9.768 -4.033 1.00 95.88 326 ALA A O 1
ATOM 2530 N N . PHE A 1 327 ? 5.917 -10.947 -5.902 1.00 97.38 327 PHE A N 1
ATOM 2531 C CA . PHE A 1 327 ? 4.464 -10.938 -5.766 1.00 97.38 327 PHE A CA 1
ATOM 2532 C C . PHE A 1 327 ? 4.004 -11.590 -4.453 1.00 97.38 327 PHE A C 1
ATOM 2534 O O . PHE A 1 327 ? 3.288 -10.955 -3.682 1.00 97.38 327 PHE A O 1
ATOM 2541 N N . THR A 1 328 ? 4.462 -12.811 -4.147 1.00 97.00 328 THR A N 1
ATOM 2542 C CA . THR A 1 328 ? 4.126 -13.505 -2.890 1.00 97.00 328 THR A CA 1
ATOM 2543 C C . THR A 1 328 ? 4.525 -12.702 -1.656 1.00 97.00 328 THR A C 1
ATOM 2545 O O . THR A 1 328 ? 3.722 -12.570 -0.735 1.00 97.00 328 THR A O 1
ATOM 2548 N N . ASN A 1 329 ? 5.725 -12.120 -1.636 1.00 96.25 329 ASN A N 1
ATOM 2549 C CA . ASN A 1 329 ? 6.197 -11.342 -0.493 1.00 96.25 329 ASN A CA 1
ATOM 2550 C C . ASN A 1 329 ? 5.366 -10.063 -0.293 1.00 96.25 329 ASN A C 1
ATOM 2552 O O . ASN A 1 329 ? 5.052 -9.713 0.845 1.00 96.25 329 ASN A O 1
ATOM 2556 N N . LEU A 1 330 ? 4.949 -9.397 -1.377 1.00 97.31 330 LEU A N 1
ATOM 2557 C CA . LEU A 1 330 ? 4.036 -8.251 -1.310 1.00 97.31 330 LEU A CA 1
ATOM 2558 C C . LEU A 1 330 ? 2.630 -8.656 -0.833 1.00 97.31 330 LEU A C 1
ATOM 2560 O O . LEU A 1 330 ? 2.058 -7.955 -0.001 1.00 97.31 330 LEU A O 1
ATOM 2564 N N . VAL A 1 331 ? 2.083 -9.790 -1.293 1.00 98.00 331 VAL A N 1
ATOM 2565 C CA . VAL A 1 331 ? 0.796 -10.317 -0.794 1.00 98.00 331 VAL A CA 1
ATOM 2566 C C . VAL A 1 331 ? 0.884 -10.589 0.711 1.00 98.00 331 VAL A C 1
ATOM 2568 O O . VAL A 1 331 ? 0.059 -10.082 1.468 1.00 98.00 331 VAL A O 1
ATOM 2571 N N . LEU A 1 332 ? 1.911 -11.318 1.164 1.00 97.00 332 LEU A N 1
ATOM 2572 C CA . LEU A 1 332 ? 2.127 -11.636 2.582 1.00 97.00 332 LEU A CA 1
ATOM 2573 C C . LEU A 1 332 ? 2.282 -10.381 3.455 1.00 97.00 332 LEU A C 1
ATOM 2575 O O . LEU A 1 332 ? 1.738 -10.343 4.557 1.00 97.00 332 LEU A O 1
ATOM 2579 N N . ALA A 1 333 ? 2.960 -9.342 2.958 1.00 96.88 333 ALA A N 1
ATOM 2580 C CA . ALA A 1 333 ? 3.090 -8.055 3.640 1.00 96.88 333 ALA A CA 1
ATOM 2581 C C . ALA A 1 333 ? 1.723 -7.395 3.921 1.00 96.88 333 ALA A C 1
ATOM 2583 O O . ALA A 1 333 ? 1.476 -6.933 5.036 1.00 96.88 333 ALA A O 1
ATOM 2584 N N . TYR A 1 334 ? 0.803 -7.400 2.949 1.00 98.12 334 TYR A N 1
ATOM 2585 C CA . TYR A 1 334 ? -0.563 -6.909 3.168 1.00 98.12 334 TYR A CA 1
ATOM 2586 C C . TYR A 1 334 ? -1.378 -7.812 4.098 1.00 98.12 334 TYR A C 1
ATOM 2588 O O . TYR A 1 334 ? -2.098 -7.301 4.955 1.00 98.12 334 TYR A O 1
ATOM 2596 N N . LEU A 1 335 ? -1.251 -9.138 3.971 1.00 97.31 335 LEU A N 1
ATOM 2597 C CA . LEU A 1 335 ? -1.957 -10.077 4.848 1.00 97.31 335 LEU A CA 1
ATOM 2598 C C . LEU A 1 335 ? -1.542 -9.904 6.318 1.00 97.31 335 LEU A C 1
ATOM 2600 O O . LEU A 1 335 ? -2.414 -9.933 7.177 1.00 97.31 335 LEU A O 1
ATOM 2604 N N . GLN A 1 336 ? -0.269 -9.611 6.617 1.00 96.75 336 GLN A N 1
ATOM 2605 C CA . GLN A 1 336 ? 0.156 -9.254 7.981 1.00 96.75 336 GLN A CA 1
ATOM 2606 C C . GLN A 1 336 ? -0.533 -7.988 8.508 1.00 96.75 336 GLN A C 1
ATOM 2608 O O . GLN A 1 336 ? -0.925 -7.939 9.672 1.00 96.75 336 GLN A O 1
ATOM 2613 N N . CYS A 1 337 ? -0.703 -6.961 7.669 1.00 97.50 337 CYS A N 1
ATOM 2614 C CA . CYS A 1 337 ? -1.434 -5.753 8.062 1.00 97.50 337 CYS A CA 1
ATOM 2615 C C . CYS A 1 337 ? -2.909 -6.062 8.367 1.00 97.50 337 CYS A C 1
ATOM 2617 O O . CYS A 1 337 ? -3.461 -5.510 9.319 1.00 97.50 337 CYS A O 1
ATOM 2619 N N . PHE A 1 338 ? -3.540 -6.956 7.597 1.00 97.38 338 PHE A N 1
ATOM 2620 C CA . PHE A 1 338 ? -4.911 -7.399 7.860 1.00 97.38 338 PHE A CA 1
ATOM 2621 C C . PHE A 1 338 ? -5.016 -8.277 9.113 1.00 97.38 338 PHE A C 1
ATOM 2623 O O . PHE A 1 338 ? -5.910 -8.031 9.917 1.00 97.38 338 PHE A O 1
ATOM 2630 N N . ASP A 1 339 ? -4.082 -9.207 9.338 1.00 96.38 339 ASP A N 1
ATOM 2631 C CA . ASP A 1 339 ? -4.011 -10.019 10.562 1.00 96.38 339 ASP A CA 1
ATOM 2632 C C . ASP A 1 339 ? -3.946 -9.130 11.814 1.00 96.38 339 ASP A C 1
ATOM 2634 O O . ASP A 1 339 ? -4.696 -9.345 12.761 1.00 96.38 339 ASP A O 1
ATOM 2638 N N . ILE A 1 340 ? -3.124 -8.072 11.797 1.00 95.81 340 ILE A N 1
ATOM 2639 C CA . ILE A 1 340 ? -3.040 -7.084 12.889 1.00 95.81 340 ILE A CA 1
ATOM 2640 C C . ILE A 1 340 ? -4.364 -6.325 13.076 1.00 95.81 340 ILE A C 1
ATOM 2642 O O . ILE A 1 340 ? -4.782 -6.067 14.205 1.00 95.81 340 ILE A O 1
ATOM 2646 N N . CYS A 1 341 ? -5.048 -5.964 11.986 1.00 95.81 341 CYS A N 1
ATOM 2647 C CA . CYS A 1 341 ? -6.352 -5.302 12.074 1.00 95.81 341 CYS A CA 1
ATOM 2648 C C . CYS A 1 341 ? -7.433 -6.220 12.660 1.00 95.81 341 CYS A C 1
ATOM 2650 O O . CYS A 1 341 ? -8.285 -5.746 13.408 1.00 95.81 341 CYS A O 1
ATOM 2652 N N . ILE A 1 342 ? -7.392 -7.519 12.353 1.00 95.12 342 ILE A N 1
ATOM 2653 C CA . ILE A 1 342 ? -8.299 -8.525 12.918 1.00 95.12 342 ILE A CA 1
ATOM 2654 C C . ILE A 1 342 ? -7.978 -8.744 14.406 1.00 95.12 342 ILE A C 1
ATOM 2656 O O . ILE A 1 342 ? -8.881 -8.665 15.235 1.00 95.12 342 ILE A O 1
ATOM 2660 N N . GLU A 1 343 ? -6.699 -8.915 14.759 1.00 94.06 343 GLU A N 1
ATOM 2661 C CA . GLU A 1 343 ? -6.214 -9.117 16.136 1.00 94.06 343 GLU A CA 1
ATOM 2662 C C . GLU A 1 343 ? -6.607 -7.961 17.079 1.00 94.06 343 GLU A C 1
ATOM 2664 O O . GLU A 1 343 ? -6.985 -8.193 18.227 1.00 94.06 343 GLU A O 1
ATOM 2669 N N . HIS A 1 344 ? -6.595 -6.718 16.586 1.00 93.44 344 HIS A N 1
ATOM 2670 C CA . HIS A 1 344 ? -7.021 -5.528 17.337 1.00 93.44 344 HIS A CA 1
ATOM 2671 C C . HIS A 1 344 ? -8.487 -5.107 17.095 1.00 93.44 344 HIS A C 1
ATOM 2673 O O . HIS A 1 344 ? -8.893 -4.037 17.550 1.00 93.44 344 HIS A O 1
ATOM 2679 N N . ASN A 1 345 ? -9.293 -5.930 16.409 1.00 93.62 345 ASN A N 1
ATOM 2680 C CA . ASN A 1 345 ? -10.713 -5.686 16.113 1.00 93.62 345 ASN A CA 1
ATOM 2681 C C . ASN A 1 345 ? -10.999 -4.305 15.470 1.00 93.62 345 ASN A C 1
ATOM 2683 O O . ASN A 1 345 ? -11.896 -3.565 15.884 1.00 93.62 345 ASN A O 1
ATOM 2687 N N . LEU A 1 346 ? -10.208 -3.943 14.459 1.00 94.75 346 LEU A N 1
ATOM 2688 C CA . LEU A 1 346 ? -10.298 -2.675 13.734 1.00 94.75 346 LEU A CA 1
ATOM 2689 C C . LEU A 1 346 ? -11.279 -2.773 12.556 1.00 94.75 346 LEU A C 1
ATOM 2691 O O . LEU A 1 346 ? -11.305 -3.764 11.832 1.00 94.75 346 LEU A O 1
ATOM 2695 N N . GLU A 1 347 ? -12.075 -1.724 12.340 1.00 95.00 347 GLU A N 1
ATOM 2696 C CA . GLU A 1 347 ? -13.063 -1.624 11.255 1.00 95.00 347 GLU A CA 1
ATOM 2697 C C . GLU A 1 347 ? -12.474 -1.130 9.933 1.00 95.00 347 GLU A C 1
ATOM 2699 O O . GLU A 1 347 ? -13.031 -1.410 8.865 1.00 95.00 347 GLU A O 1
ATOM 2704 N N . SER A 1 348 ? -11.410 -0.329 9.994 1.00 95.50 348 SER A N 1
ATOM 2705 C CA . SER A 1 348 ? -10.836 0.327 8.823 1.00 95.50 348 SER A CA 1
ATOM 2706 C C . SER A 1 348 ? -9.313 0.322 8.838 1.00 95.50 348 SER A C 1
ATOM 2708 O O . SER A 1 348 ? -8.678 0.480 9.877 1.00 95.50 348 SER A O 1
ATOM 2710 N N . VAL A 1 349 ? -8.715 0.176 7.658 1.00 96.31 349 VAL A N 1
ATOM 2711 C CA . VAL A 1 349 ? -7.269 0.310 7.463 1.00 96.31 349 VAL A CA 1
ATOM 2712 C C . VAL A 1 349 ? -6.985 1.166 6.237 1.00 96.31 349 VAL A C 1
ATOM 2714 O O . VAL A 1 349 ? -7.630 1.003 5.201 1.00 96.31 349 VAL A O 1
ATOM 2717 N N . GLN A 1 350 ? -6.011 2.070 6.337 1.00 95.00 350 GLN A N 1
ATOM 2718 C CA . GLN A 1 350 ? -5.477 2.788 5.183 1.00 95.00 350 GLN A CA 1
ATOM 2719 C C . GLN A 1 350 ? -4.071 2.288 4.852 1.00 95.00 350 GLN A C 1
ATOM 2721 O O . GLN A 1 350 ? -3.149 2.392 5.660 1.00 95.00 350 GLN A O 1
ATOM 2726 N N . LEU A 1 351 ? -3.899 1.830 3.617 1.00 95.44 351 LEU A N 1
ATOM 2727 C CA . LEU A 1 351 ? -2.676 1.291 3.033 1.00 95.44 351 LEU A CA 1
ATOM 2728 C C . LEU A 1 351 ? -2.037 2.285 2.056 1.00 95.44 351 LEU A C 1
ATOM 2730 O O . LEU A 1 351 ? -2.678 3.235 1.593 1.00 95.44 351 LEU A O 1
ATOM 2734 N N . GLU A 1 352 ? -0.778 2.039 1.715 1.00 92.69 352 GLU A N 1
ATOM 2735 C CA . GLU A 1 352 ? -0.138 2.536 0.494 1.00 92.69 352 GLU A CA 1
ATOM 2736 C C . GLU A 1 352 ? 0.176 1.351 -0.430 1.00 92.69 352 GLU A C 1
ATOM 2738 O O . GLU A 1 352 ? 0.053 0.198 -0.020 1.00 92.69 352 GLU A O 1
ATOM 2743 N N . VAL A 1 353 ? 0.560 1.620 -1.679 1.00 94.81 353 VAL A N 1
ATOM 2744 C CA . VAL A 1 353 ? 0.966 0.559 -2.608 1.00 94.81 353 VAL A CA 1
ATOM 2745 C C . VAL A 1 353 ? 2.459 0.279 -2.410 1.00 94.81 353 VAL A C 1
ATOM 2747 O O . VAL A 1 353 ? 3.308 1.075 -2.812 1.00 94.81 353 VAL A O 1
ATOM 2750 N N . PHE A 1 354 ? 2.781 -0.840 -1.763 1.00 94.44 354 PHE A N 1
ATOM 2751 C CA . PHE A 1 354 ? 4.159 -1.260 -1.502 1.00 94.44 354 PHE A CA 1
ATOM 2752 C C . PHE A 1 354 ? 4.941 -1.527 -2.797 1.00 94.44 354 PHE A C 1
ATOM 2754 O O . PHE A 1 354 ? 4.373 -1.907 -3.817 1.00 94.44 354 PHE A O 1
ATOM 2761 N N . GLY A 1 355 ? 6.259 -1.325 -2.752 1.00 92.62 355 GLY A N 1
ATOM 2762 C CA . GLY A 1 355 ? 7.175 -1.623 -3.858 1.00 92.62 355 GLY A CA 1
ATOM 2763 C C . GLY A 1 355 ? 7.263 -0.571 -4.972 1.00 92.62 355 GLY A C 1
ATOM 2764 O O . GLY A 1 355 ? 8.230 -0.599 -5.731 1.00 92.62 355 GLY A O 1
ATOM 2765 N N . LEU A 1 356 ? 6.343 0.404 -5.064 1.00 91.44 356 LEU A N 1
ATOM 2766 C CA . LEU A 1 356 ? 6.351 1.410 -6.149 1.00 91.44 356 LEU A CA 1
ATOM 2767 C C . LEU A 1 356 ? 7.655 2.221 -6.259 1.00 91.44 356 LEU A C 1
ATOM 2769 O O . LEU A 1 356 ? 8.003 2.654 -7.349 1.00 91.44 356 LEU A O 1
ATOM 2773 N N . ASN A 1 357 ? 8.394 2.384 -5.159 1.00 89.44 357 ASN A N 1
ATOM 2774 C CA . ASN A 1 357 ? 9.669 3.110 -5.134 1.00 89.44 357 ASN A CA 1
ATOM 2775 C C . ASN A 1 357 ? 10.893 2.226 -5.462 1.00 89.44 357 ASN A C 1
ATOM 2777 O O . ASN A 1 357 ? 12.020 2.694 -5.330 1.00 89.44 357 ASN A O 1
ATOM 2781 N N . ASN A 1 358 ? 10.719 0.943 -5.813 1.00 90.44 358 ASN A N 1
ATOM 2782 C CA . ASN A 1 358 ? 11.851 0.050 -6.108 1.00 90.44 358 ASN A CA 1
ATOM 2783 C C . ASN A 1 358 ? 12.397 0.198 -7.533 1.00 90.44 358 ASN A C 1
ATOM 2785 O O . ASN A 1 358 ? 13.580 -0.058 -7.739 1.00 90.44 358 ASN A O 1
ATOM 2789 N N . LEU A 1 359 ? 11.563 0.612 -8.489 1.00 92.00 359 LEU A N 1
ATOM 2790 C CA . LEU A 1 359 ? 11.962 0.965 -9.852 1.00 92.00 359 LEU A CA 1
ATOM 2791 C C . LEU A 1 359 ? 11.538 2.412 -10.121 1.00 92.00 359 LEU A C 1
ATOM 2793 O O . LEU A 1 359 ? 10.516 2.865 -9.607 1.00 92.00 359 LEU A O 1
ATOM 2797 N N . SER A 1 360 ? 12.315 3.139 -10.920 1.00 89.94 360 SER A N 1
ATOM 2798 C CA . SER A 1 360 ? 11.987 4.517 -11.302 1.00 89.94 360 SER A CA 1
ATOM 2799 C C . SER A 1 360 ? 11.031 4.547 -12.500 1.00 89.94 360 SER A C 1
ATOM 2801 O O . SER A 1 360 ? 11.050 3.646 -13.335 1.00 89.94 360 SER A O 1
ATOM 2803 N N . ALA A 1 361 ? 10.194 5.585 -12.593 1.00 89.31 361 ALA A N 1
ATOM 2804 C CA . ALA A 1 361 ? 9.118 5.695 -13.587 1.00 89.31 361 ALA A CA 1
ATOM 2805 C C . ALA A 1 361 ? 9.593 5.857 -15.048 1.00 89.31 361 ALA A C 1
ATOM 2807 O O . ALA A 1 361 ? 8.786 5.766 -15.970 1.00 89.31 361 ALA A O 1
ATOM 2808 N N . ASP A 1 362 ? 10.885 6.110 -15.257 1.00 91.62 362 ASP A N 1
ATOM 2809 C CA . ASP A 1 362 ? 11.565 6.174 -16.554 1.00 91.62 362 ASP A CA 1
ATOM 2810 C C . ASP A 1 362 ? 12.118 4.817 -17.031 1.00 91.62 362 ASP A C 1
ATOM 2812 O O . ASP A 1 362 ? 12.573 4.709 -18.169 1.00 91.62 362 ASP A O 1
ATOM 2816 N N . GLN A 1 363 ? 12.071 3.775 -16.194 1.00 92.50 363 GLN A N 1
ATOM 2817 C CA . GLN A 1 363 ? 12.505 2.425 -16.561 1.00 92.50 363 GLN A CA 1
ATOM 2818 C C . GLN A 1 363 ? 11.429 1.715 -17.393 1.00 92.50 363 GLN A C 1
ATOM 2820 O O . GLN A 1 363 ? 10.241 1.782 -17.073 1.00 92.50 363 GLN A O 1
ATOM 2825 N N . GLU A 1 364 ? 11.843 0.992 -18.438 1.00 92.12 364 GLU A N 1
ATOM 2826 C CA . GLU A 1 364 ? 10.942 0.277 -19.359 1.00 92.12 364 GLU A CA 1
ATOM 2827 C C . GLU A 1 364 ? 9.999 -0.674 -18.604 1.00 92.12 364 GLU A C 1
ATOM 2829 O O . GLU A 1 364 ? 8.799 -0.748 -18.878 1.00 92.12 364 GLU A O 1
ATOM 2834 N N . GLU A 1 365 ? 10.522 -1.358 -17.588 1.00 92.81 365 GLU A N 1
ATOM 2835 C CA . GLU A 1 365 ? 9.774 -2.348 -16.825 1.00 92.81 365 GLU A CA 1
ATOM 2836 C C . GLU A 1 365 ? 8.866 -1.765 -15.730 1.00 92.81 365 GLU A C 1
ATOM 2838 O O . GLU A 1 365 ? 8.098 -2.516 -15.116 1.00 92.81 365 GLU A O 1
ATOM 2843 N N . PHE A 1 366 ? 8.896 -0.445 -15.498 1.00 93.88 366 PHE A N 1
ATOM 2844 C CA . PHE A 1 366 ? 8.127 0.205 -14.433 1.00 93.88 366 PHE A CA 1
ATOM 2845 C C . PHE A 1 366 ? 6.629 -0.103 -14.518 1.00 93.88 366 PHE A C 1
ATOM 2847 O O . PHE A 1 366 ? 6.019 -0.433 -13.507 1.00 93.88 366 PHE A O 1
ATOM 2854 N N . THR A 1 367 ? 6.032 -0.071 -15.714 1.00 94.19 367 THR A N 1
ATOM 2855 C CA . THR A 1 367 ? 4.583 -0.319 -15.888 1.00 94.19 367 THR A CA 1
ATOM 2856 C C . THR A 1 367 ? 4.189 -1.743 -15.471 1.00 94.19 367 THR A C 1
ATOM 2858 O O . THR A 1 367 ? 3.132 -1.964 -14.870 1.00 94.19 367 THR A O 1
ATOM 2861 N N . THR A 1 368 ? 5.051 -2.720 -15.761 1.00 95.81 368 THR A N 1
ATOM 2862 C CA . THR A 1 368 ? 4.865 -4.131 -15.389 1.00 95.81 368 THR A CA 1
ATOM 2863 C C . THR A 1 368 ? 5.019 -4.317 -13.879 1.00 95.81 368 THR A C 1
ATOM 2865 O O . THR A 1 368 ? 4.236 -5.027 -13.246 1.00 95.81 368 THR A O 1
ATOM 2868 N N . TRP A 1 369 ? 5.996 -3.635 -13.275 1.00 96.62 369 TRP A N 1
ATOM 2869 C CA . TRP A 1 369 ? 6.221 -3.657 -11.831 1.00 96.62 369 TRP A CA 1
ATOM 2870 C C . TRP A 1 369 ? 5.113 -2.943 -11.043 1.00 96.62 369 TRP A C 1
ATOM 2872 O O . TRP A 1 369 ? 4.563 -3.523 -10.112 1.00 96.62 369 TRP A O 1
ATOM 2882 N N . GLU A 1 370 ? 4.693 -1.745 -11.460 1.00 95.75 370 GLU A N 1
ATOM 2883 C CA . GLU A 1 370 ? 3.546 -1.029 -10.887 1.00 95.75 370 GLU A CA 1
ATOM 2884 C C . GLU A 1 370 ? 2.281 -1.899 -10.942 1.00 95.75 370 GLU A C 1
ATOM 2886 O O . GLU A 1 370 ? 1.529 -1.967 -9.967 1.00 95.75 370 GLU A O 1
ATOM 2891 N N . SER A 1 371 ? 2.059 -2.609 -12.053 1.00 96.44 371 SER A N 1
ATOM 2892 C CA . SER A 1 371 ? 0.946 -3.556 -12.183 1.00 96.44 371 SER A CA 1
ATOM 2893 C C . SER A 1 371 ? 1.078 -4.734 -11.208 1.00 96.44 371 SER A C 1
ATOM 2895 O O . SER A 1 371 ? 0.090 -5.115 -10.587 1.00 96.44 371 SER A O 1
ATOM 2897 N N . CYS A 1 372 ? 2.284 -5.271 -10.998 1.00 97.19 372 CYS A N 1
ATOM 2898 C CA . CYS A 1 372 ? 2.553 -6.314 -10.001 1.00 97.19 372 CYS A CA 1
ATOM 2899 C C . CYS A 1 372 ? 2.235 -5.862 -8.567 1.00 97.19 372 CYS A C 1
ATOM 2901 O O . CYS A 1 372 ? 1.497 -6.550 -7.859 1.00 97.19 372 CYS A O 1
ATOM 2903 N N . CYS A 1 373 ? 2.701 -4.677 -8.164 1.00 97.31 373 CYS A N 1
ATOM 2904 C CA . CYS A 1 373 ? 2.425 -4.105 -6.844 1.00 97.31 373 CYS A CA 1
ATOM 2905 C C . CYS A 1 373 ? 0.920 -3.922 -6.589 1.00 97.31 373 CYS A C 1
ATOM 2907 O O . CYS A 1 373 ? 0.412 -4.240 -5.511 1.00 97.31 373 CYS A O 1
ATOM 2909 N N . HIS A 1 374 ? 0.192 -3.445 -7.602 1.00 97.50 374 HIS A N 1
ATOM 2910 C CA . HIS A 1 374 ? -1.259 -3.288 -7.550 1.00 97.50 374 HIS A CA 1
ATOM 2911 C C . HIS A 1 374 ? -2.013 -4.630 -7.541 1.00 97.50 374 HIS A C 1
ATOM 2913 O O . HIS A 1 374 ? -3.004 -4.762 -6.823 1.00 97.50 374 HIS A O 1
ATOM 2919 N N . LEU A 1 375 ? -1.551 -5.636 -8.291 1.00 98.31 375 LEU A N 1
ATOM 2920 C CA . LEU A 1 375 ? -2.129 -6.983 -8.272 1.00 98.31 375 LEU A CA 1
ATOM 2921 C C . LEU A 1 375 ? -1.931 -7.662 -6.911 1.00 98.31 375 LEU A C 1
ATOM 2923 O O . LEU A 1 375 ? -2.870 -8.275 -6.420 1.00 98.31 375 LEU A O 1
ATOM 2927 N N . ALA A 1 376 ? -0.766 -7.514 -6.272 1.00 98.31 376 ALA A N 1
ATOM 2928 C CA . ALA A 1 376 ? -0.496 -8.100 -4.954 1.00 98.31 376 ALA A CA 1
ATOM 2929 C C . ALA A 1 376 ? -1.413 -7.523 -3.855 1.00 98.31 376 ALA A C 1
ATOM 2931 O O . ALA A 1 376 ? -1.869 -8.240 -2.964 1.00 98.31 376 ALA A O 1
ATOM 2932 N N . LEU A 1 377 ? -1.734 -6.230 -3.953 1.00 98.12 377 LEU A N 1
ATOM 2933 C CA . LEU A 1 377 ? -2.730 -5.562 -3.114 1.00 98.12 377 LEU A CA 1
ATOM 2934 C C . LEU A 1 377 ? -4.158 -6.072 -3.376 1.00 98.12 377 LEU A C 1
ATOM 2936 O O . LEU A 1 377 ? -4.913 -6.301 -2.437 1.00 98.12 377 LEU A O 1
ATOM 2940 N N . LEU A 1 378 ? -4.553 -6.253 -4.638 1.00 98.12 378 LEU A N 1
ATOM 2941 C CA . LEU A 1 378 ? -5.885 -6.780 -4.956 1.00 98.12 378 LEU A CA 1
ATOM 2942 C C . LEU A 1 378 ? -6.044 -8.250 -4.557 1.00 98.12 378 LEU A C 1
ATOM 2944 O O . LEU A 1 378 ? -7.118 -8.655 -4.120 1.00 98.12 378 LEU A O 1
ATOM 2948 N N . GLU A 1 379 ? -4.976 -9.031 -4.671 1.00 98.50 379 GLU A N 1
ATOM 2949 C CA . GLU A 1 379 ? -4.953 -10.444 -4.312 1.00 98.50 379 GLU A CA 1
ATOM 2950 C C . GLU A 1 379 ? -5.003 -10.658 -2.792 1.00 98.50 379 GLU A C 1
ATOM 2952 O O . GLU A 1 379 ? -5.774 -11.489 -2.315 1.00 98.50 379 GLU A O 1
ATOM 2957 N N . SER A 1 380 ? -4.282 -9.855 -2.001 1.00 98.38 380 SER A N 1
ATOM 2958 C CA . SER A 1 380 ? -4.418 -9.894 -0.538 1.00 98.38 380 SER A CA 1
ATOM 2959 C C . SER A 1 380 ? -5.829 -9.496 -0.081 1.00 98.38 380 SER A C 1
ATOM 2961 O O . SER A 1 380 ? -6.380 -10.108 0.834 1.00 98.38 380 SER A O 1
ATOM 2963 N N . VAL A 1 381 ? -6.463 -8.533 -0.761 1.00 98.00 381 VAL A N 1
ATOM 2964 C CA . VAL A 1 381 ? -7.863 -8.154 -0.515 1.00 98.00 381 VAL A CA 1
ATOM 2965 C C . VAL A 1 381 ? -8.844 -9.252 -0.950 1.00 98.00 381 VAL A C 1
ATOM 2967 O O . VAL A 1 381 ? -9.836 -9.465 -0.256 1.00 98.00 381 VAL A O 1
ATOM 2970 N N . ARG A 1 382 ? -8.576 -10.005 -2.028 1.00 97.75 382 ARG A N 1
ATOM 2971 C CA . ARG A 1 382 ? -9.360 -11.209 -2.373 1.00 97.75 382 ARG A CA 1
ATOM 2972 C C . ARG A 1 382 ? -9.281 -12.253 -1.262 1.00 97.75 382 ARG A C 1
ATOM 2974 O O . ARG A 1 382 ? -10.313 -12.780 -0.864 1.00 97.75 382 ARG A O 1
ATOM 2981 N N . ILE A 1 383 ? -8.080 -12.546 -0.765 1.00 97.19 383 ILE A N 1
ATOM 2982 C CA . ILE A 1 383 ? -7.863 -13.527 0.311 1.00 97.19 383 ILE A CA 1
ATOM 2983 C C . ILE A 1 383 ? -8.606 -13.100 1.586 1.00 97.19 383 ILE A C 1
ATOM 2985 O O . ILE A 1 383 ? -9.296 -13.921 2.189 1.00 97.19 383 ILE A O 1
ATOM 2989 N N . LEU A 1 384 ? -8.553 -11.810 1.941 1.00 96.06 384 LEU A N 1
ATOM 2990 C CA . LEU A 1 384 ? -9.355 -11.240 3.026 1.00 96.06 384 LEU A CA 1
ATOM 2991 C C . LEU A 1 384 ? -10.860 -11.471 2.790 1.00 96.06 384 LEU A C 1
ATOM 2993 O O . LEU A 1 384 ? -11.525 -12.052 3.641 1.00 96.06 384 LEU A O 1
ATOM 2997 N N . LEU A 1 385 ? -11.394 -11.075 1.628 1.00 95.56 385 LEU A N 1
ATOM 2998 C CA . LEU A 1 385 ? -12.818 -11.225 1.285 1.00 95.56 385 LEU A CA 1
ATOM 2999 C C . LEU A 1 385 ? -13.308 -12.681 1.305 1.00 95.56 385 LEU A C 1
ATOM 3001 O O . LEU A 1 385 ? -14.423 -12.933 1.761 1.00 95.56 385 LEU A O 1
ATOM 3005 N N . ALA A 1 386 ? -12.475 -13.617 0.848 1.00 93.62 386 ALA A N 1
ATOM 3006 C CA . ALA A 1 386 ? -12.768 -15.047 0.823 1.00 93.62 386 ALA A CA 1
ATOM 3007 C C . ALA A 1 386 ? -12.705 -15.713 2.212 1.00 93.62 386 ALA A C 1
ATOM 3009 O O . ALA A 1 386 ? -13.166 -16.850 2.367 1.00 93.62 386 ALA A O 1
ATOM 3010 N N . SER A 1 387 ? -12.157 -15.033 3.228 1.00 89.56 387 SER A N 1
ATOM 3011 C CA . SER A 1 387 ? -12.132 -15.554 4.593 1.00 89.56 387 SER A CA 1
ATOM 3012 C C . SER A 1 387 ? -13.545 -15.661 5.173 1.00 89.56 387 SER A C 1
ATOM 3014 O O . SER A 1 387 ? -14.327 -14.700 5.209 1.00 89.56 387 SER A O 1
ATOM 3016 N N . LYS A 1 388 ? -13.844 -16.868 5.665 1.00 83.44 388 LYS A N 1
ATOM 3017 C CA . LYS A 1 388 ? -15.099 -17.229 6.336 1.00 83.44 388 LYS A CA 1
ATOM 3018 C C . LYS A 1 388 ? -15.166 -16.744 7.783 1.00 83.44 388 LYS A C 1
ATOM 3020 O O . LYS A 1 388 ? -16.200 -16.922 8.417 1.00 83.44 388 LYS A O 1
ATOM 3025 N N . GLU A 1 389 ? -14.082 -16.180 8.307 1.00 82.88 389 GLU A N 1
ATOM 3026 C CA . GLU A 1 389 ? -14.056 -15.650 9.664 1.00 82.88 389 GLU A CA 1
ATOM 3027 C C . GLU A 1 389 ? -14.861 -14.344 9.760 1.00 82.88 389 GLU A C 1
ATOM 3029 O O . GLU A 1 389 ? -14.923 -13.532 8.822 1.00 82.88 389 GLU A O 1
ATOM 3034 N N . GLU A 1 390 ? -15.501 -14.159 10.914 1.00 85.50 390 GLU A N 1
ATOM 3035 C CA . GLU A 1 390 ? -16.152 -12.907 11.283 1.00 85.50 390 GLU A CA 1
ATOM 3036 C C . GLU A 1 390 ? -15.105 -11.962 11.877 1.00 85.50 390 GLU A C 1
ATOM 3038 O O . GLU A 1 390 ? -14.444 -12.282 12.861 1.00 85.50 390 GLU A O 1
ATOM 3043 N N . TYR A 1 391 ? -14.951 -10.791 11.263 1.00 91.31 391 TYR A N 1
ATOM 3044 C CA . TYR A 1 391 ? -14.019 -9.752 11.689 1.00 91.31 391 TYR A CA 1
ATOM 3045 C C . TYR A 1 391 ? -14.623 -8.366 11.435 1.00 91.31 391 TYR A C 1
ATOM 3047 O O . TYR A 1 391 ? -15.416 -8.185 10.509 1.00 91.31 391 TYR A O 1
ATOM 3055 N N . ALA A 1 392 ? -14.229 -7.370 12.234 1.00 92.12 392 ALA A N 1
ATOM 3056 C CA . ALA A 1 392 ? -14.748 -6.003 12.118 1.00 92.12 392 ALA A CA 1
ATOM 3057 C C . ALA A 1 392 ? -14.273 -5.256 10.855 1.00 92.12 392 ALA A C 1
ATOM 3059 O O . ALA A 1 392 ? -14.963 -4.339 10.394 1.00 92.12 392 ALA A O 1
ATOM 3060 N N . LEU A 1 393 ? -13.115 -5.640 10.298 1.00 94.88 393 LEU A N 1
ATOM 3061 C CA . LEU A 1 393 ? -12.453 -4.973 9.172 1.00 94.88 393 LEU A CA 1
ATOM 3062 C C . LEU A 1 393 ? -13.338 -4.941 7.918 1.00 94.88 393 LEU A C 1
ATOM 3064 O O . LEU A 1 393 ? -13.368 -5.858 7.104 1.00 94.88 393 LEU A O 1
ATOM 3068 N N . SER A 1 394 ? -14.050 -3.838 7.745 1.00 94.31 394 SER A N 1
ATOM 3069 C CA . SER A 1 394 ? -15.051 -3.630 6.699 1.00 94.31 394 SER A CA 1
ATOM 3070 C C . SER A 1 394 ? -14.606 -2.600 5.666 1.00 94.31 394 SER A C 1
ATOM 3072 O O . SER A 1 394 ? -15.262 -2.439 4.642 1.00 94.31 394 SER A O 1
ATOM 3074 N N . ASN A 1 395 ? -13.502 -1.891 5.905 1.00 95.19 395 ASN A N 1
ATOM 3075 C CA . ASN A 1 395 ? -13.041 -0.820 5.032 1.00 95.19 395 ASN A CA 1
ATOM 3076 C C . ASN A 1 395 ? -11.531 -0.917 4.785 1.00 95.19 395 ASN A C 1
ATOM 3078 O O . ASN A 1 395 ? -10.735 -0.740 5.705 1.00 95.19 395 ASN A O 1
ATOM 3082 N N . VAL A 1 396 ? -11.133 -1.127 3.530 1.00 96.56 396 VAL A N 1
ATOM 3083 C CA . VAL A 1 396 ? -9.731 -1.023 3.099 1.00 96.56 396 VAL A CA 1
ATOM 3084 C C . VAL A 1 396 ? -9.591 0.190 2.188 1.00 96.56 396 VAL A C 1
ATOM 3086 O O . VAL A 1 396 ? -10.115 0.218 1.077 1.00 96.56 396 VAL A O 1
ATOM 3089 N N . SER A 1 397 ? -8.877 1.201 2.663 1.00 94.88 397 SER A N 1
ATOM 3090 C CA . SER A 1 397 ? -8.525 2.388 1.891 1.00 94.88 397 SER A CA 1
ATOM 3091 C C . SER A 1 397 ? -7.085 2.300 1.407 1.00 94.88 397 SER A C 1
ATOM 3093 O O . SER A 1 397 ? -6.216 1.749 2.081 1.00 94.88 397 SER A O 1
ATOM 3095 N N . VAL A 1 398 ? -6.816 2.844 0.228 1.00 95.06 398 VAL A N 1
ATOM 3096 C CA . VAL A 1 398 ? -5.502 2.858 -0.404 1.00 95.06 398 VAL A CA 1
ATOM 3097 C C . VAL A 1 398 ? -5.237 4.277 -0.873 1.00 95.06 398 VAL A C 1
ATOM 3099 O O . VAL A 1 398 ? -5.986 4.839 -1.681 1.00 95.06 398 VAL A O 1
ATOM 3102 N N . ASN A 1 399 ? -4.160 4.860 -0.355 1.00 91.94 399 ASN A N 1
ATOM 3103 C CA . ASN A 1 399 ? -3.843 6.267 -0.534 1.00 91.94 399 ASN A CA 1
ATOM 3104 C C . ASN A 1 399 ? -2.472 6.490 -1.188 1.00 91.94 399 ASN A C 1
ATOM 3106 O O . ASN A 1 399 ? -1.494 5.814 -0.874 1.00 91.94 399 ASN A O 1
ATOM 3110 N N . SER A 1 400 ? -2.415 7.497 -2.061 1.00 89.62 400 SER A N 1
ATOM 3111 C CA . SER A 1 400 ? -1.185 8.141 -2.524 1.00 89.62 400 SER A CA 1
ATOM 3112 C C . SER A 1 400 ? -1.396 9.658 -2.602 1.00 89.62 400 SER A C 1
ATOM 3114 O O . SER A 1 400 ? -2.511 10.140 -2.793 1.00 89.62 400 SER A O 1
ATOM 3116 N N . ILE A 1 401 ? -0.328 10.441 -2.452 1.00 86.44 401 ILE A N 1
ATOM 3117 C CA . ILE A 1 401 ? -0.398 11.907 -2.533 1.00 86.44 401 ILE A CA 1
ATOM 3118 C C . ILE A 1 401 ? -0.469 12.413 -3.987 1.00 86.44 401 ILE A C 1
ATOM 3120 O O . ILE A 1 401 ? -1.096 13.436 -4.270 1.00 86.44 401 ILE A O 1
ATOM 3124 N N . SER A 1 402 ? 0.150 11.692 -4.929 1.00 85.12 402 SER A N 1
ATOM 3125 C CA . SER A 1 402 ? 0.358 12.136 -6.315 1.00 85.12 402 SER A CA 1
ATOM 3126 C C . SER A 1 402 ? -0.754 11.695 -7.269 1.00 85.12 402 SER A C 1
ATOM 3128 O O . SER A 1 402 ? -1.183 12.477 -8.124 1.00 85.12 402 SER A O 1
ATOM 3130 N N . GLN A 1 403 ? -1.265 10.474 -7.107 1.00 87.50 403 GLN A N 1
ATOM 3131 C CA . GLN A 1 403 ? -2.263 9.858 -7.982 1.00 87.50 403 GLN A CA 1
ATOM 3132 C C . GLN A 1 403 ? -3.266 9.014 -7.193 1.00 87.50 403 GLN A C 1
ATOM 3134 O O . GLN A 1 403 ? -3.035 8.687 -6.034 1.00 87.50 403 GLN A O 1
ATOM 3139 N N . VAL A 1 404 ? -4.396 8.669 -7.813 1.00 87.75 404 VAL A N 1
ATOM 3140 C CA . VAL A 1 404 ? -5.327 7.692 -7.228 1.00 87.75 404 VAL A CA 1
ATOM 3141 C C . VAL A 1 404 ? -4.732 6.295 -7.451 1.00 87.75 404 VAL A C 1
ATOM 3143 O O . VAL A 1 404 ? -4.408 5.975 -8.596 1.00 87.75 404 VAL A O 1
ATOM 3146 N N . PRO A 1 405 ? -4.569 5.447 -6.423 1.00 88.88 405 PRO A N 1
ATOM 3147 C CA . PRO A 1 405 ? -4.150 4.060 -6.627 1.00 88.88 405 PRO A CA 1
ATOM 3148 C C . PRO A 1 405 ? -5.105 3.330 -7.576 1.00 88.88 405 PRO A C 1
ATOM 3150 O O . PRO A 1 405 ? -6.298 3.634 -7.601 1.00 88.88 405 PRO A O 1
ATOM 3153 N N . LEU A 1 406 ? -4.594 2.403 -8.392 1.00 89.44 406 LEU A N 1
ATOM 3154 C CA . LEU A 1 406 ? -5.387 1.690 -9.409 1.00 89.44 406 LEU A CA 1
ATOM 3155 C C . LEU A 1 406 ? -6.112 2.598 -10.434 1.00 89.44 406 LEU A C 1
ATOM 3157 O O . LEU A 1 406 ? -7.017 2.118 -11.114 1.00 89.44 406 LEU A O 1
ATOM 3161 N N . GLN A 1 407 ? -5.743 3.881 -10.599 1.00 86.38 407 GLN A N 1
ATOM 3162 C CA . GLN A 1 407 ? -6.524 4.866 -11.376 1.00 86.38 407 GLN A CA 1
ATOM 3163 C C . GLN A 1 407 ? -6.999 4.360 -12.748 1.00 86.38 407 GLN A C 1
ATOM 3165 O O . GLN A 1 407 ? -8.165 4.549 -13.096 1.00 86.38 407 GLN A O 1
ATOM 3170 N N . THR A 1 408 ? -6.125 3.718 -13.526 1.00 84.25 408 THR A N 1
ATOM 3171 C CA . THR A 1 408 ? -6.453 3.174 -14.856 1.00 84.25 408 THR A CA 1
ATOM 3172 C C . THR A 1 408 ? -7.494 2.053 -14.783 1.00 84.25 408 THR A C 1
ATOM 3174 O O . THR A 1 408 ? -8.481 2.084 -15.520 1.00 84.25 408 THR A O 1
ATOM 3177 N N . ALA A 1 409 ? -7.324 1.107 -13.855 1.00 85.81 409 ALA A N 1
ATOM 3178 C CA . ALA A 1 409 ? -8.257 0.005 -13.629 1.00 85.81 409 ALA A CA 1
ATOM 3179 C C . ALA A 1 409 ? -9.611 0.511 -13.106 1.00 85.81 409 ALA A C 1
ATOM 3181 O O . ALA A 1 409 ? -10.660 0.153 -13.639 1.00 85.81 409 ALA A O 1
ATOM 3182 N N . CYS A 1 410 ? -9.596 1.415 -12.126 1.00 83.94 410 CYS A N 1
ATOM 3183 C CA . CYS A 1 410 ? -10.808 2.011 -11.582 1.00 83.94 410 CYS A CA 1
ATOM 3184 C C . CYS A 1 410 ? -11.565 2.841 -12.634 1.00 83.94 410 CYS A C 1
ATOM 3186 O O . CYS A 1 410 ? -12.784 2.735 -12.719 1.00 83.94 410 CYS A O 1
ATOM 3188 N N . ARG A 1 411 ? -10.876 3.612 -13.494 1.00 79.38 411 ARG A N 1
ATOM 3189 C CA . ARG A 1 411 ? -11.506 4.330 -14.625 1.00 79.38 411 ARG A CA 1
ATOM 3190 C C . ARG A 1 411 ? -12.245 3.392 -15.577 1.00 79.38 411 ARG A C 1
ATOM 3192 O O . ARG A 1 411 ? -13.356 3.711 -15.992 1.00 79.38 411 ARG A O 1
ATOM 3199 N N . ALA A 1 412 ? -11.672 2.231 -15.886 1.00 79.56 412 ALA A N 1
ATOM 3200 C CA . ALA A 1 412 ? -12.313 1.249 -16.755 1.00 79.56 412 ALA A CA 1
ATOM 3201 C C . ALA A 1 412 ? -13.600 0.637 -16.149 1.00 79.56 412 ALA A C 1
ATOM 3203 O O . ALA A 1 412 ? -14.435 0.145 -16.905 1.00 79.56 412 ALA A O 1
ATOM 3204 N N . LEU A 1 413 ? -13.819 0.724 -14.826 1.00 78.56 413 LEU A N 1
ATOM 3205 C CA . LEU A 1 413 ? -15.098 0.373 -14.177 1.00 78.56 413 LEU A CA 1
ATOM 3206 C C . LEU A 1 413 ? -16.188 1.451 -14.300 1.00 78.56 413 LEU A C 1
ATOM 3208 O O . LEU A 1 413 ? -17.343 1.167 -14.005 1.00 78.56 413 LEU A O 1
ATOM 3212 N N . PHE A 1 414 ? -15.843 2.687 -14.672 1.00 71.12 414 PHE A N 1
ATOM 3213 C CA . PHE A 1 414 ? -16.816 3.774 -14.851 1.00 71.12 414 PHE A CA 1
ATOM 3214 C C . PHE A 1 414 ? -17.309 3.928 -16.294 1.00 71.12 414 PHE A C 1
ATOM 3216 O O . PHE A 1 414 ? -18.317 4.602 -16.515 1.00 71.12 414 PHE A O 1
ATOM 3223 N N . LEU A 1 415 ? -16.545 3.396 -17.253 1.00 62.44 415 LEU A N 1
ATOM 3224 C CA . LEU A 1 415 ? -16.750 3.542 -18.699 1.00 62.44 415 LEU A CA 1
ATOM 3225 C C . LEU A 1 415 ? -17.402 2.305 -19.347 1.00 62.44 415 LEU A C 1
ATOM 3227 O O . LEU A 1 415 ? -17.675 2.332 -20.544 1.00 62.44 415 LEU A O 1
ATOM 3231 N N . ASN A 1 416 ? -17.631 1.248 -18.562 1.00 51.50 416 ASN A N 1
ATOM 3232 C CA . ASN A 1 416 ? -18.365 0.028 -18.912 1.00 51.50 416 ASN A CA 1
ATOM 3233 C C . ASN A 1 416 ? -19.486 -0.205 -17.893 1.00 51.50 416 ASN A C 1
ATOM 3235 O O . ASN A 1 416 ? -20.451 -0.904 -18.258 1.00 51.50 416 ASN A O 1
#

pLDDT: mean 76.4, std 22.69, range [27.45, 98.5]